Protein AF-0000000084822083 (afdb_homodimer)

Secondary structure (DSSP, 8-state):
--GGGGGSTT--------------EEEEEEEESGGGEE-SSTT--S-TT--GGG-EE--HHHHHHHHTGGGT-EEEEEEEEEE-GGG--HHHHHHHHHHHHHHHT-TTEEEEEEE--STTHHHHHHHHHHH---SSEEEEE--SS-TTSTT-SHHHHHHHHHHHHHSPPPTTS---EEEEETTEEE-TTT-EE--SS-TT-EE-TTT--SEEEETTEEEE-S----TTTT-S-GGGGTT----EEEEE--TT--SHHHHHHHHTT-SEEEEEE-TTS---HHHHHHHHHHHHTT-EEEEEETTSSSPPP--HHHHHHTEEE-TT--HHHHHHHHHHHHHTT--HHHHHHHHHH-/--GGGGGSTT--------------EEEEEEEESGGGEE-SSTT--S-TT-SGGG-EE--HHHHHHHHTGGGT-EEEEEEEEEE-GGG--HHHHHHHHHHHHHHHT-TTEEEEEEE--TTSHHHHHHHHHHH---SSEEEEE--SS-TTSTT-SHHHHHHHHHHHHHSPPPTTS---EEEEETTEEE-TTT-EE--SS-TT-EE-TTT--SEEEETTEEEE-S----TTTT-S-GGGGTT----EEEEE--TT--SHHHHHHHHTT-SEEEEEE-TTS---HHHHHHHHHHHHTT-EEEEEETTSSSPPP--HHHHHHTEEE-TT--HHHHHHHHHHHHHHT--HHHHHHHHHH-

InterPro domains:
  IPR004550 L-asparaginase, type II [cd08964] (25-348)
  IPR006034 Asparaginase/glutaminase-like [PIRSF001220] (23-351)
  IPR006034 Asparaginase/glutaminase-like [PR00139] (26-37)
  IPR006034 Asparaginase/glutaminase-like [PR00139] (110-128)
  IPR006034 Asparaginase/glutaminase-like [PR00139] (290-308)
  IPR006034 Asparaginase/glutaminase-like [PS51732] (24-350)
  IPR006034 Asparaginase/glutaminase-like [PTHR11707] (18-351)
  IPR006034 Asparaginase/glutaminase-like [SM00870] (25-348)
  IPR027473 L-asparaginase, C-terminal [G3DSA:3.40.50.40] (243-352)
  IPR027474 L-asparaginase, N-terminal [PF00710] (25-223)
  IPR036152 Asparaginase/glutaminase-like superfamily [SSF53774] (20-352)
  IPR037152 L-asparaginase, N-terminal domain superfamily [G3DSA:3.40.50.1170] (24-237)
  IPR040919 Asparaginase/glutaminase, C-terminal [PF17763] (243-351)

Structure (mmCIF, N/CA/C/O backbone):
data_AF-0000000084822083-model_v1
#
loop_
_entity.id
_entity.type
_entity.pdbx_description
1 polymer asparaginase
#
loop_
_atom_site.group_PDB
_atom_site.id
_atom_site.type_symbol
_atom_site.label_atom_id
_atom_site.label_alt_id
_atom_site.label_comp_id
_atom_site.label_asym_id
_atom_site.label_entity_id
_atom_site.label_seq_id
_atom_site.pdbx_PDB_ins_code
_atom_site.Cartn_x
_atom_site.Cartn_y
_atom_site.Cartn_z
_atom_site.occupancy
_atom_site.B_iso_or_equiv
_atom_site.auth_seq_id
_atom_site.auth_comp_id
_atom_site.auth_asym_id
_atom_site.auth_atom_id
_atom_site.pdbx_PDB_model_num
ATOM 1 N N . MET A 1 1 ? -29.172 -13.625 60.375 1 32.62 1 MET A N 1
ATOM 2 C CA . MET A 1 1 ? -28.141 -12.617 60.188 1 32.62 1 MET A CA 1
ATOM 3 C C . MET A 1 1 ? -28.094 -12.117 58.75 1 32.62 1 MET A C 1
ATOM 5 O O . MET A 1 1 ? -28.062 -12.914 57.812 1 32.62 1 MET A O 1
ATOM 9 N N . ASP A 1 2 ? -28.609 -10.844 58.531 1 34.62 2 ASP A N 1
ATOM 10 C CA . ASP A 1 2 ? -29.062 -10.109 57.344 1 34.62 2 ASP A CA 1
ATOM 11 C C . ASP A 1 2 ? -27.906 -9.789 56.406 1 34.62 2 ASP A C 1
ATOM 13 O O . ASP A 1 2 ? -26.891 -9.227 56.812 1 34.62 2 ASP A O 1
ATOM 17 N N . SER A 1 3 ? -27.688 -10.578 55.344 1 45.56 3 SER A N 1
ATOM 18 C CA . SER A 1 3 ? -26.688 -10.594 54.281 1 45.56 3 SER A CA 1
ATOM 19 C C . SER A 1 3 ? -26.594 -9.242 53.562 1 45.56 3 SER A C 1
ATOM 21 O O . SER A 1 3 ? -25.844 -9.078 52.625 1 45.56 3 SER A O 1
ATOM 23 N N . THR A 1 4 ? -27.453 -8.242 54 1 41.84 4 THR A N 1
ATOM 24 C CA . THR A 1 4 ? -27.547 -6.961 53.312 1 41.84 4 THR A CA 1
ATOM 25 C C . THR A 1 4 ? -26.344 -6.078 53.625 1 41.84 4 THR A C 1
ATOM 27 O O . THR A 1 4 ? -26.109 -5.074 52.938 1 41.84 4 THR A O 1
ATOM 30 N N . GLN A 1 5 ? -25.562 -6.359 54.688 1 36.25 5 GLN A N 1
ATOM 31 C CA . GLN A 1 5 ? -24.609 -5.363 55.188 1 36.25 5 GLN A CA 1
ATOM 32 C C . GLN A 1 5 ? -23.359 -5.32 54.344 1 36.25 5 GLN A C 1
ATOM 34 O O . GLN A 1 5 ? -22.5 -4.453 54.531 1 36.25 5 GLN A O 1
ATOM 39 N N . TYR A 1 6 ? -23.016 -6.406 53.562 1 42.28 6 TYR A N 1
ATOM 40 C CA . TYR A 1 6 ? -21.672 -6.457 53.031 1 42.28 6 TYR A CA 1
ATOM 41 C C . TYR A 1 6 ? -21.516 -5.512 51.844 1 42.28 6 TYR A C 1
ATOM 43 O O . TYR A 1 6 ? -20.406 -5.309 51.344 1 42.28 6 TYR A O 1
ATOM 51 N N . MET A 1 7 ? -22.641 -4.992 51.25 1 31.84 7 MET A N 1
ATOM 52 C CA . MET A 1 7 ? -22.406 -4.352 49.938 1 31.84 7 MET A CA 1
ATOM 53 C C . MET A 1 7 ? -21.938 -2.91 50.125 1 31.84 7 MET A C 1
ATOM 55 O O . MET A 1 7 ? -21.625 -2.223 49.156 1 31.84 7 MET A O 1
ATOM 59 N N . ALA A 1 8 ? -22.094 -2.248 51.344 1 39.81 8 ALA A N 1
ATOM 60 C CA . ALA A 1 8 ? -21.938 -0.799 51.438 1 39.81 8 ALA A CA 1
ATOM 61 C C . ALA A 1 8 ? -20.469 -0.399 51.438 1 39.81 8 ALA A C 1
ATOM 63 O O . ALA A 1 8 ? -20.125 0.748 51.156 1 39.81 8 ALA A O 1
ATOM 64 N N . ALA A 1 9 ? -19.641 -1.215 51.938 1 40.31 9 ALA A N 1
ATOM 65 C CA . ALA A 1 9 ? -18.391 -0.663 52.406 1 40.31 9 ALA A CA 1
ATOM 66 C C . ALA A 1 9 ? -17.438 -0.345 51.281 1 40.31 9 ALA A C 1
ATOM 68 O O . ALA A 1 9 ? -16.375 0.23 51.469 1 40.31 9 ALA A O 1
ATOM 69 N N . PHE A 1 10 ? -17.594 -1.032 50.219 1 39.16 10 PHE A N 1
ATOM 70 C CA . PHE A 1 10 ? -16.438 -0.939 49.312 1 39.16 10 PHE A CA 1
ATOM 71 C C . PHE A 1 10 ? -16.469 0.37 48.531 1 39.16 10 PHE A C 1
ATOM 73 O O . PHE A 1 10 ? -15.695 0.549 47.594 1 39.16 10 PHE A O 1
ATOM 80 N N . TYR A 1 11 ? -17.625 1.08 48.625 1 36.62 11 TYR A N 1
ATOM 81 C CA . TYR A 1 11 ? -17.547 2.273 47.781 1 36.62 11 TYR A CA 1
ATOM 82 C C . TYR A 1 11 ? -16.781 3.387 48.469 1 36.62 11 TYR A C 1
ATOM 84 O O . TYR A 1 11 ? -17.344 4.102 49.312 1 36.62 11 TYR A O 1
ATOM 92 N N . ALA A 1 12 ? -15.523 3.16 48.906 1 42.22 12 ALA A N 1
ATOM 93 C CA . ALA A 1 12 ? -14.82 4.363 49.344 1 42.22 12 ALA A CA 1
ATOM 94 C C . ALA A 1 12 ? -15.062 5.52 48.375 1 42.22 12 ALA A C 1
ATOM 96 O O . ALA A 1 12 ? -15.219 5.305 47.156 1 42.22 12 ALA A O 1
ATOM 97 N N . PRO A 1 13 ? -15.352 6.609 48.875 1 40.06 13 PRO A N 1
ATOM 98 C CA . PRO A 1 13 ? -15.469 7.746 47.969 1 40.06 13 PRO A CA 1
ATOM 99 C C . PRO A 1 13 ? -14.289 7.844 47 1 40.06 13 PRO A C 1
ATOM 101 O O . PRO A 1 13 ? -13.18 7.398 47.312 1 40.06 13 PRO A O 1
ATOM 104 N N . SER A 1 14 ? -14.547 7.871 45.688 1 42.81 14 SER A N 1
ATOM 105 C CA . SER A 1 14 ? -13.508 8.094 44.688 1 42.81 14 SER A CA 1
ATOM 106 C C . SER A 1 14 ? -12.516 9.148 45.125 1 42.81 14 SER A C 1
ATOM 108 O O . SER A 1 14 ? -12.898 10.156 45.75 1 42.81 14 SER A O 1
ATOM 110 N N . PRO A 1 15 ? -11.273 8.805 45.562 1 47.19 15 PRO A N 1
ATOM 111 C CA . PRO A 1 15 ? -10.352 9.883 45.938 1 47.19 15 PRO A CA 1
ATOM 112 C C . PRO A 1 15 ? -10.625 11.18 45.188 1 47.19 15 PRO A C 1
ATOM 114 O O . PRO A 1 15 ? -11.203 11.164 44.094 1 47.19 15 PRO A O 1
ATOM 117 N N . PRO A 1 16 ? -10.562 12.312 45.906 1 41.66 16 PRO A N 1
ATOM 118 C CA . PRO A 1 16 ? -10.797 13.57 45.188 1 41.66 16 PRO A CA 1
ATOM 119 C C . PRO A 1 16 ? -10.086 13.625 43.844 1 41.66 16 PRO A C 1
ATOM 121 O O . PRO A 1 16 ? -9.016 13.031 43.656 1 41.66 16 PRO A O 1
ATOM 124 N N . GLN A 1 17 ? -10.805 13.789 42.781 1 42.72 17 GLN A N 1
ATOM 125 C CA . GLN A 1 17 ? -10.258 13.945 41.438 1 42.72 17 GLN A CA 1
ATOM 126 C C . GLN A 1 17 ? -9.062 14.898 41.438 1 42.72 17 GLN A C 1
ATOM 128 O O . GLN A 1 17 ? -9.172 16.031 41.906 1 42.72 17 GLN A O 1
ATOM 133 N N . ARG A 1 18 ? -7.957 14.508 41.656 1 50.44 18 ARG A N 1
ATOM 134 C CA . ARG A 1 18 ? -6.809 15.391 41.469 1 50.44 18 ARG A CA 1
ATOM 135 C C . ARG A 1 18 ? -7.086 16.422 40.375 1 50.44 18 ARG A C 1
ATOM 137 O O . ARG A 1 18 ? -7.508 16.062 39.25 1 50.44 18 ARG A O 1
ATOM 144 N N . PRO A 1 19 ? -7.16 17.734 40.75 1 46 19 PRO A N 1
ATOM 145 C CA . PRO A 1 19 ? -7.41 18.734 39.719 1 46 19 PRO A CA 1
ATOM 146 C C . PRO A 1 19 ? -6.457 18.594 38.531 1 46 19 PRO A C 1
ATOM 148 O O . PRO A 1 19 ? -5.254 18.406 38.719 1 46 19 PRO A O 1
ATOM 151 N N . HIS A 1 20 ? -6.914 18.266 37.312 1 58.38 20 HIS A N 1
ATOM 152 C CA . HIS A 1 20 ? -6.129 18.203 36.062 1 58.38 20 HIS A CA 1
ATOM 153 C C . HIS A 1 20 ? -5.445 19.531 35.781 1 58.38 20 HIS A C 1
ATOM 155 O O . HIS A 1 20 ? -6.078 20.578 35.844 1 58.38 20 HIS A O 1
ATOM 161 N N . LYS A 1 21 ? -4.094 19.641 36.094 1 63.81 21 LYS A N 1
ATOM 162 C CA . LYS A 1 21 ? -3.348 20.844 35.75 1 63.81 21 LYS A CA 1
ATOM 163 C C . LYS A 1 21 ? -3.596 21.25 34.312 1 63.81 21 LYS A C 1
ATOM 165 O O . LYS A 1 21 ? -3.418 20.438 33.406 1 63.81 21 LYS A O 1
ATOM 170 N N . PRO A 1 22 ? -4.086 22.484 34.094 1 85.25 22 PRO A N 1
ATOM 171 C CA . PRO A 1 22 ? -4.324 22.969 32.719 1 85.25 22 PRO A CA 1
ATOM 172 C C . PRO A 1 22 ? -3.072 22.922 31.859 1 85.25 22 PRO A C 1
ATOM 174 O O . PRO A 1 22 ? -1.962 23.125 32.344 1 85.25 22 PRO A O 1
ATOM 177 N N . LEU A 1 23 ? -3.18 22.516 30.609 1 92.44 23 LEU A N 1
ATOM 178 C CA . LEU A 1 23 ? -2.096 22.344 29.656 1 92.44 23 LEU A CA 1
ATOM 179 C C . LEU A 1 23 ? -1.521 23.703 29.25 1 92.44 23 LEU A C 1
ATOM 181 O O . LEU A 1 23 ? -0.44 23.766 28.656 1 92.44 23 LEU A O 1
ATOM 185 N N . GLY A 1 24 ? -2.148 24.844 29.688 1 95.25 24 GLY A N 1
ATOM 186 C CA . GLY A 1 24 ? -1.775 26.156 29.172 1 95.25 24 GLY A CA 1
ATOM 187 C C . GLY A 1 24 ? -2.434 26.469 27.828 1 95.25 24 GLY A C 1
ATOM 188 O O . GLY A 1 24 ? -3.467 25.891 27.5 1 95.25 24 GLY A O 1
ATOM 189 N N . LYS A 1 25 ? -1.867 27.422 27.094 1 97.62 25 LYS A N 1
ATOM 190 C CA . LYS A 1 25 ? -2.453 27.844 25.828 1 97.62 25 LYS A CA 1
ATOM 191 C C . LYS A 1 25 ? -1.956 26.984 24.672 1 97.62 25 LYS A C 1
ATOM 193 O O . LYS A 1 25 ? -0.749 26.828 24.469 1 97.62 25 LYS A O 1
ATOM 198 N N . VAL A 1 26 ? -2.805 26.406 23.938 1 98.12 26 VAL A N 1
ATOM 199 C CA . VAL A 1 26 ? -2.531 25.594 22.766 1 98.12 26 VAL A CA 1
ATOM 200 C C . VAL A 1 26 ? -3.422 26.031 21.609 1 98.12 26 VAL A C 1
ATOM 202 O O . VAL A 1 26 ? -4.605 26.328 21.797 1 98.12 26 VAL A O 1
ATOM 205 N N . ALA A 1 27 ? -2.889 26.156 20.422 1 98.62 27 ALA A N 1
ATOM 206 C CA . ALA A 1 27 ? -3.678 26.531 19.25 1 98.62 27 ALA A CA 1
ATOM 207 C C . ALA A 1 27 ? -4.281 25.312 18.578 1 98.62 27 ALA A C 1
ATOM 209 O O . ALA A 1 27 ? -3.689 24.219 18.594 1 98.62 27 ALA A O 1
ATOM 210 N N . PHE A 1 28 ? -5.461 25.5 18.016 1 98.62 28 PHE A N 1
ATOM 211 C CA . PHE A 1 28 ? -6.125 24.469 17.219 1 98.62 28 PHE A CA 1
ATOM 212 C C . PHE A 1 28 ? -6.473 25.016 15.836 1 98.62 28 PHE A C 1
ATOM 214 O O . PHE A 1 28 ? -7.137 26.047 15.719 1 98.62 28 PHE A O 1
ATOM 221 N N . ILE A 1 29 ? -5.98 24.359 14.797 1 98.56 29 ILE A N 1
ATOM 222 C CA . ILE A 1 29 ? -6.332 24.672 13.414 1 98.56 29 ILE A CA 1
ATOM 223 C C . ILE A 1 29 ? -7.266 23.594 12.867 1 98.56 29 ILE A C 1
ATOM 225 O O . ILE A 1 29 ? -6.879 22.438 12.75 1 98.56 29 ILE A O 1
ATOM 229 N N . GLY A 1 30 ? -8.477 23.953 12.516 1 97.88 30 GLY A N 1
ATOM 230 C CA . GLY A 1 30 ? -9.414 23.047 11.875 1 97.88 30 GLY A CA 1
ATOM 231 C C . GLY A 1 30 ? -9.383 23.125 10.367 1 97.88 30 GLY A C 1
ATOM 232 O O . GLY A 1 30 ? -9.555 24.203 9.789 1 97.88 30 GLY A O 1
ATOM 233 N N . THR A 1 31 ? -9.172 21.953 9.719 1 96.56 31 THR A N 1
ATOM 234 C CA . THR A 1 31 ? -9.156 21.938 8.258 1 96.56 31 THR A CA 1
ATOM 235 C C . THR A 1 31 ? -10.391 21.234 7.711 1 96.56 31 THR A C 1
ATOM 237 O O . THR A 1 31 ? -10.703 21.328 6.523 1 96.56 31 THR A O 1
ATOM 240 N N . GLY A 1 32 ? -11.117 20.578 8.516 1 94.06 32 GLY A N 1
ATOM 241 C CA . GLY A 1 32 ? -12.25 19.766 8.102 1 94.06 32 GLY A CA 1
ATOM 242 C C . GLY A 1 32 ? -12.055 18.281 8.375 1 94.06 32 GLY A C 1
ATOM 243 O O . GLY A 1 32 ? -11.531 17.906 9.422 1 94.06 32 GLY A O 1
ATOM 244 N N . GLY A 1 33 ? -12.633 17.516 7.414 1 91.31 33 GLY A N 1
ATOM 245 C CA . GLY A 1 33 ? -12.477 16.078 7.555 1 91.31 33 GLY A CA 1
ATOM 246 C C . GLY A 1 33 ? -13.539 15.445 8.43 1 91.31 33 GLY A C 1
ATOM 247 O O . GLY A 1 33 ? -14.438 16.125 8.914 1 91.31 33 GLY A O 1
ATOM 248 N N . THR A 1 34 ? -13.328 14.18 8.672 1 89.25 34 THR A N 1
ATOM 249 C CA . THR A 1 34 ? -14.281 13.383 9.438 1 89.25 34 THR A CA 1
ATOM 250 C C . THR A 1 34 ? -14.438 13.945 10.852 1 89.25 34 THR A C 1
ATOM 252 O O . THR A 1 34 ? -15.547 13.961 11.398 1 89.25 34 THR A O 1
ATOM 255 N N . ILE A 1 35 ? -13.43 14.445 11.406 1 93.38 35 ILE A N 1
ATOM 256 C CA . ILE A 1 35 ? -13.414 14.953 12.773 1 93.38 35 ILE A CA 1
ATOM 257 C C . ILE A 1 35 ? -14.328 16.172 12.883 1 93.38 35 ILE A C 1
ATOM 259 O O . ILE A 1 35 ? -14.711 16.578 13.984 1 93.38 35 ILE A O 1
ATOM 263 N N . SER A 1 36 ? -14.68 16.766 11.734 1 93.44 36 SER A N 1
ATOM 264 C CA . SER A 1 36 ? -15.578 17.922 11.688 1 93.44 36 SER A CA 1
ATOM 265 C C . SER A 1 36 ? -16.953 17.516 11.164 1 93.44 36 SER A C 1
ATOM 267 O O . SER A 1 36 ? -17.844 18.359 11.047 1 93.44 36 SER A O 1
ATOM 269 N N . SER A 1 37 ? -17.141 16.281 10.836 1 90.38 37 SER A N 1
ATOM 270 C CA . SER A 1 37 ? -18.344 15.852 10.102 1 90.38 37 SER A CA 1
ATOM 271 C C . SER A 1 37 ? -19.438 15.398 11.062 1 90.38 37 SER A C 1
ATOM 273 O O . SER A 1 37 ? -19.156 14.891 12.148 1 90.38 37 SER A O 1
ATOM 275 N N . GLU A 1 38 ? -20.609 15.625 10.633 1 88.88 38 GLU A N 1
ATOM 276 C CA . GLU A 1 38 ? -21.812 15.18 11.336 1 88.88 38 GLU A CA 1
ATOM 277 C C . GLU A 1 38 ? -22.562 14.117 10.531 1 88.88 38 GLU A C 1
ATOM 279 O O . GLU A 1 38 ? -22.812 14.297 9.336 1 88.88 38 GLU A O 1
ATOM 284 N N . GLY A 1 39 ? -22.859 13.023 11.18 1 82.62 39 GLY A N 1
ATOM 285 C CA . GLY A 1 39 ? -23.672 12 10.547 1 82.62 39 GLY A CA 1
ATOM 286 C C . GLY A 1 39 ? -25.156 12.289 10.625 1 82.62 39 GLY A C 1
ATOM 287 O O . GLY A 1 39 ? -25.578 13.195 11.352 1 82.62 39 GLY A O 1
ATOM 288 N N . HIS A 1 40 ? -25.969 11.477 9.859 1 81.81 40 HIS A N 1
ATOM 289 C CA . HIS A 1 40 ? -27.422 11.578 9.93 1 81.81 40 HIS A CA 1
ATOM 290 C C . HIS A 1 40 ? -27.922 11.266 11.336 1 81.81 40 HIS A C 1
ATOM 292 O O . HIS A 1 40 ? -28.875 11.883 11.805 1 81.81 40 HIS A O 1
ATOM 298 N N . ASP A 1 41 ? -27.391 10.305 11.875 1 83.12 41 ASP A N 1
ATOM 299 C CA . ASP A 1 41 ? -27.594 9.945 13.273 1 83.12 41 ASP A CA 1
ATOM 300 C C . ASP A 1 41 ? -26.328 9.344 13.875 1 83.12 41 ASP A C 1
ATOM 302 O O . ASP A 1 41 ? -25.297 9.258 13.211 1 83.12 41 ASP A O 1
ATOM 306 N N . LYS A 1 42 ? -26.422 9.055 15.172 1 84.19 42 LYS A N 1
ATOM 307 C CA . LYS A 1 42 ? -25.219 8.633 15.898 1 84.19 42 LYS A CA 1
ATOM 308 C C . LYS A 1 42 ? -24.688 7.312 15.344 1 84.19 42 LYS A C 1
ATOM 310 O O . LYS A 1 42 ? -23.562 6.922 15.648 1 84.19 42 LYS A O 1
ATOM 315 N N . TYR A 1 43 ? -25.438 6.625 14.453 1 80.94 43 TYR A N 1
ATOM 316 C CA . TYR A 1 43 ? -25.031 5.324 13.938 1 80.94 43 TYR A CA 1
ATOM 317 C C . TYR A 1 43 ? -24.578 5.426 12.484 1 80.94 43 TYR A C 1
ATOM 319 O O . TYR A 1 43 ? -24.125 4.441 11.898 1 80.94 43 TYR A O 1
ATOM 327 N N . ASP A 1 44 ? -24.609 6.598 11.922 1 81.94 44 ASP A N 1
ATOM 328 C CA . ASP A 1 44 ? -24.078 6.852 10.586 1 81.94 44 ASP A CA 1
ATOM 329 C C . ASP A 1 44 ? -22.562 7.035 10.633 1 81.94 44 ASP A C 1
ATOM 331 O O . ASP A 1 44 ? -22.062 8.156 10.781 1 81.94 44 ASP A O 1
ATOM 335 N N . LEU A 1 45 ? -21.844 5.941 10.391 1 79.88 45 LEU A N 1
ATOM 336 C CA . LEU A 1 45 ? -20.406 5.953 10.586 1 79.88 45 LEU A CA 1
ATOM 337 C C . LEU A 1 45 ? -19.672 5.863 9.25 1 79.88 45 LEU A C 1
ATOM 339 O O . LEU A 1 45 ? -18.469 6.098 9.18 1 79.88 45 LEU A O 1
ATOM 343 N N . LEU A 1 46 ? -20.359 5.508 8.141 1 75.94 46 LEU A N 1
ATOM 344 C CA . LEU A 1 46 ? -19.672 5.176 6.895 1 75.94 46 LEU A CA 1
ATOM 345 C C . LEU A 1 46 ? -20.062 6.156 5.793 1 75.94 46 LEU A C 1
ATOM 347 O O . LEU A 1 46 ? -19.25 6.477 4.926 1 75.94 46 LEU A O 1
ATOM 351 N N . ASP A 1 47 ? -21.172 6.629 5.781 1 75.94 47 ASP A N 1
ATOM 352 C CA . ASP A 1 47 ? -21.656 7.387 4.629 1 75.94 47 ASP A CA 1
ATOM 353 C C . ASP A 1 47 ? -22.109 8.789 5.039 1 75.94 47 ASP A C 1
ATOM 355 O O . ASP A 1 47 ? -22.984 9.375 4.406 1 75.94 47 ASP A O 1
ATOM 359 N N . TYR A 1 48 ? -21.578 9.281 6.008 1 74.5 48 TYR A N 1
ATOM 360 C CA . TYR A 1 48 ? -21.922 10.586 6.562 1 74.5 48 TYR A CA 1
ATOM 361 C C . TYR A 1 48 ? -21.656 11.695 5.559 1 74.5 48 TYR A C 1
ATOM 363 O O . TYR A 1 48 ? -22.172 12.805 5.695 1 74.5 48 TYR A O 1
ATOM 371 N N . ASN A 1 49 ? -20.844 11.375 4.516 1 63.16 49 ASN A N 1
ATOM 372 C CA . ASN A 1 49 ? -20.5 12.398 3.535 1 63.16 49 ASN A CA 1
ATOM 373 C C . ASN A 1 49 ? -21.297 12.242 2.248 1 63.16 49 ASN A C 1
ATOM 375 O O . ASN A 1 49 ? -21.016 12.891 1.242 1 63.16 49 ASN A O 1
ATOM 379 N N . ALA A 1 50 ? -22.188 11.32 2.166 1 58.53 50 ALA A N 1
ATOM 380 C CA . ALA A 1 50 ? -22.844 10.898 0.933 1 58.53 50 ALA A CA 1
ATOM 381 C C . ALA A 1 50 ? -23.672 12.039 0.339 1 58.53 50 ALA A C 1
ATOM 383 O O . ALA A 1 50 ? -23.75 12.18 -0.883 1 58.53 50 ALA A O 1
ATOM 384 N N . ASP A 1 51 ? -24.469 12.672 1.077 1 54.12 51 ASP A N 1
ATOM 385 C CA . ASP A 1 51 ? -25.375 13.602 0.419 1 54.12 51 ASP A CA 1
ATOM 386 C C . ASP A 1 51 ? -24.766 15 0.322 1 54.12 51 ASP A C 1
ATOM 388 O O . ASP A 1 51 ? -24.406 15.602 1.338 1 54.12 51 ASP A O 1
ATOM 392 N N . GLY A 1 52 ? -23.938 15.195 -0.706 1 51.91 52 GLY A N 1
ATOM 393 C CA . GLY A 1 52 ? -23.375 16.5 -1.024 1 51.91 52 GLY A CA 1
ATOM 394 C C . GLY A 1 52 ? -24.047 17.641 -0.253 1 51.91 52 GLY A C 1
ATOM 395 O O . GLY A 1 52 ? -23.359 18.453 0.361 1 51.91 52 GLY A O 1
ATOM 396 N N . GLY A 1 53 ? -25.328 17.734 -0.522 1 49.84 53 GLY A N 1
ATOM 397 C CA . GLY A 1 53 ? -26.047 18.875 -0.002 1 49.84 53 GLY A CA 1
ATOM 398 C C . GLY A 1 53 ? -26.203 18.859 1.508 1 49.84 53 GLY A C 1
ATOM 399 O O . GLY A 1 53 ? -26.516 19.875 2.119 1 49.84 53 GLY A O 1
ATOM 400 N N . ARG A 1 54 ? -26.234 17.688 1.969 1 51.66 54 ARG A N 1
ATOM 401 C CA . ARG A 1 54 ? -26.5 17.609 3.4 1 51.66 54 ARG A CA 1
ATOM 402 C C . ARG A 1 54 ? -25.219 17.375 4.188 1 51.66 54 ARG A C 1
ATOM 404 O O . ARG A 1 54 ? -25.266 16.984 5.355 1 51.66 54 ARG A O 1
ATOM 411 N N . ARG A 1 55 ? -24.078 17.5 3.588 1 63.44 55 ARG A N 1
ATOM 412 C CA . ARG A 1 55 ? -22.781 17.422 4.266 1 63.44 55 ARG A CA 1
ATOM 413 C C . ARG A 1 55 ? -22.656 18.484 5.336 1 63.44 55 ARG A C 1
ATOM 415 O O . ARG A 1 55 ? -22.594 19.688 5.023 1 63.44 55 ARG A O 1
ATOM 422 N N . LYS A 1 56 ? -23.094 18.141 6.566 1 78.69 56 LYS A N 1
ATOM 423 C CA . LYS A 1 56 ? -22.844 19.141 7.602 1 78.69 56 LYS A CA 1
ATOM 424 C C . LYS A 1 56 ? -21.453 18.969 8.219 1 78.69 56 LYS A C 1
ATOM 426 O O . LYS A 1 56 ? -21.125 17.875 8.688 1 78.69 56 LYS A O 1
ATOM 431 N N . ARG A 1 57 ? -20.609 19.906 7.906 1 87.44 57 ARG A N 1
ATOM 432 C CA . ARG A 1 57 ? -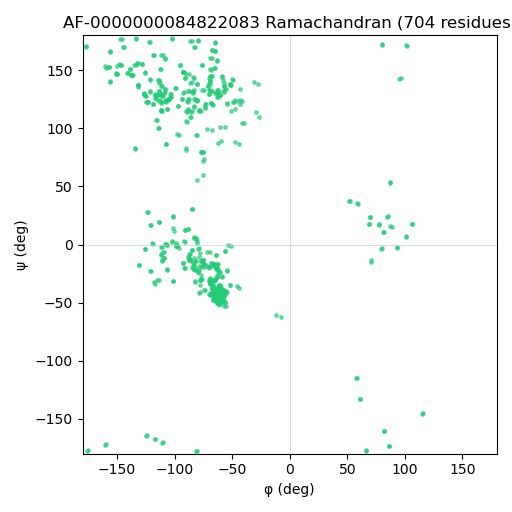19.312 20 8.555 1 87.44 57 ARG A CA 1
ATOM 433 C C . ARG A 1 57 ? -19.234 21.234 9.453 1 87.44 57 ARG A C 1
ATOM 435 O O . ARG A 1 57 ? -19.734 22.312 9.086 1 87.44 57 ARG A O 1
ATOM 442 N N . HIS A 1 58 ? -18.688 20.969 10.578 1 90.19 58 HIS A N 1
ATOM 443 C CA . HIS A 1 58 ? -18.609 22.031 11.586 1 90.19 58 HIS A CA 1
ATOM 444 C C . HIS A 1 58 ? -17.266 22.75 11.539 1 90.19 58 HIS A C 1
ATOM 446 O O . HIS A 1 58 ? -16.297 22.203 11.031 1 90.19 58 HIS A O 1
ATOM 452 N N . ASP A 1 59 ? -17.328 23.938 11.984 1 93.19 59 ASP A N 1
ATOM 453 C CA . ASP A 1 59 ? -16.078 24.703 12.023 1 93.19 59 ASP A CA 1
ATOM 454 C C . ASP A 1 59 ? -15.234 24.328 13.234 1 93.19 59 ASP A C 1
ATOM 456 O O . ASP A 1 59 ? -15.664 23.516 14.062 1 93.19 59 ASP A O 1
ATOM 460 N N . ALA A 1 60 ? -14.07 24.906 13.305 1 96.44 60 ALA A N 1
ATOM 461 C CA . ALA A 1 60 ? -13.07 24.562 14.32 1 96.44 60 ALA A CA 1
ATOM 462 C C . ALA A 1 60 ? -13.594 24.859 15.719 1 96.44 60 ALA A C 1
ATOM 464 O O . ALA A 1 60 ? -13.367 24.078 16.656 1 96.44 60 ALA A O 1
ATOM 465 N N . GLN A 1 61 ? -14.258 25.984 15.922 1 96.06 61 GLN A N 1
ATOM 466 C CA . GLN A 1 61 ? -14.758 26.344 17.25 1 96.06 61 GLN A CA 1
ATOM 467 C C . GLN A 1 61 ? -15.773 25.312 17.75 1 96.06 61 GLN A C 1
ATOM 469 O O . GLN A 1 61 ? -15.734 24.906 18.906 1 96.06 61 GLN A O 1
ATOM 474 N N . TYR A 1 62 ? -16.625 24.922 16.844 1 95.38 62 TYR A N 1
ATOM 475 C CA . TYR A 1 62 ? -17.625 23.922 17.203 1 95.38 62 TYR A CA 1
ATOM 476 C C . TYR A 1 62 ? -16.969 22.625 17.656 1 95.38 62 TYR A C 1
ATOM 478 O O . TYR A 1 62 ? -17.375 22.031 18.656 1 95.38 62 TYR A O 1
ATOM 486 N N . ILE A 1 63 ? -15.977 22.172 16.922 1 95.88 63 ILE A N 1
ATOM 487 C CA . ILE A 1 63 ? -15.25 20.938 17.266 1 95.88 63 ILE A CA 1
ATOM 488 C C . ILE A 1 63 ? -14.688 21.047 18.672 1 95.88 63 ILE A C 1
ATOM 490 O O . ILE A 1 63 ? -14.867 20.125 19.484 1 95.88 63 ILE A O 1
ATOM 494 N N . ILE A 1 64 ? -14.008 22.125 18.984 1 96.5 64 ILE A N 1
ATOM 495 C CA . ILE A 1 64 ? -13.359 22.344 20.281 1 96.5 64 ILE A CA 1
ATOM 496 C C . ILE A 1 64 ? -14.414 22.344 21.375 1 96.5 64 ILE A C 1
ATOM 498 O O . ILE A 1 64 ? -14.25 21.688 22.406 1 96.5 64 ILE A O 1
ATOM 502 N N . ASP A 1 65 ? -15.531 23.031 21.172 1 95.81 65 ASP A N 1
ATOM 503 C CA . ASP A 1 65 ? -16.594 23.109 22.172 1 95.81 65 ASP A CA 1
ATOM 504 C C . ASP A 1 65 ? -17.234 21.75 22.406 1 95.81 65 ASP A C 1
ATOM 506 O O . ASP A 1 65 ? -17.422 21.344 23.562 1 95.81 65 ASP A O 1
ATOM 510 N N . LYS A 1 66 ? -17.469 21.078 21.312 1 94.12 66 LYS A N 1
ATOM 511 C CA . LYS A 1 66 ? -18.188 19.797 21.375 1 94.12 66 LYS A CA 1
ATOM 512 C C . LYS A 1 66 ? -17.328 18.734 22.078 1 94.12 66 LYS A C 1
ATOM 514 O O . LYS A 1 66 ? -17.859 17.859 22.734 1 94.12 66 LYS A O 1
ATOM 519 N N . THR A 1 67 ? -16.047 18.766 21.922 1 94.69 67 THR A N 1
ATOM 520 C CA . THR A 1 67 ? -15.164 17.719 22.438 1 94.69 67 THR A CA 1
ATOM 521 C C . THR A 1 67 ? -14.758 18.031 23.875 1 94.69 67 THR A C 1
ATOM 523 O O . THR A 1 67 ? -14.133 17.203 24.531 1 94.69 67 THR A O 1
ATOM 526 N N . GLY A 1 68 ? -15.047 19.188 24.438 1 92.31 68 GLY A N 1
ATOM 527 C CA . GLY A 1 68 ? -14.766 19.531 25.812 1 92.31 68 GLY A CA 1
ATOM 528 C C . GLY A 1 68 ? -13.312 19.891 26.062 1 92.31 68 GLY A C 1
ATOM 529 O O . GLY A 1 68 ? -12.867 19.953 27.203 1 92.31 68 GLY A O 1
ATOM 530 N N . ILE A 1 69 ? -12.562 20.203 24.969 1 94.56 69 ILE A N 1
ATOM 531 C CA . ILE A 1 69 ? -11.133 20.484 25.047 1 94.56 69 ILE A CA 1
ATOM 532 C C . ILE A 1 69 ? -10.898 21.719 25.906 1 94.56 69 ILE A C 1
ATOM 534 O O . ILE A 1 69 ? -9.875 21.844 26.578 1 94.56 69 ILE A O 1
ATOM 538 N N . PRO A 1 70 ? -11.82 22.672 26.031 1 93.56 70 PRO A N 1
ATOM 539 C CA . PRO A 1 70 ? -11.594 23.875 26.828 1 93.56 70 PRO A CA 1
ATOM 540 C C . PRO A 1 70 ? -11.398 23.578 28.312 1 93.56 70 PRO A C 1
ATOM 542 O O . PRO A 1 70 ? -10.812 24.391 29.031 1 93.56 70 PRO A O 1
ATOM 545 N N . ALA A 1 71 ? -11.852 22.422 28.734 1 91.81 71 ALA A N 1
ATOM 546 C CA . ALA A 1 71 ? -11.602 22.016 30.109 1 91.81 71 ALA A CA 1
ATOM 547 C C . ALA A 1 71 ? -10.156 21.594 30.297 1 91.81 71 ALA A C 1
ATOM 549 O O . ALA A 1 71 ? -9.656 21.547 31.438 1 91.81 71 ALA A O 1
ATOM 550 N N . LEU A 1 72 ? -9.516 21.344 29.234 1 92.62 72 LEU A N 1
ATOM 551 C CA . LEU A 1 72 ? -8.164 20.781 29.266 1 92.62 72 LEU A CA 1
ATOM 552 C C . LEU A 1 72 ? -7.129 21.875 29.016 1 92.62 72 LEU A C 1
ATOM 554 O O . LEU A 1 72 ? -6.016 21.797 29.547 1 92.62 72 LEU A O 1
ATOM 558 N N . ALA A 1 73 ? -7.48 22.875 28.234 1 95.44 73 ALA A N 1
ATOM 559 C CA . ALA A 1 73 ? -6.512 23.875 27.766 1 95.44 73 ALA A CA 1
ATOM 560 C C . ALA A 1 73 ? -7.199 25.172 27.391 1 95.44 73 ALA A C 1
ATOM 562 O O . ALA A 1 73 ? -8.398 25.188 27.109 1 95.44 73 ALA A O 1
ATOM 563 N N . ASP A 1 74 ? -6.43 26.328 27.5 1 96.56 74 ASP A N 1
ATOM 564 C CA . ASP A 1 74 ? -6.805 27.547 26.812 1 96.56 74 ASP A CA 1
ATOM 565 C C . ASP A 1 74 ? -6.539 27.438 25.312 1 96.56 74 ASP A C 1
ATOM 567 O O . ASP A 1 74 ? -5.395 27.234 24.891 1 96.56 74 ASP A O 1
ATOM 571 N N . VAL A 1 75 ? -7.598 27.531 24.469 1 98 75 VAL A N 1
ATOM 572 C CA . VAL A 1 75 ? -7.445 27.156 23.078 1 98 75 VAL A CA 1
ATOM 573 C C . VAL A 1 75 ? -7.551 28.391 22.188 1 98 75 VAL A C 1
ATOM 575 O O . VAL A 1 75 ? -8.531 29.141 22.266 1 98 75 VAL A O 1
ATOM 578 N N . GLU A 1 76 ? -6.551 28.672 21.406 1 98 76 GLU A N 1
ATOM 579 C CA . GLU A 1 76 ? -6.637 29.594 20.266 1 98 76 GLU A CA 1
ATOM 580 C C . GLU A 1 76 ? -7.137 28.875 19.016 1 98 76 GLU A C 1
ATOM 582 O O . GLU A 1 76 ? -6.445 28.016 18.469 1 98 76 GLU A O 1
ATOM 587 N N . VAL A 1 77 ? -8.297 29.219 18.531 1 98.19 77 VAL A N 1
ATOM 588 C CA . VAL A 1 77 ? -8.945 28.453 17.469 1 98.19 77 VAL A CA 1
ATOM 589 C C . VAL A 1 77 ? -8.805 29.172 16.141 1 98.19 77 VAL A C 1
ATOM 591 O O . VAL A 1 77 ? -9.117 30.359 16.031 1 98.19 77 VAL A O 1
ATOM 594 N N . ILE A 1 78 ? -8.305 28.516 15.125 1 98.06 78 ILE A N 1
ATOM 595 C CA . ILE A 1 78 ? -8.211 28.984 13.742 1 98.06 78 ILE A CA 1
ATOM 596 C C . ILE A 1 78 ? -8.969 28.031 12.82 1 98.06 78 ILE A C 1
ATOM 598 O O . ILE A 1 78 ? -8.836 26.812 12.938 1 98.06 78 ILE A O 1
ATOM 602 N N . ASN A 1 79 ? -9.797 28.531 11.969 1 96.62 79 ASN A N 1
ATOM 603 C CA . ASN A 1 79 ? -10.539 27.719 11.008 1 96.62 79 ASN A CA 1
ATOM 604 C C . ASN A 1 79 ? -10.078 28 9.57 1 96.62 79 ASN A C 1
ATOM 606 O O . ASN A 1 79 ? -10.141 29.125 9.102 1 96.62 79 ASN A O 1
ATOM 610 N N . ILE A 1 80 ? -9.688 26.984 8.883 1 93.62 80 ILE A N 1
ATOM 611 C CA . ILE A 1 80 ? -9.344 27.172 7.48 1 93.62 80 ILE A CA 1
ATOM 612 C C . ILE A 1 80 ? -10.25 26.312 6.609 1 93.62 80 ILE A C 1
ATOM 614 O O . ILE A 1 80 ? -10.102 26.281 5.383 1 93.62 80 ILE A O 1
ATOM 618 N N . GLY A 1 81 ? -11.141 25.609 7.223 1 85 81 GLY A N 1
ATOM 619 C CA . GLY A 1 81 ? -12.031 24.703 6.508 1 85 81 GLY A CA 1
ATOM 620 C C . GLY A 1 81 ? -13.492 25.094 6.621 1 85 81 GLY A C 1
ATOM 621 O O . GLY A 1 81 ? -13.812 26.25 6.914 1 85 81 GLY A O 1
ATOM 622 N N . PRO A 1 82 ? -14.219 24.219 6.242 1 90.56 82 PRO A N 1
ATOM 623 C CA . PRO A 1 82 ? -13.977 22.781 6.098 1 90.56 82 PRO A CA 1
ATOM 624 C C . PRO A 1 82 ? -13.5 22.406 4.699 1 90.56 82 PRO A C 1
ATOM 626 O O . PRO A 1 82 ? -14.078 22.844 3.703 1 90.56 82 PRO A O 1
ATOM 629 N N . ILE A 1 83 ? -12.469 21.672 4.648 1 90.69 83 ILE A N 1
ATOM 630 C CA . ILE A 1 83 ? -11.898 21.141 3.416 1 90.69 83 ILE A CA 1
ATOM 631 C C . ILE A 1 83 ? -11.977 19.609 3.432 1 90.69 83 ILE A C 1
ATOM 633 O O . ILE A 1 83 ? -11.594 18.969 4.418 1 90.69 83 ILE A O 1
ATOM 637 N N . ASP A 1 84 ? -12.516 19.016 2.361 1 90.25 84 ASP A N 1
ATOM 638 C CA . ASP A 1 84 ? -12.375 17.562 2.221 1 90.25 84 ASP A CA 1
ATOM 639 C C . ASP A 1 84 ? -10.906 17.172 2.105 1 90.25 84 ASP A C 1
ATOM 641 O O . ASP A 1 84 ? -10.141 17.797 1.371 1 90.25 84 ASP A O 1
ATOM 645 N N . SER A 1 85 ? -10.602 16.188 2.879 1 93.12 85 SER A N 1
ATOM 646 C CA . SER A 1 85 ? -9.195 15.812 2.91 1 93.12 85 SER A CA 1
ATOM 647 C C . SER A 1 85 ? -8.719 15.344 1.539 1 93.12 85 SER A C 1
ATOM 649 O O . SER A 1 85 ? -7.516 15.336 1.263 1 93.12 85 SER A O 1
ATOM 651 N N . THR A 1 86 ? -9.594 14.883 0.624 1 93.06 86 THR A N 1
ATOM 652 C CA . THR A 1 86 ? -9.219 14.492 -0.731 1 93.06 86 THR A CA 1
ATOM 653 C C . THR A 1 86 ? -9.055 15.719 -1.623 1 93.06 86 THR A C 1
ATOM 655 O O . THR A 1 86 ? -8.594 15.609 -2.762 1 93.06 86 THR A O 1
ATOM 658 N N . GLU A 1 87 ? -9.336 16.906 -1.057 1 93.25 87 GLU A N 1
ATOM 659 C CA . GLU A 1 87 ? -9.242 18.141 -1.821 1 93.25 87 GLU A CA 1
ATOM 660 C C . GLU A 1 87 ? -8.086 19.016 -1.327 1 93.25 87 GLU A C 1
ATOM 662 O O . GLU A 1 87 ? -7.902 20.141 -1.797 1 93.25 87 GLU A O 1
ATOM 667 N N . ILE A 1 88 ? -7.414 18.578 -0.333 1 95.5 88 ILE A N 1
ATOM 668 C CA . ILE A 1 88 ? -6.203 19.266 0.12 1 95.5 88 ILE A CA 1
ATOM 669 C C . ILE A 1 88 ? -5.258 19.469 -1.06 1 95.5 88 ILE A C 1
ATOM 671 O O . ILE A 1 88 ? -5.09 18.578 -1.893 1 95.5 88 ILE A O 1
ATOM 675 N N . SER A 1 89 ? -4.648 20.625 -1.15 1 96.19 89 SER A N 1
ATOM 676 C CA . SER A 1 89 ? -3.713 20.984 -2.209 1 96.19 89 SER A CA 1
ATOM 677 C C . SER A 1 89 ? -2.461 21.641 -1.638 1 96.19 89 SER A C 1
ATOM 679 O O . SER A 1 89 ? -2.377 21.891 -0.433 1 96.19 89 SER A O 1
ATOM 681 N N . THR A 1 90 ? -1.534 21.953 -2.557 1 96.81 90 THR A N 1
ATOM 682 C CA . THR A 1 90 ? -0.312 22.641 -2.164 1 96.81 90 THR A CA 1
ATOM 683 C C . THR A 1 90 ? -0.634 24 -1.562 1 96.81 90 THR A C 1
ATOM 685 O O . THR A 1 90 ? 0.039 24.453 -0.631 1 96.81 90 THR A O 1
ATOM 688 N N . ASN A 1 91 ? -1.632 24.641 -2.098 1 96.12 91 ASN A N 1
ATOM 689 C CA . ASN A 1 91 ? -2.045 25.922 -1.537 1 96.12 91 ASN A CA 1
ATOM 690 C C . ASN A 1 91 ? -2.496 25.781 -0.086 1 96.12 91 ASN A C 1
ATOM 692 O O . ASN A 1 91 ? -2.154 26.609 0.758 1 96.12 91 ASN A O 1
ATOM 696 N N . HIS A 1 92 ? -3.248 24.766 0.202 1 97.06 92 HIS A N 1
ATOM 697 C CA . HIS A 1 92 ? -3.664 24.531 1.579 1 97.06 92 HIS A CA 1
ATOM 698 C C . HIS A 1 92 ? -2.463 24.25 2.479 1 97.06 92 HIS A C 1
ATOM 700 O O . HIS A 1 92 ? -2.422 24.719 3.621 1 97.06 92 HIS A O 1
ATOM 706 N N . TRP A 1 93 ? -1.473 23.469 1.952 1 98.12 93 TRP A N 1
ATOM 707 C CA . TRP A 1 93 ? -0.246 23.203 2.695 1 98.12 93 TRP A CA 1
ATOM 708 C C . TRP A 1 93 ? 0.486 24.5 3.023 1 98.12 93 TRP A C 1
ATOM 710 O O . TRP A 1 93 ? 0.981 24.672 4.137 1 98.12 93 TRP A O 1
ATOM 720 N N . HIS A 1 94 ? 0.51 25.422 2.07 1 97.31 94 HIS A N 1
ATOM 721 C CA . HIS A 1 94 ? 1.152 26.719 2.275 1 97.31 94 HIS A CA 1
ATOM 722 C C . HIS A 1 94 ? 0.459 27.5 3.379 1 97.31 94 HIS A C 1
ATOM 724 O O . HIS A 1 94 ? 1.117 28.016 4.289 1 97.31 94 HIS A O 1
ATOM 730 N N . ILE A 1 95 ? -0.829 27.562 3.275 1 97.44 95 ILE A N 1
ATOM 731 C CA . ILE A 1 95 ? -1.621 28.312 4.254 1 97.44 95 ILE A CA 1
ATOM 732 C C . ILE A 1 95 ? -1.398 27.719 5.645 1 97.44 95 ILE A C 1
ATOM 734 O O . ILE A 1 95 ? -1.152 28.453 6.605 1 97.44 95 ILE A O 1
ATOM 738 N N . LEU A 1 96 ? -1.454 26.422 5.754 1 97.88 96 LEU A N 1
ATOM 739 C CA . LEU A 1 96 ? -1.255 25.734 7.023 1 97.88 96 LEU A CA 1
ATOM 740 C C . LEU A 1 96 ? 0.125 26.047 7.598 1 97.88 96 LEU A C 1
ATOM 742 O O . LEU A 1 96 ? 0.253 26.375 8.781 1 97.88 96 LEU A O 1
ATOM 746 N N . ALA A 1 97 ? 1.158 25.922 6.762 1 97.81 97 ALA A N 1
ATOM 747 C CA . ALA A 1 97 ? 2.529 26.188 7.195 1 97.81 97 ALA A CA 1
ATOM 748 C C . ALA A 1 97 ? 2.689 27.625 7.684 1 97.81 97 ALA A C 1
ATOM 750 O O . ALA A 1 97 ? 3.322 27.859 8.711 1 97.81 97 ALA A O 1
ATOM 751 N N . ASP A 1 98 ? 2.082 28.547 6.945 1 97.5 98 ASP A N 1
ATOM 752 C CA . ASP A 1 98 ? 2.168 29.953 7.297 1 97.5 98 ASP A CA 1
ATOM 753 C C . ASP A 1 98 ? 1.495 30.234 8.641 1 97.5 98 ASP A C 1
ATOM 755 O O . ASP A 1 98 ? 2.049 30.938 9.484 1 97.5 98 ASP A O 1
ATOM 759 N N . ILE A 1 99 ? 0.328 29.703 8.828 1 98.19 99 ILE A N 1
ATOM 760 C CA . ILE A 1 99 ? -0.412 29.891 10.07 1 98.19 99 ILE A CA 1
ATOM 761 C C . ILE A 1 99 ? 0.389 29.312 11.242 1 98.19 99 ILE A C 1
ATOM 763 O O . ILE A 1 99 ? 0.478 29.938 12.305 1 98.19 99 ILE A O 1
ATOM 767 N N . CYS A 1 100 ? 0.953 28.125 11.07 1 98 100 CYS A N 1
ATOM 768 C CA . CYS A 1 100 ? 1.768 27.516 12.117 1 98 100 CYS A CA 1
ATOM 769 C C . CYS A 1 100 ? 2.914 28.438 12.516 1 98 100 CYS A C 1
ATOM 771 O O . CYS A 1 100 ? 3.207 28.594 13.703 1 98 100 CYS A O 1
ATOM 773 N N . CYS A 1 101 ? 3.578 29.078 11.562 1 97.06 101 CYS A N 1
ATOM 774 C CA . CYS A 1 101 ? 4.691 29.969 11.836 1 97.06 101 CYS A CA 1
ATOM 775 C C . CYS A 1 101 ? 4.223 31.188 12.633 1 97.06 101 CYS A C 1
ATOM 777 O O . CYS A 1 101 ? 4.875 31.578 13.602 1 97.06 101 CYS A O 1
ATOM 779 N N . VAL A 1 102 ? 3.092 31.75 12.242 1 97.56 102 VAL A N 1
ATOM 780 C CA . VAL A 1 102 ? 2.535 32.906 12.922 1 97.56 102 VAL A CA 1
ATOM 781 C C . VAL A 1 102 ? 2.201 32.562 14.367 1 97.56 102 VAL A C 1
ATOM 783 O O . VAL A 1 102 ? 2.551 33.281 15.289 1 97.56 102 VAL A O 1
ATOM 786 N N . LEU A 1 103 ? 1.564 31.422 14.555 1 97.62 103 LEU A N 1
ATOM 787 C CA . LEU A 1 103 ? 1.171 30.984 15.891 1 97.62 103 LEU A CA 1
ATOM 788 C C . LEU A 1 103 ? 2.395 30.688 16.75 1 97.62 103 LEU A C 1
ATOM 790 O O . LEU A 1 103 ? 2.398 30.984 17.953 1 97.62 103 LEU A O 1
ATOM 794 N N . ALA A 1 104 ? 3.398 30.141 16.188 1 96 104 ALA A N 1
ATOM 795 C CA . ALA A 1 104 ? 4.605 29.75 16.922 1 96 104 ALA A CA 1
ATOM 796 C C . ALA A 1 104 ? 5.34 30.984 17.453 1 96 104 ALA A C 1
ATOM 798 O O . ALA A 1 104 ? 6.18 30.875 18.344 1 96 104 ALA A O 1
ATOM 799 N N . ASP A 1 105 ? 5.066 32.188 16.922 1 95.88 105 ASP A N 1
ATOM 800 C CA . ASP A 1 105 ? 5.699 33.438 17.344 1 95.88 105 ASP A CA 1
ATOM 801 C C . ASP A 1 105 ? 5.102 33.938 18.656 1 95.88 105 ASP A C 1
ATOM 803 O O . ASP A 1 105 ? 5.676 34.812 19.312 1 95.88 105 ASP A O 1
ATOM 807 N N . ASP A 1 106 ? 3.916 33.469 19 1 96.44 106 ASP A N 1
ATOM 808 C CA . ASP A 1 106 ? 3.318 33.781 20.281 1 96.44 106 ASP A CA 1
ATOM 809 C C . ASP A 1 106 ? 3.947 32.969 21.406 1 96.44 106 ASP A C 1
ATOM 811 O O . ASP A 1 106 ? 3.762 31.75 21.484 1 96.44 106 ASP A O 1
ATOM 815 N N . PRO A 1 107 ? 4.621 33.625 22.344 1 95 107 PRO A N 1
ATOM 816 C CA . PRO A 1 107 ? 5.336 32.906 23.375 1 95 107 PRO A CA 1
ATOM 817 C C . PRO A 1 107 ? 4.395 32.188 24.344 1 95 107 PRO A C 1
ATOM 819 O O . PRO A 1 107 ? 4.832 31.312 25.125 1 95 107 PRO A O 1
ATOM 822 N N . GLU A 1 108 ? 3.152 32.562 24.328 1 96.44 108 GLU A N 1
ATOM 823 C CA . GLU A 1 108 ? 2.201 31.922 25.234 1 96.44 108 GLU A CA 1
ATOM 824 C C . GLU A 1 108 ? 1.711 30.578 24.688 1 96.44 108 GLU A C 1
ATOM 826 O O . GLU A 1 108 ? 1.161 29.766 25.422 1 96.44 108 GLU A O 1
ATOM 831 N N . ILE A 1 109 ? 1.836 30.406 23.406 1 97.44 109 ILE A N 1
ATOM 832 C CA . ILE A 1 109 ? 1.357 29.172 22.781 1 97.44 109 ILE A CA 1
ATOM 833 C C . ILE A 1 109 ? 2.391 28.062 22.984 1 97.44 109 ILE A C 1
ATOM 835 O O . ILE A 1 109 ? 3.531 28.188 22.531 1 97.44 109 ILE A O 1
ATOM 839 N N . ARG A 1 110 ? 1.987 26.953 23.562 1 96.25 110 ARG A N 1
ATOM 840 C CA . ARG A 1 110 ? 2.881 25.859 23.922 1 96.25 110 ARG A CA 1
ATOM 841 C C . ARG A 1 110 ? 2.973 24.828 22.797 1 96.25 110 ARG A C 1
ATOM 843 O O . ARG A 1 110 ? 3.893 24 22.781 1 96.25 110 ARG A O 1
ATOM 850 N N . GLY A 1 111 ? 2.031 24.828 21.938 1 97.69 111 GLY A N 1
ATOM 851 C CA . GLY A 1 111 ? 1.965 23.891 20.828 1 97.69 111 GLY A CA 1
ATOM 852 C C . GLY A 1 111 ? 0.78 24.141 19.906 1 97.69 111 GLY A C 1
ATOM 853 O O . GLY A 1 111 ? -0.073 24.984 20.203 1 97.69 111 GLY A O 1
ATOM 854 N N . ILE A 1 112 ? 0.75 23.469 18.781 1 98.56 112 ILE A N 1
ATOM 855 C CA . ILE A 1 112 ? -0.306 23.609 17.781 1 98.56 112 ILE A CA 1
ATOM 856 C C . ILE A 1 112 ? -0.891 22.234 17.453 1 98.56 112 ILE A C 1
ATOM 858 O O . ILE A 1 112 ? -0.151 21.281 17.219 1 98.56 112 ILE A O 1
ATOM 862 N N . VAL A 1 113 ? -2.17 22.094 17.5 1 98.75 113 VAL A N 1
ATOM 863 C CA . VAL A 1 113 ? -2.887 20.906 17.062 1 98.75 113 VAL A CA 1
ATOM 864 C C . VAL A 1 113 ? -3.646 21.203 15.766 1 98.75 113 VAL A C 1
ATOM 866 O O . VAL A 1 113 ? -4.305 22.234 15.656 1 98.75 113 VAL A O 1
ATOM 869 N N . ILE A 1 114 ? -3.516 20.375 14.789 1 98.75 114 ILE A N 1
ATOM 870 C CA . ILE A 1 114 ? -4.234 20.484 13.523 1 98.75 114 ILE A CA 1
ATOM 871 C C . ILE A 1 114 ? -5.23 19.328 13.398 1 98.75 114 ILE A C 1
ATOM 873 O O . ILE A 1 114 ? -4.844 18.156 13.414 1 98.75 114 ILE A O 1
ATOM 877 N N . GLY A 1 115 ? -6.523 19.656 13.375 1 98.31 115 GLY A N 1
ATOM 878 C CA . GLY A 1 115 ? -7.547 18.688 13.008 1 98.31 115 GLY A CA 1
ATOM 879 C C . GLY A 1 115 ? -7.684 18.5 11.508 1 98.31 115 GLY A C 1
ATOM 880 O O . GLY A 1 115 ? -7.945 19.469 10.781 1 98.31 115 GLY A O 1
ATOM 881 N N . HIS A 1 116 ? -7.562 17.344 10.992 1 97.69 116 HIS A N 1
ATOM 882 C CA . HIS A 1 116 ? -7.441 17.062 9.57 1 97.69 116 HIS A CA 1
ATOM 883 C C . HIS A 1 116 ? -8.273 15.844 9.18 1 97.69 116 HIS A C 1
ATOM 885 O O . HIS A 1 116 ? -8.57 14.992 10.023 1 97.69 116 HIS A O 1
ATOM 891 N N . GLY A 1 117 ? -8.75 15.789 7.961 1 95.88 117 GLY A N 1
ATOM 892 C CA . GLY A 1 117 ? -9.289 14.539 7.453 1 95.88 117 GLY A CA 1
ATOM 893 C C . GLY A 1 117 ? -8.242 13.445 7.324 1 95.88 117 GLY A C 1
ATOM 894 O O . GLY A 1 117 ? -7.09 13.719 7.004 1 95.88 117 GLY A O 1
ATOM 895 N N . THR A 1 118 ? -8.719 12.203 7.441 1 95.56 118 THR A N 1
ATOM 896 C CA . THR A 1 118 ? -7.758 11.109 7.594 1 95.56 118 THR A CA 1
ATOM 897 C C . THR A 1 118 ? -7.227 10.664 6.234 1 95.56 118 THR A C 1
ATOM 899 O O . THR A 1 118 ? -6.164 10.047 6.152 1 95.56 118 THR A O 1
ATOM 902 N N . ALA A 1 119 ? -7.855 10.969 5.129 1 94.81 119 ALA A N 1
ATOM 903 C CA . ALA A 1 119 ? -7.508 10.445 3.811 1 94.81 119 ALA A CA 1
ATOM 904 C C . ALA A 1 119 ? -6.121 10.914 3.385 1 94.81 119 ALA A C 1
ATOM 906 O O . ALA A 1 119 ? -5.359 10.148 2.781 1 94.81 119 ALA A O 1
ATOM 907 N N . SER A 1 120 ? -5.797 12.203 3.621 1 97.25 120 SER A N 1
ATOM 908 C CA . SER A 1 120 ? -4.523 12.758 3.174 1 97.25 120 SER A CA 1
ATOM 909 C C . SER A 1 120 ? -3.705 13.281 4.352 1 97.25 120 SER A C 1
ATOM 911 O O . SER A 1 120 ? -2.789 14.086 4.168 1 97.25 120 SER A O 1
ATOM 913 N N . LEU A 1 121 ? -4.066 12.867 5.555 1 98.19 121 LEU A N 1
ATOM 914 C CA . LEU A 1 121 ? -3.436 13.336 6.785 1 98.19 121 LEU A CA 1
ATOM 915 C C . LEU A 1 121 ? -1.934 13.07 6.762 1 98.19 121 LEU A C 1
ATOM 917 O O . LEU A 1 121 ? -1.14 13.945 7.113 1 98.19 121 LEU A O 1
ATOM 921 N N . GLU A 1 122 ? -1.524 11.898 6.305 1 97.62 122 GLU A N 1
ATOM 922 C CA . GLU A 1 122 ? -0.109 11.539 6.332 1 97.62 122 GLU A CA 1
ATOM 923 C C . GLU A 1 122 ? 0.7 12.414 5.379 1 97.62 122 GLU A C 1
ATOM 925 O O . GLU A 1 122 ? 1.854 12.742 5.66 1 97.62 122 GLU A O 1
ATOM 930 N N . GLU A 1 123 ? 0.137 12.789 4.246 1 98.44 123 GLU A N 1
ATOM 931 C CA . GLU A 1 123 ? 0.82 13.656 3.293 1 98.44 123 GLU A CA 1
ATOM 932 C C . GLU A 1 123 ? 0.992 15.07 3.854 1 98.44 123 GLU A C 1
ATOM 934 O O . GLU A 1 123 ? 2.053 15.68 3.701 1 98.44 123 GLU A O 1
ATOM 939 N N . THR A 1 124 ? -0.073 15.555 4.508 1 98.56 124 THR A N 1
ATOM 940 C CA . THR A 1 124 ? 0.002 16.875 5.129 1 98.56 124 THR A CA 1
ATOM 941 C C . THR A 1 124 ? 1.046 16.891 6.242 1 98.56 124 THR A C 1
ATOM 943 O O . THR A 1 124 ? 1.85 17.812 6.332 1 98.56 124 THR A O 1
ATOM 946 N N . ALA A 1 125 ? 1.047 15.852 7.066 1 97.94 125 ALA A N 1
ATOM 947 C CA . ALA A 1 125 ? 2.031 15.758 8.141 1 97.94 125 ALA A CA 1
ATOM 948 C C . ALA A 1 125 ? 3.451 15.742 7.586 1 97.94 125 ALA A C 1
ATOM 950 O O . ALA A 1 125 ? 4.344 16.406 8.125 1 97.94 125 ALA A O 1
ATOM 951 N N . TRP A 1 126 ? 3.646 15.055 6.527 1 97.19 126 TRP A N 1
ATOM 952 C CA . TRP A 1 126 ? 4.957 14.883 5.906 1 97.19 126 TRP A CA 1
ATOM 953 C C . TRP A 1 126 ? 5.469 16.203 5.34 1 97.19 126 TRP A C 1
ATOM 955 O O . TRP A 1 126 ? 6.609 16.594 5.602 1 97.19 126 TRP A O 1
ATOM 965 N N . ILE A 1 127 ? 4.629 16.922 4.602 1 97.81 127 ILE A N 1
ATOM 966 C CA . ILE A 1 127 ? 5.086 18.156 3.979 1 97.81 127 ILE A CA 1
ATOM 967 C C . ILE A 1 127 ? 5.379 19.203 5.055 1 97.81 127 ILE A C 1
ATOM 969 O O . ILE A 1 127 ? 6.359 19.953 4.957 1 97.81 127 ILE A O 1
ATOM 973 N N . LEU A 1 128 ? 4.594 19.281 6.125 1 97.5 128 LEU A N 1
ATOM 974 C CA . LEU A 1 128 ? 4.859 20.219 7.207 1 97.5 128 LEU A CA 1
ATOM 975 C C . LEU A 1 128 ? 6.152 19.875 7.93 1 97.5 128 LEU A C 1
ATOM 977 O O . LEU A 1 128 ? 6.922 20.75 8.305 1 97.5 128 LEU A O 1
ATOM 981 N N . PHE A 1 129 ? 6.375 18.594 8.125 1 96.12 129 PHE A N 1
ATOM 982 C CA . PHE A 1 129 ? 7.605 18.094 8.727 1 96.12 129 PHE A CA 1
ATOM 983 C C . PHE A 1 129 ? 8.82 18.547 7.934 1 96.12 129 PHE A C 1
ATOM 985 O O . PHE A 1 129 ? 9.852 18.906 8.508 1 96.12 129 PHE A O 1
ATOM 992 N N . LEU A 1 130 ? 8.672 18.547 6.609 1 96 130 LEU A N 1
ATOM 993 C CA . LEU A 1 130 ? 9.781 18.859 5.711 1 96 130 LEU A CA 1
ATOM 994 C C . LEU A 1 130 ? 10.039 20.359 5.668 1 96 130 LEU A C 1
ATOM 996 O O . LEU A 1 130 ? 11.188 20.781 5.543 1 96 130 LEU A O 1
ATOM 1000 N N . VAL A 1 131 ? 9.008 21.188 5.867 1 96.19 131 VAL A N 1
ATOM 1001 C CA . VAL A 1 131 ? 9.18 22.578 5.508 1 96.19 131 VAL A CA 1
ATOM 1002 C C . VAL A 1 131 ? 9.195 23.438 6.77 1 96.19 131 VAL A C 1
ATOM 1004 O O . VAL A 1 131 ? 9.484 24.641 6.707 1 96.19 131 VAL A O 1
ATOM 1007 N N . LEU A 1 132 ? 8.883 22.844 7.957 1 94.62 132 LEU A N 1
ATOM 1008 C CA . LEU A 1 132 ? 8.812 23.641 9.18 1 94.62 132 LEU A CA 1
ATOM 1009 C C . LEU A 1 132 ? 9.922 23.234 10.148 1 94.62 132 LEU A C 1
ATOM 1011 O O . LEU A 1 132 ? 10.258 22.062 10.273 1 94.62 132 LEU A O 1
ATOM 1015 N N . ASN A 1 133 ? 10.484 24.141 10.75 1 90 133 ASN A N 1
ATOM 1016 C CA . ASN A 1 133 ? 11.43 24.031 11.852 1 90 133 ASN A CA 1
ATOM 1017 C C . ASN A 1 133 ? 11.102 25.016 12.977 1 90 133 ASN A C 1
ATOM 1019 O O . ASN A 1 133 ? 11.719 26.078 13.07 1 90 133 ASN A O 1
ATOM 1023 N N . LEU A 1 134 ? 10.188 24.609 13.812 1 90.81 134 LEU A N 1
ATOM 1024 C CA . LEU A 1 134 ? 9.672 25.484 14.852 1 90.81 134 LEU A CA 1
ATOM 1025 C C . LEU A 1 134 ? 10.102 25.016 16.234 1 90.81 134 LEU A C 1
ATOM 1027 O O . LEU A 1 134 ? 10.5 23.859 16.391 1 90.81 134 LEU A O 1
ATOM 1031 N N . LYS A 1 135 ? 10 25.875 17.188 1 89.06 135 LYS A N 1
ATOM 1032 C CA . LYS A 1 135 ? 10.422 25.562 18.547 1 89.06 135 LYS A CA 1
ATOM 1033 C C . LYS A 1 135 ? 9.32 24.844 19.312 1 89.06 135 LYS A C 1
ATOM 1035 O O . LYS A 1 135 ? 9.57 24.25 20.359 1 89.06 135 LYS A O 1
ATOM 1040 N N . ILE A 1 136 ? 8.141 24.984 18.828 1 93.19 136 ILE A N 1
ATOM 1041 C CA . ILE A 1 136 ? 7.023 24.312 19.484 1 93.19 136 ILE A CA 1
ATOM 1042 C C . ILE A 1 136 ? 6.527 23.156 18.625 1 93.19 136 ILE A C 1
ATOM 1044 O O . ILE A 1 136 ? 6.734 23.156 17.406 1 93.19 136 ILE A O 1
ATOM 1048 N N . ARG A 1 137 ? 5.832 22.234 19.234 1 94.81 137 ARG A N 1
ATOM 1049 C CA . ARG A 1 137 ? 5.375 21.031 18.562 1 94.81 137 ARG A CA 1
ATOM 1050 C C . ARG A 1 137 ? 4.109 21.297 17.75 1 94.81 137 ARG A C 1
ATOM 1052 O O . ARG A 1 137 ? 3.223 22.031 18.203 1 94.81 137 ARG A O 1
ATOM 1059 N N . ILE A 1 138 ? 4.086 20.75 16.625 1 97.31 138 ILE A N 1
ATOM 1060 C CA . ILE A 1 138 ? 2.877 20.656 15.82 1 97.31 138 ILE A CA 1
ATOM 1061 C C . ILE A 1 138 ? 2.359 19.234 15.812 1 97.31 138 ILE A C 1
ATOM 1063 O O . ILE A 1 138 ? 3.098 18.297 15.492 1 97.31 138 ILE A O 1
ATOM 1067 N N . VAL A 1 139 ? 1.135 19.016 16.188 1 98.44 139 VAL A N 1
ATOM 1068 C CA . VAL A 1 139 ? 0.532 17.688 16.234 1 98.44 139 VAL A CA 1
ATOM 1069 C C . VAL A 1 139 ? -0.666 17.625 15.281 1 98.44 139 VAL A C 1
ATOM 1071 O O . VAL A 1 139 ? -1.591 18.438 15.398 1 98.44 139 VAL A O 1
ATOM 1074 N N . ILE A 1 140 ? -0.653 16.766 14.344 1 98.75 140 ILE A N 1
ATOM 1075 C CA . ILE A 1 140 ? -1.786 16.547 13.453 1 98.75 140 ILE A CA 1
ATOM 1076 C C . ILE A 1 140 ? -2.586 15.328 13.914 1 98.75 140 ILE A C 1
ATOM 1078 O O . ILE A 1 140 ? -2.01 14.312 14.305 1 98.75 140 ILE A O 1
ATOM 1082 N N . THR A 1 141 ? -3.877 15.453 13.945 1 98.5 141 THR A N 1
ATOM 1083 C CA . THR A 1 141 ? -4.766 14.359 14.32 1 98.5 141 THR A CA 1
ATOM 1084 C C . THR A 1 141 ? -6.051 14.398 13.5 1 98.5 141 THR A C 1
ATOM 1086 O O . THR A 1 141 ? -6.23 15.289 12.664 1 98.5 141 THR A O 1
ATOM 1089 N N . GLY A 1 142 ? -6.859 13.477 13.523 1 97.31 142 GLY A N 1
ATOM 1090 C CA . GLY A 1 142 ? -8.164 13.289 12.914 1 97.31 142 GLY A CA 1
ATOM 1091 C C . GLY A 1 142 ? -8.984 12.211 13.594 1 97.31 142 GLY A C 1
ATOM 1092 O O . GLY A 1 142 ? -8.688 11.812 14.719 1 97.31 142 GLY A O 1
ATOM 1093 N N . SER A 1 143 ? -10.055 11.922 13.008 1 95.19 143 SER A N 1
ATOM 1094 C CA . SER A 1 143 ? -10.875 10.836 13.523 1 95.19 143 SER A CA 1
ATOM 1095 C C . SER A 1 143 ? -11.383 9.953 12.391 1 95.19 143 SER A C 1
ATOM 1097 O O . SER A 1 143 ? -11.539 10.414 11.258 1 95.19 143 SER A O 1
ATOM 1099 N N . VAL A 1 144 ? -11.492 8.68 12.688 1 92.06 144 VAL A N 1
ATOM 1100 C CA . VAL A 1 144 ? -12.055 7.73 11.734 1 92.06 144 VAL A CA 1
ATOM 1101 C C . VAL A 1 144 ? -13.578 7.844 11.734 1 92.06 144 VAL A C 1
ATOM 1103 O O . VAL A 1 144 ? -14.211 7.859 10.672 1 92.06 144 VAL A O 1
ATOM 1106 N N . ARG A 1 145 ? -14.188 7.996 12.859 1 91.25 145 ARG A N 1
ATOM 1107 C CA . ARG A 1 145 ? -15.625 8.195 12.984 1 91.25 145 ARG A CA 1
ATOM 1108 C C . ARG A 1 145 ? -15.977 9.68 13.008 1 91.25 145 ARG A C 1
ATOM 1110 O O . ARG A 1 145 ? -15.195 10.492 13.508 1 91.25 145 ARG A O 1
ATOM 1117 N N . PRO A 1 146 ? -17.172 9.977 12.477 1 91.62 146 PRO A N 1
ATOM 1118 C CA . PRO A 1 146 ? -17.578 11.383 12.508 1 91.62 146 PRO A CA 1
ATOM 1119 C C . PRO A 1 146 ? -17.734 11.922 13.93 1 91.62 146 PRO A C 1
ATOM 1121 O O . PRO A 1 146 ? -17.906 11.141 14.867 1 91.62 146 PRO A O 1
ATOM 1124 N N . LEU A 1 147 ? -17.641 13.242 14.039 1 92.06 147 LEU A N 1
ATOM 1125 C CA . LEU A 1 147 ? -17.688 13.938 15.32 1 92.06 147 LEU A CA 1
ATOM 1126 C C . LEU A 1 147 ? -18.906 13.516 16.125 1 92.06 147 LEU A C 1
ATOM 1128 O O . LEU A 1 147 ? -18.812 13.359 17.359 1 92.06 147 LEU A O 1
ATOM 1132 N N . THR A 1 148 ? -20.016 13.25 15.453 1 88.19 148 THR A N 1
ATOM 1133 C CA . THR A 1 148 ? -21.281 12.961 16.125 1 88.19 148 THR A CA 1
ATOM 1134 C C . THR A 1 148 ? -21.531 11.461 16.203 1 88.19 148 THR A C 1
ATOM 1136 O O . THR A 1 148 ? -22.578 11.023 16.672 1 88.19 148 THR A O 1
ATOM 1139 N N . GLY A 1 149 ? -20.656 10.727 15.672 1 87.62 149 GLY A N 1
ATOM 1140 C CA . GLY A 1 149 ? -20.828 9.281 15.68 1 87.62 149 GLY A CA 1
ATOM 1141 C C . GLY A 1 149 ? -20.703 8.672 17.062 1 87.62 149 GLY A C 1
ATOM 1142 O O . GLY A 1 149 ? -20 9.211 17.922 1 87.62 149 GLY A O 1
ATOM 1143 N N . ILE A 1 150 ? -21.406 7.574 17.219 1 80.5 150 ILE A N 1
ATOM 1144 C CA . ILE A 1 150 ? -21.312 6.844 18.484 1 80.5 150 ILE A CA 1
ATOM 1145 C C . ILE A 1 150 ? -19.859 6.461 18.734 1 80.5 150 ILE A C 1
ATOM 1147 O O . ILE A 1 150 ? -19.172 5.941 17.844 1 80.5 150 ILE A O 1
ATOM 1151 N N . SER A 1 151 ? -19.391 6.746 19.984 1 86.56 151 SER A N 1
ATOM 1152 C CA . SER A 1 151 ? -18.031 6.438 20.391 1 86.56 151 SER A CA 1
ATOM 1153 C C . SER A 1 151 ? -17.016 6.977 19.406 1 86.56 151 SER A C 1
ATOM 1155 O O . SER A 1 151 ? -16.062 6.277 19.031 1 86.56 151 SER A O 1
ATOM 1157 N N . SER A 1 152 ? -17.266 8.086 18.891 1 92.44 152 SER A N 1
ATOM 1158 C CA . SER A 1 152 ? -16.312 8.75 18.016 1 92.44 152 SER A CA 1
ATOM 1159 C C . SER A 1 152 ? -14.938 8.844 18.672 1 92.44 152 SER A C 1
ATOM 1161 O O . SER A 1 152 ? -14.836 9.125 19.875 1 92.44 152 SER A O 1
ATOM 1163 N N . ASP A 1 153 ? -13.922 8.57 17.859 1 94.5 153 ASP A N 1
ATOM 1164 C CA . ASP A 1 153 ? -12.555 8.711 18.359 1 94.5 153 ASP A CA 1
ATOM 1165 C C . ASP A 1 153 ? -12.094 10.164 18.297 1 94.5 153 ASP A C 1
ATOM 1167 O O . ASP A 1 153 ? -10.938 10.461 18.609 1 94.5 153 ASP A O 1
ATOM 1171 N N . ALA A 1 154 ? -12.922 11.109 17.938 1 95.75 154 ALA A N 1
ATOM 1172 C CA . ALA A 1 154 ? -12.555 12.523 17.781 1 95.75 154 ALA A CA 1
ATOM 1173 C C . ALA A 1 154 ? -12.078 13.109 19.109 1 95.75 154 ALA A C 1
ATOM 1175 O O . ALA A 1 154 ? -10.992 13.695 19.172 1 95.75 154 ALA A O 1
ATOM 1176 N N . THR A 1 155 ? -12.883 12.922 20.156 1 94.25 155 THR A N 1
ATOM 1177 C CA . THR A 1 155 ? -12.562 13.508 21.453 1 94.25 155 THR A CA 1
ATOM 1178 C C . THR A 1 155 ? -11.281 12.906 22.016 1 94.25 155 THR A C 1
ATOM 1180 O O . THR A 1 155 ? -10.398 13.641 22.469 1 94.25 155 THR A O 1
ATOM 1183 N N . ALA A 1 156 ? -11.18 11.609 21.953 1 93.81 156 ALA A N 1
ATOM 1184 C CA . ALA A 1 156 ? -9.992 10.938 22.469 1 93.81 156 ALA A CA 1
ATOM 1185 C C . ALA A 1 156 ? -8.742 11.375 21.703 1 93.81 156 ALA A C 1
ATOM 1187 O O . ALA A 1 156 ? -7.707 11.648 22.312 1 93.81 156 ALA A O 1
ATOM 1188 N N . ASN A 1 157 ? -8.836 11.398 20.391 1 97.5 157 ASN A N 1
ATOM 1189 C CA . ASN A 1 157 ? -7.688 11.781 19.578 1 97.5 157 ASN A CA 1
ATOM 1190 C C . ASN A 1 157 ? -7.281 13.227 19.844 1 97.5 157 ASN A C 1
ATOM 1192 O O . ASN A 1 157 ? -6.09 13.531 19.953 1 97.5 157 ASN A O 1
ATOM 1196 N N . LEU A 1 158 ? -8.258 14.102 19.969 1 97.62 158 LEU A N 1
ATOM 1197 C CA . LEU A 1 158 ? -7.949 15.5 20.25 1 97.62 158 LEU A CA 1
ATOM 1198 C C . LEU A 1 158 ? -7.328 15.648 21.641 1 97.62 158 LEU A C 1
ATOM 1200 O O . LEU A 1 158 ? -6.355 16.391 21.812 1 97.62 158 LEU A O 1
ATOM 1204 N N . THR A 1 159 ? -7.879 14.969 22.594 1 95.62 159 THR A N 1
ATOM 1205 C CA . THR A 1 159 ? -7.34 15.031 23.953 1 95.62 159 THR A CA 1
ATOM 1206 C C . THR A 1 159 ? -5.875 14.602 23.969 1 95.62 159 THR A C 1
ATOM 1208 O O . THR A 1 159 ? -5.023 15.305 24.516 1 95.62 159 THR A O 1
ATOM 1211 N N . ALA A 1 160 ? -5.609 13.531 23.328 1 96.56 160 ALA A N 1
ATOM 1212 C CA . ALA A 1 160 ? -4.238 13.039 23.25 1 96.56 160 ALA A CA 1
ATOM 1213 C C . ALA A 1 160 ? -3.34 14.016 22.5 1 96.56 160 ALA A C 1
ATOM 1215 O O . ALA A 1 160 ? -2.215 14.289 22.922 1 96.56 160 ALA A O 1
ATOM 1216 N N . ALA A 1 161 ? -3.842 14.523 21.406 1 98.25 161 ALA A N 1
ATOM 1217 C CA . ALA A 1 161 ? -3.072 15.461 20.594 1 98.25 161 ALA A CA 1
ATOM 1218 C C . ALA A 1 161 ? -2.727 16.719 21.375 1 98.25 161 ALA A C 1
ATOM 1220 O O . ALA A 1 161 ? -1.601 17.219 21.312 1 98.25 161 ALA A O 1
ATOM 1221 N N . PHE A 1 162 ? -3.662 17.25 22.156 1 97.81 162 PHE A N 1
ATOM 1222 C CA . PHE A 1 162 ? -3.424 18.438 22.953 1 97.81 162 PHE A CA 1
ATOM 1223 C C . PHE A 1 162 ? -2.383 18.156 24.031 1 97.81 162 PHE A C 1
ATOM 1225 O O . PHE A 1 162 ? -1.511 19 24.297 1 97.81 162 PHE A O 1
ATOM 1232 N N . ARG A 1 163 ? -2.453 17.031 24.656 1 95.25 163 ARG A N 1
ATOM 1233 C CA . ARG A 1 163 ? -1.475 16.672 25.672 1 95.25 163 ARG A CA 1
ATOM 1234 C C . ARG A 1 163 ? -0.072 16.594 25.078 1 95.25 163 ARG A C 1
ATOM 1236 O O . ARG A 1 163 ? 0.889 17.078 25.672 1 95.25 163 ARG A O 1
ATOM 1243 N N . VAL A 1 164 ? 0.021 16.031 23.891 1 96.44 164 VAL A N 1
ATOM 1244 C CA . VAL A 1 164 ? 1.319 15.891 23.234 1 96.44 164 VAL A CA 1
ATOM 1245 C C . VAL A 1 164 ? 1.831 17.266 22.812 1 96.44 164 VAL A C 1
ATOM 1247 O O . VAL A 1 164 ? 3.014 17.578 22.984 1 96.44 164 VAL A O 1
ATOM 1250 N N . ALA A 1 165 ? 0.954 18.062 22.266 1 97.31 165 ALA A N 1
ATOM 1251 C CA . ALA A 1 165 ? 1.338 19.391 21.797 1 97.31 165 ALA A CA 1
ATOM 1252 C C . ALA A 1 165 ? 1.871 20.234 22.953 1 97.31 165 ALA A C 1
ATOM 1254 O O . ALA A 1 165 ? 2.818 21.016 22.781 1 97.31 165 ALA A O 1
ATOM 1255 N N . ALA A 1 166 ? 1.301 20.078 24.125 1 95.69 166 ALA A N 1
ATOM 1256 C CA . ALA A 1 166 ? 1.651 20.906 25.281 1 95.69 166 ALA A CA 1
ATOM 1257 C C . ALA A 1 166 ? 2.832 20.312 26.031 1 95.69 166 ALA A C 1
ATOM 1259 O O . ALA A 1 166 ? 3.379 20.953 26.938 1 95.69 166 ALA A O 1
ATOM 1260 N N . HIS A 1 167 ? 3.141 19.109 25.719 1 92.06 167 HIS A N 1
ATOM 1261 C CA . HIS A 1 167 ? 4.227 18.422 26.422 1 92.06 167 HIS A CA 1
ATOM 1262 C C . HIS A 1 167 ? 5.555 19.141 26.203 1 92.06 167 HIS A C 1
ATOM 1264 O O . HIS A 1 167 ? 5.887 19.516 25.078 1 92.06 167 HIS A O 1
ATOM 1270 N N . PRO A 1 168 ? 6.289 19.406 27.281 1 87.75 168 PRO A N 1
ATOM 1271 C CA . PRO A 1 168 ? 7.543 20.141 27.156 1 87.75 168 PRO A CA 1
ATOM 1272 C C . PRO A 1 168 ? 8.523 19.5 26.172 1 87.75 168 PRO A C 1
ATOM 1274 O O . PRO A 1 168 ? 8.625 18.266 26.125 1 87.75 168 PRO A O 1
ATOM 1277 N N . VAL A 1 169 ? 9.062 20.344 25.344 1 83.75 169 VAL A N 1
ATOM 1278 C CA . VAL A 1 169 ? 10.117 19.922 24.422 1 83.75 169 VAL A CA 1
ATOM 1279 C C . VAL A 1 169 ? 11.484 20.094 25.094 1 83.75 169 VAL A C 1
ATOM 1281 O O . VAL A 1 169 ? 11.797 21.156 25.609 1 83.75 169 VAL A O 1
ATOM 1284 N N . LEU A 1 170 ? 12.188 19 25.141 1 74.31 170 LEU A N 1
ATOM 1285 C CA . LEU A 1 170 ? 13.516 19.078 25.734 1 74.31 170 LEU A CA 1
ATOM 1286 C C . LEU A 1 170 ? 14.469 19.859 24.844 1 74.31 170 LEU A C 1
ATOM 1288 O O . LEU A 1 170 ? 14.344 19.828 23.609 1 74.31 170 LEU A O 1
ATOM 1292 N N . PRO A 1 171 ? 15.336 20.719 25.438 1 72.75 171 PRO A N 1
ATOM 1293 C CA . PRO A 1 171 ? 16.234 21.594 24.672 1 72.75 171 PRO A CA 1
ATOM 1294 C C . PRO A 1 171 ? 16.938 20.875 23.531 1 72.75 171 PRO A C 1
ATOM 1296 O O . PRO A 1 171 ? 17.125 21.453 22.453 1 72.75 171 PRO A O 1
ATOM 1299 N N . ASN A 1 172 ? 17.328 19.672 23.594 1 68.88 172 ASN A N 1
ATOM 1300 C CA . ASN A 1 172 ? 18.094 19.016 22.531 1 68.88 172 ASN A CA 1
ATOM 1301 C C . ASN A 1 172 ? 17.203 18.109 21.688 1 68.88 172 ASN A C 1
ATOM 1303 O O . ASN A 1 172 ? 17.703 17.219 20.984 1 68.88 172 ASN A O 1
ATOM 1307 N N . GLU A 1 173 ? 15.906 18.516 21.766 1 70.62 173 GLU A N 1
ATOM 1308 C CA . GLU A 1 173 ? 14.992 17.703 20.969 1 70.62 173 GLU A CA 1
ATOM 1309 C C . GLU A 1 173 ? 14.195 18.578 20 1 70.62 173 GLU A C 1
ATOM 1311 O O . GLU A 1 173 ? 13.75 19.672 20.344 1 70.62 173 GLU A O 1
ATOM 1316 N N . PRO A 1 174 ? 14.258 18.156 18.812 1 74.94 174 PRO A N 1
ATOM 1317 C CA . PRO A 1 174 ? 13.375 18.906 17.906 1 74.94 174 PRO A CA 1
ATOM 1318 C C . PRO A 1 174 ? 11.898 18.766 18.266 1 74.94 174 PRO A C 1
ATOM 1320 O O . PRO A 1 174 ? 11.445 17.672 18.625 1 74.94 174 PRO A O 1
ATOM 1323 N N . ALA A 1 175 ? 11.219 19.953 18.422 1 77.5 175 ALA A N 1
ATOM 1324 C CA . ALA A 1 175 ? 9.773 19.891 18.672 1 77.5 175 ALA A CA 1
ATOM 1325 C C . ALA A 1 175 ? 9.07 19.125 17.562 1 77.5 175 ALA A C 1
ATOM 1327 O O . ALA A 1 175 ? 8.406 18.109 17.828 1 77.5 175 ALA A O 1
ATOM 1328 N N . GLY A 1 176 ? 9.32 19.547 16.359 1 87.81 176 GLY A N 1
ATOM 1329 C CA . GLY A 1 176 ? 8.984 18.812 15.156 1 87.81 176 GLY A CA 1
ATOM 1330 C C . GLY A 1 176 ? 7.488 18.672 14.938 1 87.81 176 GLY A C 1
ATOM 1331 O O . GLY A 1 176 ? 6.695 19.312 15.625 1 87.81 176 GLY A O 1
ATOM 1332 N N . VAL A 1 177 ? 7.039 18 13.953 1 95.56 177 VAL A N 1
ATOM 1333 C CA . VAL A 1 177 ? 5.68 17.641 13.562 1 95.56 177 VAL A CA 1
ATOM 1334 C C . VAL A 1 177 ? 5.406 16.188 13.906 1 95.56 177 VAL A C 1
ATOM 1336 O O . VAL A 1 177 ? 6.246 15.312 13.656 1 95.56 177 VAL A O 1
ATOM 1339 N N . LEU A 1 178 ? 4.301 15.953 14.578 1 96 178 LEU A N 1
ATOM 1340 C CA . LEU A 1 178 ? 3.932 14.602 14.977 1 96 178 LEU A CA 1
ATOM 1341 C C . LEU A 1 178 ? 2.506 14.281 14.547 1 96 178 LEU A C 1
ATOM 1343 O O . LEU A 1 178 ? 1.706 15.188 14.305 1 96 178 LEU A O 1
ATOM 1347 N N . VAL A 1 179 ? 2.211 13.016 14.383 1 98 179 VAL A N 1
ATOM 1348 C CA . VAL A 1 179 ? 0.85 12.523 14.195 1 98 179 VAL A CA 1
ATOM 1349 C C . VAL A 1 179 ? 0.408 11.742 15.43 1 98 179 VAL A C 1
ATOM 1351 O O . VAL A 1 179 ? 1.128 10.852 15.906 1 98 179 VAL A O 1
ATOM 1354 N N . VAL A 1 180 ? -0.752 12.102 15.969 1 98.12 180 VAL A N 1
ATOM 1355 C CA . VAL A 1 180 ? -1.276 11.422 17.156 1 98.12 180 VAL A CA 1
ATOM 1356 C C . VAL A 1 180 ? -2.666 10.859 16.859 1 98.12 180 VAL A C 1
ATOM 1358 O O . VAL A 1 180 ? -3.564 11.602 16.438 1 98.12 180 VAL A O 1
ATOM 1361 N N . ALA A 1 181 ? -2.863 9.633 17 1 97.31 181 ALA A N 1
ATOM 1362 C CA . ALA A 1 181 ? -4.137 8.93 16.844 1 97.31 181 ALA A CA 1
ATOM 1363 C C . ALA A 1 181 ? -4.145 7.621 17.625 1 97.31 181 ALA A C 1
ATOM 1365 O O . ALA A 1 181 ? -3.127 6.922 17.688 1 97.31 181 ALA A O 1
ATOM 1366 N N . ASN A 1 182 ? -5.25 7.32 18.25 1 96.31 182 ASN A N 1
ATOM 1367 C CA . ASN A 1 182 ? -5.422 6.066 18.969 1 96.31 182 ASN A CA 1
ATOM 1368 C C . ASN A 1 182 ? -4.383 5.914 20.078 1 96.31 182 ASN A C 1
ATOM 1370 O O . ASN A 1 182 ? -3.797 4.844 20.25 1 96.31 182 ASN A O 1
ATOM 1374 N N . ASP A 1 183 ? -4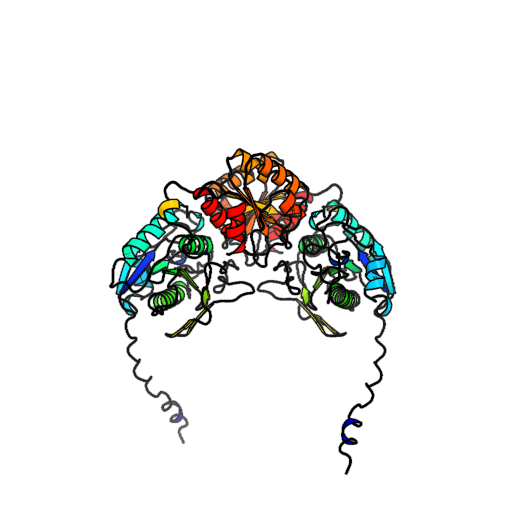.047 6.973 20.672 1 94.25 183 ASP A N 1
ATOM 1375 C CA . ASP A 1 183 ? -3.158 7.074 21.828 1 94.25 183 ASP A CA 1
ATOM 1376 C C . ASP A 1 183 ? -1.721 6.734 21.438 1 94.25 183 ASP A C 1
ATOM 1378 O O . ASP A 1 183 ? -0.914 6.367 22.297 1 94.25 183 ASP A O 1
ATOM 1382 N N . GLU A 1 184 ? -1.457 6.766 20.188 1 96.56 184 GLU A N 1
ATOM 1383 C CA . GLU A 1 184 ? -0.103 6.535 19.688 1 96.56 184 GLU A CA 1
ATOM 1384 C C . GLU A 1 184 ? 0.475 7.793 19.047 1 96.56 184 GLU A C 1
ATOM 1386 O O . GLU A 1 184 ? -0.252 8.57 18.422 1 96.56 184 GLU A O 1
ATOM 1391 N N . ILE A 1 185 ? 1.771 8.039 19.25 1 95.19 185 ILE A N 1
ATOM 1392 C CA . ILE A 1 185 ? 2.508 9.148 18.672 1 95.19 185 ILE A CA 1
ATOM 1393 C C . ILE A 1 185 ? 3.41 8.633 17.547 1 95.19 185 ILE A C 1
ATOM 1395 O O . ILE A 1 185 ? 4.227 7.738 17.766 1 95.19 185 ILE A O 1
ATOM 1399 N N . HIS A 1 186 ? 3.244 9.227 16.375 1 95.75 186 HIS A N 1
ATOM 1400 C CA . HIS A 1 186 ? 3.98 8.734 15.211 1 95.75 186 HIS A CA 1
ATOM 1401 C C . HIS A 1 186 ? 4.777 9.852 14.547 1 95.75 186 HIS A C 1
ATOM 1403 O O . HIS A 1 186 ? 4.348 11.008 14.547 1 95.75 186 HIS A O 1
ATOM 1409 N N . SER A 1 187 ? 5.945 9.438 13.984 1 93.69 187 SER A N 1
ATOM 1410 C CA . SER A 1 187 ? 6.691 10.32 13.086 1 93.69 187 SER A CA 1
ATOM 1411 C C . SER A 1 187 ? 6.02 10.422 11.727 1 93.69 187 SER A C 1
ATOM 1413 O O . SER A 1 187 ? 5.621 9.406 11.148 1 93.69 187 SER A O 1
ATOM 1415 N N . PRO A 1 188 ? 5.863 11.711 11.195 1 95.19 188 PRO A N 1
ATOM 1416 C CA . PRO A 1 188 ? 5.344 11.852 9.828 1 95.19 188 PRO A CA 1
ATOM 1417 C C . PRO A 1 188 ? 6.152 11.055 8.812 1 95.19 188 PRO A C 1
ATOM 1419 O O . PRO A 1 188 ? 5.629 10.672 7.762 1 95.19 188 PRO A O 1
ATOM 1422 N N . ARG A 1 189 ? 7.391 10.75 9.133 1 93.31 189 ARG A N 1
ATOM 1423 C CA . ARG A 1 189 ? 8.281 10.031 8.227 1 93.31 189 ARG A CA 1
ATOM 1424 C C . ARG A 1 189 ? 7.781 8.609 7.984 1 93.31 189 ARG A C 1
ATOM 1426 O O . ARG A 1 189 ? 7.926 8.078 6.879 1 93.31 189 ARG A O 1
ATOM 1433 N N . TYR A 1 190 ? 7.125 8.078 8.984 1 92.5 190 TYR A N 1
ATOM 1434 C CA . TYR A 1 190 ? 6.867 6.648 8.883 1 92.5 190 TYR A CA 1
ATOM 1435 C C . TYR A 1 190 ? 5.371 6.355 8.922 1 92.5 190 TYR A C 1
ATOM 1437 O O . TYR A 1 190 ? 4.93 5.293 8.477 1 92.5 190 TYR A O 1
ATOM 1445 N N . VAL A 1 191 ? 4.594 7.227 9.461 1 95.62 191 VAL A N 1
ATOM 1446 C CA . VAL A 1 191 ? 3.186 6.957 9.734 1 95.62 191 VAL A CA 1
ATOM 1447 C C . VAL A 1 191 ? 2.412 6.863 8.422 1 95.62 191 VAL A C 1
ATOM 1449 O O . VAL A 1 191 ? 2.691 7.605 7.477 1 95.62 191 VAL A O 1
ATOM 1452 N N . THR A 1 192 ? 1.503 5.973 8.336 1 96.06 192 THR A N 1
ATOM 1453 C CA . THR A 1 192 ? 0.587 5.859 7.207 1 96.06 192 THR A CA 1
ATOM 1454 C C . THR A 1 192 ? -0.756 5.289 7.652 1 96.06 192 THR A C 1
ATOM 1456 O O . THR A 1 192 ? -0.831 4.578 8.656 1 96.06 192 THR A O 1
ATOM 1459 N N . LYS A 1 193 ? -1.836 5.754 6.984 1 94.94 193 LYS A N 1
ATOM 1460 C CA . LYS A 1 193 ? -3.139 5.121 7.172 1 94.94 193 LYS A CA 1
ATOM 1461 C C . LYS A 1 193 ? -3.154 3.707 6.598 1 94.94 193 LYS A C 1
ATOM 1463 O O . LYS A 1 193 ? -2.707 3.486 5.469 1 94.94 193 LYS A O 1
ATOM 1468 N N . THR A 1 194 ? -3.676 2.682 7.391 1 93.81 194 THR A N 1
ATOM 1469 C CA . THR A 1 194 ? -3.479 1.303 6.957 1 93.81 194 THR A CA 1
ATOM 1470 C C . THR A 1 194 ? -4.812 0.565 6.871 1 93.81 194 THR A C 1
ATOM 1472 O O . THR A 1 194 ? -4.855 -0.612 6.508 1 93.81 194 THR A O 1
ATOM 1475 N N . HIS A 1 195 ? -5.871 1.183 7.246 1 93.31 195 HIS A N 1
ATOM 1476 C CA . HIS A 1 195 ? -7.188 0.555 7.219 1 93.31 195 HIS A CA 1
ATOM 1477 C C . HIS A 1 195 ? -8.289 1.591 7.008 1 93.31 195 HIS A C 1
ATOM 1479 O O . HIS A 1 195 ? -8.219 2.693 7.559 1 93.31 195 HIS A O 1
ATOM 1485 N N . THR A 1 196 ? -9.344 1.215 6.336 1 90.5 196 THR A N 1
ATOM 1486 C CA . THR A 1 196 ? -10.383 2.178 5.988 1 90.5 196 THR A CA 1
ATOM 1487 C C . THR A 1 196 ? -11.305 2.434 7.176 1 90.5 196 THR A C 1
ATOM 1489 O O . THR A 1 196 ? -11.93 3.494 7.27 1 90.5 196 THR A O 1
ATOM 1492 N N . LEU A 1 197 ? -11.375 1.445 8.125 1 88.44 197 LEU A N 1
ATOM 1493 C CA . LEU A 1 197 ? -12.492 1.548 9.055 1 88.44 197 LEU A CA 1
ATOM 1494 C C . LEU A 1 197 ? -12.016 1.413 10.492 1 88.44 197 LEU A C 1
ATOM 1496 O O . LEU A 1 197 ? -12.75 1.734 11.43 1 88.44 197 LEU A O 1
ATOM 1500 N N . ARG A 1 198 ? -10.812 0.885 10.734 1 88.5 198 ARG A N 1
ATOM 1501 C CA . ARG A 1 198 ? -10.375 0.62 12.102 1 88.5 198 ARG A CA 1
ATOM 1502 C C . ARG A 1 198 ? -9.789 1.874 12.742 1 88.5 198 ARG A C 1
ATOM 1504 O O . ARG A 1 198 ? -9.07 2.633 12.086 1 88.5 198 ARG A O 1
ATOM 1511 N N . LEU A 1 199 ? -10.031 2.037 14.008 1 90.38 199 LEU A N 1
ATOM 1512 C CA . LEU A 1 199 ? -9.617 3.248 14.711 1 90.38 199 LEU A CA 1
ATOM 1513 C C . LEU A 1 199 ? -8.102 3.318 14.836 1 90.38 199 LEU A C 1
ATOM 1515 O O . LEU A 1 199 ? -7.527 4.41 14.875 1 90.38 199 LEU A O 1
ATOM 1519 N N . GLY A 1 200 ? -7.488 2.176 14.938 1 91.56 200 GLY A N 1
ATOM 1520 C CA . GLY A 1 200 ? -6.035 2.133 15.023 1 91.56 200 GLY A CA 1
ATOM 1521 C C . GLY A 1 200 ? -5.363 2.156 13.664 1 91.56 200 GLY A C 1
ATOM 1522 O O . GLY A 1 200 ? -4.273 1.602 13.492 1 91.56 200 GLY A O 1
ATOM 1523 N N . THR A 1 201 ? -5.945 2.785 12.695 1 93.88 201 THR A N 1
ATOM 1524 C CA . THR A 1 201 ? -5.547 2.693 11.297 1 93.88 201 THR A CA 1
ATOM 1525 C C . THR A 1 201 ? -4.211 3.395 11.062 1 93.88 201 THR A C 1
ATOM 1527 O O . THR A 1 201 ? -3.455 3.021 10.164 1 93.88 201 THR A O 1
ATOM 1530 N N . PHE A 1 202 ? -3.885 4.422 11.781 1 95.88 202 PHE A N 1
ATOM 1531 C CA . PHE A 1 202 ? -2.588 5.062 11.602 1 95.88 202 PHE A CA 1
ATOM 1532 C C . PHE A 1 202 ? -1.49 4.266 12.297 1 95.88 202 PHE A C 1
ATOM 1534 O O . PHE A 1 202 ? -1.507 4.109 13.523 1 95.88 202 PHE A O 1
ATOM 1541 N N . ASN A 1 203 ? -0.561 3.734 11.469 1 93.56 203 ASN A N 1
ATOM 1542 C CA . ASN A 1 203 ? 0.557 2.91 11.914 1 93.56 203 ASN A CA 1
ATOM 1543 C C . ASN A 1 203 ? 1.873 3.363 11.289 1 93.56 203 ASN A C 1
ATOM 1545 O O . ASN A 1 203 ? 1.876 4.141 10.336 1 93.56 203 ASN A O 1
ATOM 1549 N N . SER A 1 204 ? 2.934 3.039 11.969 1 93.06 204 SER A N 1
ATOM 1550 C CA . SER A 1 204 ? 4.281 3.076 11.414 1 93.06 204 SER A CA 1
ATOM 1551 C C . SER A 1 204 ? 4.816 1.671 11.164 1 93.06 204 SER A C 1
ATOM 1553 O O . SER A 1 204 ? 5.574 1.136 11.969 1 93.06 204 SER A O 1
ATOM 1555 N N . PRO A 1 205 ? 4.465 1.156 9.961 1 89.19 205 PRO A N 1
ATOM 1556 C CA . PRO A 1 205 ? 4.738 -0.263 9.727 1 89.19 205 PRO A CA 1
ATOM 1557 C C . PRO A 1 205 ? 6.215 -0.616 9.898 1 89.19 205 PRO A C 1
ATOM 1559 O O . PRO A 1 205 ? 7.086 0.107 9.406 1 89.19 205 PRO A O 1
ATOM 1562 N N . TRP A 1 206 ? 6.539 -1.798 10.609 1 84.81 206 TRP A N 1
ATOM 1563 C CA . TRP A 1 206 ? 7.84 -2.42 10.836 1 84.81 206 TRP A CA 1
ATOM 1564 C C . TRP A 1 206 ? 8.68 -1.598 11.805 1 84.81 206 TRP A C 1
ATOM 1566 O O . TRP A 1 206 ? 9.68 -2.086 12.344 1 84.81 206 TRP A O 1
ATOM 1576 N N . LEU A 1 207 ? 8.328 -0.271 12.117 1 84.5 207 LEU A N 1
ATOM 1577 C CA . LEU A 1 207 ? 9.117 0.559 13.016 1 84.5 207 LEU A CA 1
ATOM 1578 C C . LEU A 1 207 ? 8.336 0.868 14.289 1 84.5 207 LEU A C 1
ATOM 1580 O O . LEU A 1 207 ? 8.93 1.039 15.359 1 84.5 207 LEU A O 1
ATOM 1584 N N . GLY A 1 208 ? 6.965 0.931 14.133 1 88.25 208 GLY A N 1
ATOM 1585 C CA . GLY A 1 208 ? 6.133 1.207 15.289 1 88.25 208 GLY A CA 1
ATOM 1586 C C . GLY A 1 208 ? 6.078 2.68 15.648 1 88.25 208 GLY A C 1
ATOM 1587 O O . GLY A 1 208 ? 6.75 3.502 15.016 1 88.25 208 GLY A O 1
ATOM 1588 N N . PRO A 1 209 ? 5.191 3.062 16.609 1 93 209 PRO A N 1
ATOM 1589 C CA . PRO A 1 209 ? 5.09 4.449 17.078 1 93 209 PRO A CA 1
ATOM 1590 C C . PRO A 1 209 ? 6.324 4.91 17.844 1 93 209 PRO A C 1
ATOM 1592 O O . PRO A 1 209 ? 7.141 4.082 18.25 1 93 209 PRO A O 1
ATOM 1595 N N . ILE A 1 210 ? 6.488 6.188 17.938 1 91.75 210 ILE A N 1
ATOM 1596 C CA . ILE A 1 210 ? 7.633 6.715 18.688 1 91.75 210 ILE A CA 1
ATOM 1597 C C . ILE A 1 210 ? 7.211 7.07 20.109 1 91.75 210 ILE A C 1
ATOM 1599 O O . ILE A 1 210 ? 8.031 7.52 20.906 1 91.75 210 ILE A O 1
ATOM 1603 N N . GLY A 1 211 ? 5.941 6.93 20.453 1 92.12 211 GLY A N 1
ATOM 1604 C CA . GLY A 1 211 ? 5.438 7.18 21.797 1 92.12 211 GLY A CA 1
ATOM 1605 C C . GLY A 1 211 ? 3.967 6.836 21.953 1 92.12 211 GLY A C 1
ATOM 1606 O O . GLY A 1 211 ? 3.338 6.336 21.016 1 92.12 211 GLY A O 1
ATOM 1607 N N . TYR A 1 212 ? 3.469 7.133 23.188 1 92.62 212 TYR A N 1
ATOM 1608 C CA . TYR A 1 212 ? 2.088 6.828 23.547 1 92.62 212 TYR A CA 1
ATOM 1609 C C . TYR A 1 212 ? 1.553 7.832 24.562 1 92.62 212 TYR A C 1
ATOM 1611 O O . TYR A 1 212 ? 2.326 8.508 25.234 1 92.62 212 TYR A O 1
ATOM 1619 N N . VAL A 1 213 ? 0.266 7.934 24.484 1 93.12 213 VAL A N 1
ATOM 1620 C CA . VAL A 1 213 ? -0.433 8.703 25.516 1 93.12 213 VAL A CA 1
ATOM 1621 C C . VAL A 1 213 ? -1.268 7.762 26.391 1 93.12 213 VAL A C 1
ATOM 1623 O O . VAL A 1 213 ? -2.193 7.113 25.891 1 93.12 213 VAL A O 1
ATOM 1626 N N . ASP A 1 214 ? -0.94 7.637 27.672 1 86.62 214 ASP A N 1
ATOM 1627 C CA . ASP A 1 214 ? -1.672 6.82 28.641 1 86.62 214 ASP A CA 1
ATOM 1628 C C . ASP A 1 214 ? -2.289 7.688 29.734 1 86.62 214 ASP A C 1
ATOM 1630 O O . ASP A 1 214 ? -1.604 8.086 30.672 1 86.62 214 ASP A O 1
ATOM 1634 N N . GLY A 1 215 ? -3.631 7.848 29.672 1 83.62 215 GLY A N 1
ATOM 1635 C CA . GLY A 1 215 ? -4.246 8.828 30.547 1 83.62 215 GLY A CA 1
ATOM 1636 C C . GLY A 1 215 ? -3.697 10.227 30.344 1 83.62 215 GLY A C 1
ATOM 1637 O O . GLY A 1 215 ? -3.779 10.789 29.25 1 83.62 215 GLY A O 1
ATOM 1638 N N . GLU A 1 216 ? -3.074 10.711 31.328 1 87.38 216 GLU A N 1
ATOM 1639 C CA . GLU A 1 216 ? -2.529 12.062 31.25 1 87.38 216 GLU A CA 1
ATOM 1640 C C . GLU A 1 216 ? -1.045 12.039 30.891 1 87.38 216 GLU A C 1
ATOM 1642 O O . GLU A 1 216 ? -0.438 13.086 30.672 1 87.38 216 GLU A O 1
ATOM 1647 N N . ASP A 1 217 ? -0.493 10.867 30.719 1 87.44 217 ASP A N 1
ATOM 1648 C CA . ASP A 1 217 ? 0.952 10.734 30.562 1 87.44 217 ASP A CA 1
ATOM 1649 C C . ASP A 1 217 ? 1.332 10.656 29.078 1 87.44 217 ASP A C 1
ATOM 1651 O O . ASP A 1 217 ? 0.835 9.789 28.359 1 87.44 217 ASP A O 1
ATOM 1655 N N . VAL A 1 218 ? 2.1 11.594 28.672 1 92.62 218 VAL A N 1
ATOM 1656 C CA . VAL A 1 218 ? 2.738 11.531 27.359 1 92.62 218 VAL A CA 1
ATOM 1657 C C . VAL A 1 218 ? 4.078 10.805 27.469 1 92.62 218 VAL A C 1
ATOM 1659 O O . VAL A 1 218 ? 4.988 11.273 28.156 1 92.62 218 VAL A O 1
ATOM 1662 N N . ASN A 1 219 ? 4.27 9.695 26.859 1 90.38 219 ASN A N 1
ATOM 1663 C CA . ASN A 1 219 ? 5.469 8.859 26.922 1 90.38 219 ASN A CA 1
ATOM 1664 C C . ASN A 1 219 ? 6.172 8.812 25.562 1 90.38 219 ASN A C 1
ATOM 1666 O O . ASN A 1 219 ? 5.75 8.086 24.656 1 90.38 219 ASN A O 1
ATOM 1670 N N . MET A 1 220 ? 7.184 9.562 25.406 1 88.06 220 MET A N 1
ATOM 1671 C CA . MET A 1 220 ? 8.016 9.492 24.203 1 88.06 220 MET A CA 1
ATOM 1672 C C . MET A 1 220 ? 9.047 8.375 24.328 1 88.06 220 MET A C 1
ATOM 1674 O O . MET A 1 220 ? 9.836 8.344 25.281 1 88.06 220 MET A O 1
ATOM 1678 N N . VAL A 1 221 ? 9.031 7.414 23.5 1 82.31 221 VAL A N 1
ATOM 1679 C CA . VAL A 1 221 ? 9.883 6.234 23.656 1 82.31 221 VAL A CA 1
ATOM 1680 C C . VAL A 1 221 ? 11.008 6.27 22.625 1 82.31 221 VAL A C 1
ATOM 1682 O O . VAL A 1 221 ? 11.984 5.527 22.75 1 82.31 221 VAL A O 1
ATOM 1685 N N . SER A 1 222 ? 10.875 6.957 21.594 1 78.44 222 SER A N 1
ATOM 1686 C CA . SER A 1 222 ? 11.906 7.141 20.578 1 78.44 222 SER A CA 1
ATOM 1687 C C . SER A 1 222 ? 11.914 8.578 20.062 1 78.44 222 SER A C 1
ATOM 1689 O O . SER A 1 222 ? 10.945 9.312 20.234 1 78.44 222 SER A O 1
ATOM 1691 N N . ARG A 1 223 ? 13.164 9 19.719 1 68.19 223 ARG A N 1
ATOM 1692 C CA . ARG A 1 223 ? 13.273 10.336 19.141 1 68.19 223 ARG A CA 1
ATOM 1693 C C . ARG A 1 223 ? 13.023 10.297 17.625 1 68.19 223 ARG A C 1
ATOM 1695 O O . ARG A 1 223 ? 13.352 9.32 16.953 1 68.19 223 ARG A O 1
ATOM 1702 N N . GLN A 1 224 ? 12.281 11.367 17.281 1 62.47 224 GLN A N 1
ATOM 1703 C CA . GLN A 1 224 ? 12.031 11.531 15.852 1 62.47 224 GLN A CA 1
ATOM 1704 C C . GLN A 1 224 ? 13.273 12.047 15.133 1 62.47 224 GLN A C 1
ATOM 1706 O O . GLN A 1 224 ? 13.641 13.211 15.273 1 62.47 224 GLN A O 1
ATOM 1711 N N . ALA A 1 225 ? 14.305 11.25 14.961 1 62.53 225 ALA A N 1
ATOM 1712 C CA . ALA A 1 225 ? 15.438 11.883 14.297 1 62.53 225 ALA A CA 1
ATOM 1713 C C . ALA A 1 225 ? 15.422 11.602 12.797 1 62.53 225 ALA A C 1
ATOM 1715 O O . ALA A 1 225 ? 15.328 10.445 12.383 1 62.53 225 ALA A O 1
ATOM 1716 N N . SER A 1 226 ? 14.789 12.625 12.039 1 66 226 SER A N 1
ATOM 1717 C CA . SER A 1 226 ? 15.008 12.523 10.602 1 66 226 SER A CA 1
ATOM 1718 C C . SER A 1 226 ? 15.781 13.719 10.07 1 66 226 SER A C 1
ATOM 1720 O O . SER A 1 226 ? 15.43 14.867 10.352 1 66 226 SER A O 1
ATOM 1722 N N . PRO A 1 227 ? 16.891 13.383 9.391 1 66.31 227 PRO A N 1
ATOM 1723 C CA . PRO A 1 227 ? 17.625 14.484 8.758 1 66.31 227 PRO A CA 1
ATOM 1724 C C . PRO A 1 227 ? 16.766 15.305 7.805 1 66.31 227 PRO A C 1
ATOM 1726 O O . PRO A 1 227 ? 17.156 16.406 7.398 1 66.31 227 PRO A O 1
ATOM 1729 N N . ALA A 1 228 ? 15.594 14.828 7.633 1 70.88 228 ALA A N 1
ATOM 1730 C CA . ALA A 1 228 ? 14.742 15.484 6.641 1 70.88 228 ALA A CA 1
ATOM 1731 C C . ALA A 1 228 ? 13.953 16.625 7.27 1 70.88 228 ALA A C 1
ATOM 1733 O O . ALA A 1 228 ? 13.422 17.484 6.559 1 70.88 228 ALA A O 1
ATOM 1734 N N . SER A 1 229 ? 13.977 16.688 8.5 1 75.06 229 SER A N 1
ATOM 1735 C CA . SER A 1 229 ? 13.141 17.688 9.172 1 75.06 229 SER A CA 1
ATOM 1736 C C . SER A 1 229 ? 13.648 19.109 8.898 1 75.06 229 SER A C 1
ATOM 1738 O O . SER A 1 229 ? 14.828 19.391 9.086 1 75.06 229 SER A O 1
ATOM 1740 N N . GLY A 1 230 ? 12.766 19.859 8.344 1 83.12 230 GLY A N 1
ATOM 1741 C CA . GLY A 1 230 ? 13.078 21.266 8.133 1 83.12 230 GLY A CA 1
ATOM 1742 C C . GLY A 1 230 ? 14.133 21.484 7.07 1 83.12 230 GLY A C 1
ATOM 1743 O O . GLY A 1 230 ? 14.812 22.516 7.074 1 83.12 230 GLY A O 1
ATOM 1744 N N . GLN A 1 231 ? 14.25 20.5 6.18 1 87.31 231 GLN A N 1
ATOM 1745 C CA . GLN A 1 231 ? 15.25 20.594 5.125 1 87.31 231 GLN A CA 1
ATOM 1746 C C . GLN A 1 231 ? 14.82 21.594 4.047 1 87.31 231 GLN A C 1
ATOM 1748 O O . GLN A 1 231 ? 15.656 22.078 3.279 1 87.31 231 GLN A O 1
ATOM 1753 N N . PHE A 1 232 ? 13.562 21.875 4.008 1 94.44 232 PHE A N 1
ATOM 1754 C CA . PHE A 1 232 ? 12.977 22.781 3.025 1 94.44 232 PHE A CA 1
ATOM 1755 C C . PHE A 1 232 ? 12.281 23.953 3.713 1 94.44 232 PHE A C 1
ATOM 1757 O O . PHE A 1 232 ? 12.312 24.062 4.941 1 94.44 232 PHE A O 1
ATOM 1764 N N . HIS A 1 233 ? 11.828 24.891 2.879 1 95 233 HIS A N 1
ATOM 1765 C CA . HIS A 1 233 ? 11.211 26.094 3.426 1 95 233 HIS A CA 1
ATOM 1766 C C . HIS A 1 233 ? 9.781 26.266 2.918 1 95 233 HIS A C 1
ATOM 1768 O O . HIS A 1 233 ? 9.5 26.016 1.743 1 95 233 HIS A O 1
ATOM 1774 N N . ARG A 1 234 ? 8.93 26.719 3.768 1 93.56 234 ARG A N 1
ATOM 1775 C CA . ARG A 1 234 ? 7.508 26.844 3.457 1 93.56 234 ARG A CA 1
ATOM 1776 C C . ARG A 1 234 ? 7.285 27.75 2.248 1 93.56 234 ARG A C 1
ATOM 1778 O O . ARG A 1 234 ? 6.285 27.609 1.539 1 93.56 234 ARG A O 1
ATOM 1785 N N . ARG A 1 235 ? 8.164 28.672 1.982 1 94.81 235 ARG A N 1
ATOM 1786 C CA . ARG A 1 235 ? 8.008 29.594 0.867 1 94.81 235 ARG A CA 1
ATOM 1787 C C . ARG A 1 235 ? 8.031 28.859 -0.467 1 94.81 235 ARG A C 1
ATOM 1789 O O . ARG A 1 235 ? 7.562 29.375 -1.48 1 94.81 235 ARG A O 1
ATOM 1796 N N . MET A 1 236 ? 8.57 27.672 -0.446 1 95.31 236 MET A N 1
ATOM 1797 C CA . MET A 1 236 ? 8.641 26.875 -1.661 1 95.31 236 MET A CA 1
ATOM 1798 C C . MET A 1 236 ? 7.246 26.422 -2.094 1 95.31 236 MET A C 1
ATOM 1800 O O . MET A 1 236 ? 7.059 25.984 -3.229 1 95.31 236 MET A O 1
ATOM 1804 N N . LEU A 1 237 ? 6.297 26.469 -1.197 1 96.25 237 LEU A N 1
ATOM 1805 C CA . LEU A 1 237 ? 4.941 26.016 -1.482 1 96.25 237 LEU A CA 1
ATOM 1806 C C . LEU A 1 237 ? 4.148 27.094 -2.213 1 96.25 237 LEU A C 1
ATOM 1808 O O . LEU A 1 237 ? 3.072 26.828 -2.75 1 96.25 237 LEU A O 1
ATOM 1812 N N . ILE A 1 238 ? 4.707 28.344 -2.199 1 95 238 ILE A N 1
ATOM 1813 C CA . ILE A 1 238 ? 4.027 29.453 -2.857 1 95 238 ILE A CA 1
ATOM 1814 C C . ILE A 1 238 ? 3.959 29.203 -4.363 1 95 238 ILE A C 1
ATOM 1816 O O . ILE A 1 238 ? 4.973 28.891 -4.992 1 95 238 ILE A O 1
ATOM 1820 N N . GLY A 1 239 ? 2.795 29.344 -4.918 1 92.69 239 GLY A N 1
ATOM 1821 C CA . GLY A 1 239 ? 2.639 29.203 -6.355 1 92.69 239 GLY A CA 1
ATOM 1822 C C . GLY A 1 239 ? 2.582 27.75 -6.801 1 92.69 239 GLY A C 1
ATOM 1823 O O . GLY A 1 239 ? 2.424 27.469 -7.992 1 92.69 239 GLY A O 1
ATOM 1824 N N . GLY A 1 240 ? 2.732 26.828 -5.91 1 94.81 240 GLY A N 1
ATOM 1825 C CA . GLY A 1 240 ? 2.633 25.422 -6.246 1 94.81 240 GLY A CA 1
ATOM 1826 C C . GLY A 1 240 ? 3.982 24.75 -6.387 1 94.81 240 GLY A C 1
ATOM 1827 O O . GLY A 1 240 ? 5.023 25.406 -6.316 1 94.81 240 GLY A O 1
ATOM 1828 N N . LEU A 1 241 ? 3.994 23.438 -6.531 1 97.44 241 LEU A N 1
ATOM 1829 C CA . LEU A 1 241 ? 5.195 22.625 -6.699 1 97.44 241 LEU A CA 1
ATOM 1830 C C . LEU A 1 241 ? 5.25 22.016 -8.094 1 97.44 241 LEU A C 1
ATOM 1832 O O . LEU A 1 241 ? 4.215 21.844 -8.742 1 97.44 241 LEU A O 1
ATOM 1836 N N . PRO A 1 242 ? 6.488 21.766 -8.609 1 98.12 242 PRO A N 1
ATOM 1837 C CA . PRO A 1 242 ? 6.586 21.031 -9.875 1 98.12 242 PRO A CA 1
ATOM 1838 C C . PRO A 1 242 ? 5.758 19.75 -9.891 1 98.12 242 PRO A C 1
ATOM 1840 O O . PRO A 1 242 ? 5.684 19.047 -8.875 1 98.12 242 PRO A O 1
ATOM 1843 N N . ARG A 1 243 ? 5.176 19.5 -11.016 1 98.44 243 ARG A N 1
ATOM 1844 C CA . ARG A 1 243 ? 4.309 18.344 -11.164 1 98.44 243 ARG A CA 1
ATOM 1845 C C . ARG A 1 243 ? 5.113 17.047 -11.062 1 98.44 243 ARG A C 1
ATOM 1847 O O . ARG A 1 243 ? 6.086 16.844 -11.789 1 98.44 243 ARG A O 1
ATOM 1854 N N . VAL A 1 244 ? 4.797 16.234 -10.141 1 98.81 244 VAL A N 1
ATOM 1855 C CA . VAL A 1 244 ? 5.301 14.867 -9.984 1 98.81 244 VAL A CA 1
ATOM 1856 C C . VAL A 1 244 ? 4.133 13.898 -9.875 1 98.81 244 VAL A C 1
ATOM 1858 O O . VAL A 1 244 ? 3.207 14.117 -9.086 1 98.81 244 VAL A O 1
ATOM 1861 N N . ASP A 1 245 ? 4.148 12.82 -10.664 1 98.81 245 ASP A N 1
ATOM 1862 C CA . ASP A 1 245 ? 3.057 11.844 -10.664 1 98.81 245 ASP A CA 1
ATOM 1863 C C . ASP A 1 245 ? 3.555 10.461 -10.242 1 98.81 245 ASP A C 1
ATOM 1865 O O . ASP A 1 245 ? 4.762 10.227 -10.18 1 98.81 245 ASP A O 1
ATOM 1869 N N . ILE A 1 246 ? 2.611 9.625 -9.875 1 98.69 246 ILE A N 1
ATOM 1870 C CA . ILE A 1 246 ? 2.924 8.281 -9.398 1 98.69 246 ILE A CA 1
ATOM 1871 C C . ILE A 1 246 ? 2.404 7.246 -10.398 1 98.69 246 ILE A C 1
ATOM 1873 O O . ILE A 1 246 ? 1.263 7.336 -10.859 1 98.69 246 ILE A O 1
ATOM 1877 N N . VAL A 1 247 ? 3.227 6.316 -10.75 1 98.12 247 VAL A N 1
ATOM 1878 C CA . VAL A 1 247 ? 2.85 5.18 -11.578 1 98.12 247 VAL A CA 1
ATOM 1879 C C . VAL A 1 247 ? 2.809 3.91 -10.727 1 98.12 247 VAL A C 1
ATOM 1881 O O . VAL A 1 247 ? 3.732 3.643 -9.961 1 98.12 247 VAL A O 1
ATOM 1884 N N . TYR A 1 248 ? 1.775 3.129 -10.859 1 97.75 248 TYR A N 1
ATOM 1885 C CA . TYR A 1 248 ? 1.53 1.931 -10.062 1 97.75 248 TYR A CA 1
ATOM 1886 C C . TYR A 1 248 ? 1.813 0.67 -10.875 1 97.75 248 TYR A C 1
ATOM 1888 O O . TYR A 1 248 ? 1.219 0.458 -11.93 1 97.75 248 TYR A O 1
ATOM 1896 N N . SER A 1 249 ? 2.695 -0.221 -10.359 1 97.62 249 SER A N 1
ATOM 1897 C CA . SER A 1 249 ? 3.072 -1.428 -11.094 1 97.62 249 SER A CA 1
ATOM 1898 C C . SER A 1 249 ? 2.158 -2.596 -10.734 1 97.62 249 SER A C 1
ATOM 1900 O O . SER A 1 249 ? 1.75 -2.744 -9.578 1 97.62 249 SER A O 1
ATOM 1902 N N . TYR A 1 250 ? 1.852 -3.408 -11.664 1 97.88 250 TYR A N 1
ATOM 1903 C CA . TYR A 1 250 ? 1.112 -4.664 -11.586 1 97.88 250 TYR A CA 1
ATOM 1904 C C . TYR A 1 250 ? 1.455 -5.574 -12.758 1 97.88 250 TYR A C 1
ATOM 1906 O O . TYR A 1 250 ? 2.119 -5.152 -13.711 1 97.88 250 TYR A O 1
ATOM 1914 N N . VAL A 1 251 ? 1.098 -6.789 -12.672 1 97.12 251 VAL A N 1
ATOM 1915 C CA . VAL A 1 251 ? 1.382 -7.734 -13.742 1 97.12 251 VAL A CA 1
ATOM 1916 C C . VAL A 1 251 ? 0.837 -7.195 -15.062 1 97.12 251 VAL A C 1
ATOM 1918 O O . VAL A 1 251 ? -0.337 -6.836 -15.156 1 97.12 251 VAL A O 1
ATOM 1921 N N . SER A 1 252 ? 1.68 -7.02 -16.047 1 94.69 252 SER A N 1
ATOM 1922 C CA . SER A 1 252 ? 1.393 -6.641 -17.438 1 94.69 252 SER A CA 1
ATOM 1923 C C . SER A 1 252 ? 1.183 -5.137 -17.562 1 94.69 252 SER A C 1
ATOM 1925 O O . SER A 1 252 ? 0.714 -4.656 -18.594 1 94.69 252 SER A O 1
ATOM 1927 N N . ALA A 1 253 ? 1.502 -4.332 -16.484 1 96.94 253 ALA A N 1
ATOM 1928 C CA . ALA A 1 253 ? 1.466 -2.877 -16.609 1 96.94 253 ALA A CA 1
ATOM 1929 C C . ALA A 1 253 ? 2.41 -2.391 -17.703 1 96.94 253 ALA A C 1
ATOM 1931 O O . ALA A 1 253 ? 3.477 -2.973 -17.906 1 96.94 253 ALA A O 1
ATOM 1932 N N . ASP A 1 254 ? 1.998 -1.321 -18.406 1 97.56 254 ASP A N 1
ATOM 1933 C CA . ASP A 1 254 ? 2.828 -0.792 -19.484 1 97.56 254 ASP A CA 1
ATOM 1934 C C . ASP A 1 254 ? 3.121 0.691 -19.281 1 97.56 254 ASP A C 1
ATOM 1936 O O . ASP A 1 254 ? 2.986 1.204 -18.172 1 97.56 254 ASP A O 1
ATOM 1940 N N . GLY A 1 255 ? 3.584 1.349 -20.328 1 98.31 255 GLY A N 1
ATOM 1941 C CA . GLY A 1 255 ? 4.07 2.711 -20.188 1 98.31 255 GLY A CA 1
ATOM 1942 C C . GLY A 1 255 ? 2.994 3.756 -20.422 1 98.31 255 GLY A C 1
ATOM 1943 O O . GLY A 1 255 ? 3.285 4.953 -20.469 1 98.31 255 GLY A O 1
ATOM 1944 N N . THR A 1 256 ? 1.711 3.371 -20.469 1 98.56 256 THR A N 1
ATOM 1945 C CA . THR A 1 256 ? 0.622 4.25 -20.875 1 98.56 256 THR A CA 1
ATOM 1946 C C . THR A 1 256 ? 0.521 5.457 -19.953 1 98.56 256 THR A C 1
ATOM 1948 O O . THR A 1 256 ? 0.532 6.602 -20.422 1 98.56 256 THR A O 1
ATOM 1951 N N . ALA A 1 257 ? 0.473 5.254 -18.672 1 98.38 257 ALA A N 1
ATOM 1952 C CA . ALA A 1 257 ? 0.351 6.359 -17.734 1 98.38 257 ALA A CA 1
ATOM 1953 C C . ALA A 1 257 ? 1.61 7.219 -17.719 1 98.38 257 ALA A C 1
ATOM 1955 O O . ALA A 1 257 ? 1.531 8.445 -17.609 1 98.38 257 ALA A O 1
ATOM 1956 N N . ILE A 1 258 ? 2.787 6.551 -17.844 1 98.75 258 ILE A N 1
ATOM 1957 C CA . ILE A 1 258 ? 4.07 7.25 -17.828 1 98.75 258 ILE A CA 1
ATOM 1958 C C . ILE A 1 258 ? 4.113 8.266 -18.969 1 98.75 258 ILE A C 1
ATOM 1960 O O . ILE A 1 258 ? 4.379 9.453 -18.734 1 98.75 258 ILE A O 1
ATOM 1964 N N . LYS A 1 259 ? 3.779 7.812 -20.109 1 98.75 259 LYS A N 1
ATOM 1965 C CA . LYS A 1 259 ? 3.805 8.688 -21.281 1 98.75 259 LYS A CA 1
ATOM 1966 C C . LYS A 1 259 ? 2.801 9.828 -21.141 1 98.75 259 LYS A C 1
ATOM 1968 O O . LYS A 1 259 ? 3.088 10.961 -21.516 1 98.75 259 LYS A O 1
ATOM 1973 N N . ALA A 1 260 ? 1.658 9.539 -20.609 1 98.81 260 ALA A N 1
ATOM 1974 C CA . ALA A 1 260 ? 0.617 10.547 -20.438 1 98.81 260 ALA A CA 1
ATOM 1975 C C . ALA A 1 260 ? 1.056 11.617 -19.438 1 98.81 260 ALA A C 1
ATOM 1977 O O . ALA A 1 260 ? 0.795 12.812 -19.641 1 98.81 260 ALA A O 1
ATOM 1978 N N . PHE A 1 261 ? 1.694 11.219 -18.344 1 98.75 261 PHE A N 1
ATOM 1979 C CA . PHE A 1 261 ? 2.158 12.164 -17.344 1 98.75 261 PHE A CA 1
ATOM 1980 C C . PHE A 1 261 ? 3.242 13.07 -17.906 1 98.75 261 PHE A C 1
ATOM 1982 O O . PHE A 1 261 ? 3.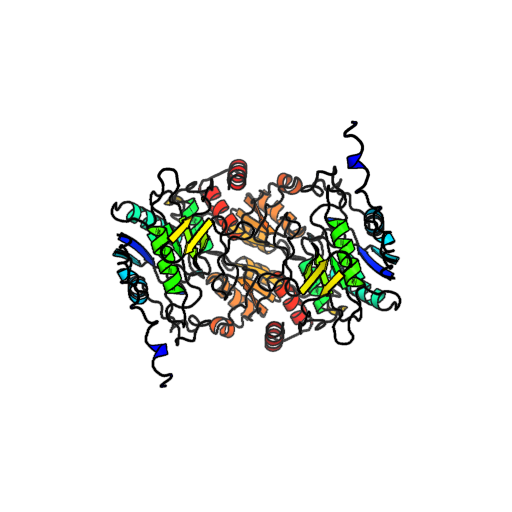25 14.273 -17.656 1 98.75 261 PHE A O 1
ATOM 1989 N N . VAL A 1 262 ? 4.137 12.461 -18.656 1 98.75 262 VAL A N 1
ATOM 1990 C CA . VAL A 1 262 ? 5.188 13.242 -19.281 1 98.75 262 VAL A CA 1
ATOM 1991 C C . VAL A 1 262 ? 4.57 14.281 -20.234 1 98.75 262 VAL A C 1
ATOM 1993 O O . VAL A 1 262 ? 4.934 15.453 -20.188 1 98.75 262 VAL A O 1
ATOM 1996 N N . ALA A 1 263 ? 3.604 13.852 -21 1 98.5 263 ALA A N 1
ATOM 1997 C CA . ALA A 1 263 ? 2.922 14.742 -21.938 1 98.5 263 ALA A CA 1
ATOM 1998 C C . ALA A 1 263 ? 2.18 15.852 -21.203 1 98.5 263 ALA A C 1
ATOM 2000 O O . ALA A 1 263 ? 2.051 16.969 -21.703 1 98.5 263 ALA A O 1
ATOM 2001 N N . ALA A 1 264 ? 1.776 15.57 -20.031 1 98.44 264 ALA A N 1
ATOM 2002 C CA . ALA A 1 264 ? 1.013 16.531 -19.234 1 98.44 264 ALA A CA 1
ATOM 2003 C C . ALA A 1 264 ? 1.94 17.484 -18.5 1 98.44 264 ALA A C 1
ATOM 2005 O O . ALA A 1 264 ? 1.478 18.391 -17.781 1 98.44 264 ALA A O 1
ATOM 2006 N N . GLY A 1 265 ? 3.279 17.266 -18.594 1 98.44 265 GLY A N 1
ATOM 2007 C CA . GLY A 1 265 ? 4.223 18.234 -18.047 1 98.44 265 GLY A CA 1
ATOM 2008 C C . GLY A 1 265 ? 4.887 17.781 -16.766 1 98.44 265 GLY A C 1
ATOM 2009 O O . GLY A 1 265 ? 5.434 18.594 -16.016 1 98.44 265 GLY A O 1
ATOM 2010 N N . ALA A 1 266 ? 4.84 16.484 -16.469 1 98.62 266 ALA A N 1
ATOM 2011 C CA . ALA A 1 266 ? 5.504 15.984 -15.273 1 98.62 266 ALA A CA 1
ATOM 2012 C C . ALA A 1 266 ? 7.008 16.25 -15.328 1 98.62 266 ALA A C 1
ATOM 2014 O O . ALA A 1 266 ? 7.66 15.977 -16.328 1 98.62 266 ALA A O 1
ATOM 2015 N N . LYS A 1 267 ? 7.504 16.859 -14.227 1 98.75 267 LYS A N 1
ATOM 2016 C CA . LYS A 1 267 ? 8.945 17.062 -14.086 1 98.75 267 LYS A CA 1
ATOM 2017 C C . LYS A 1 267 ? 9.594 15.906 -13.336 1 98.75 267 LYS A C 1
ATOM 2019 O O . LYS A 1 267 ? 10.812 15.742 -13.367 1 98.75 267 LYS A O 1
ATOM 2024 N N . GLY A 1 268 ? 8.852 15.117 -12.672 1 98.81 268 GLY A N 1
ATOM 2025 C CA . GLY A 1 268 ? 9.273 13.93 -11.953 1 98.81 268 GLY A CA 1
ATOM 2026 C C . GLY A 1 268 ? 8.234 12.82 -11.961 1 98.81 268 GLY A C 1
ATOM 2027 O O . GLY A 1 268 ? 7.043 13.086 -12.117 1 98.81 268 GLY A O 1
ATOM 2028 N N . LEU A 1 269 ? 8.648 11.625 -11.828 1 98.88 269 LEU A N 1
ATOM 2029 C CA . LEU A 1 269 ? 7.801 10.445 -11.68 1 98.88 269 LEU A CA 1
ATOM 2030 C C . LEU A 1 269 ? 8.273 9.578 -10.516 1 98.88 269 LEU A C 1
ATOM 2032 O O . LEU A 1 269 ? 9.477 9.414 -10.312 1 98.88 269 LEU A O 1
ATOM 2036 N N . VAL A 1 270 ? 7.328 9.102 -9.742 1 98.75 270 VAL A N 1
ATOM 2037 C CA . VAL A 1 270 ? 7.59 8.078 -8.742 1 98.75 270 VAL A CA 1
ATOM 2038 C C . VAL A 1 270 ? 6.988 6.75 -9.195 1 98.75 270 VAL A C 1
ATOM 2040 O O . VAL A 1 270 ? 5.797 6.672 -9.5 1 98.75 270 VAL A O 1
ATOM 2043 N N . SER A 1 271 ? 7.828 5.758 -9.273 1 98.06 271 SER A N 1
ATOM 2044 C CA . SER A 1 271 ? 7.371 4.414 -9.602 1 98.06 271 SER A CA 1
ATOM 2045 C C . SER A 1 271 ? 7.004 3.631 -8.344 1 98.06 271 SER A C 1
ATOM 2047 O O . SER A 1 271 ? 7.879 3.287 -7.547 1 98.06 271 SER A O 1
ATOM 2049 N N . ALA A 1 272 ? 5.695 3.477 -8.156 1 98.06 272 ALA A N 1
ATOM 2050 C CA . ALA A 1 272 ? 5.246 2.525 -7.141 1 98.06 272 ALA A CA 1
ATOM 2051 C C . ALA A 1 272 ? 5.398 1.089 -7.633 1 98.06 272 ALA A C 1
ATOM 2053 O O . ALA A 1 272 ? 4.41 0.441 -7.988 1 98.06 272 ALA A O 1
ATOM 2054 N N . GLY A 1 273 ? 6.605 0.588 -7.555 1 96.44 273 GLY A N 1
ATOM 2055 C CA . GLY A 1 273 ? 6.973 -0.683 -8.156 1 96.44 273 GLY A CA 1
ATOM 2056 C C . GLY A 1 273 ? 6.574 -1.881 -7.316 1 96.44 273 GLY A C 1
ATOM 2057 O O . GLY A 1 273 ? 5.945 -1.729 -6.266 1 96.44 273 GLY A O 1
ATOM 2058 N N . PHE A 1 274 ? 6.945 -3.008 -7.82 1 94.5 274 PHE A N 1
ATOM 2059 C CA . PHE A 1 274 ? 6.84 -4.242 -7.055 1 94.5 274 PHE A CA 1
ATOM 2060 C C . PHE A 1 274 ? 7.762 -4.211 -5.84 1 94.5 274 PHE A C 1
ATOM 2062 O O . PHE A 1 274 ? 8.516 -3.25 -5.652 1 94.5 274 PHE A O 1
ATOM 2069 N N . GLY A 1 275 ? 7.734 -5.148 -4.977 1 85.06 275 GLY A N 1
ATOM 2070 C CA . GLY A 1 275 ? 8.367 -5.223 -3.668 1 85.06 275 GLY A CA 1
ATOM 2071 C C . GLY A 1 275 ? 9.859 -4.98 -3.711 1 85.06 275 GLY A C 1
ATOM 2072 O O . GLY A 1 275 ? 10.414 -4.297 -2.846 1 85.06 275 GLY A O 1
ATOM 2073 N N . PRO A 1 276 ? 10.688 -5.473 -4.664 1 83.75 276 PRO A N 1
ATOM 2074 C CA . PRO A 1 276 ? 12.086 -5.062 -4.535 1 83.75 276 PRO A CA 1
ATOM 2075 C C . PRO A 1 276 ? 12.344 -3.66 -5.082 1 83.75 276 PRO A C 1
ATOM 2077 O O . PRO A 1 276 ? 13.461 -3.148 -4.977 1 83.75 276 PRO A O 1
ATOM 2080 N N . GLY A 1 277 ? 11.258 -3.064 -5.539 1 88.25 277 GLY A N 1
ATOM 2081 C CA . GLY A 1 277 ? 11.445 -1.775 -6.184 1 88.25 277 GLY A CA 1
ATOM 2082 C C . GLY A 1 277 ? 11.758 -1.889 -7.664 1 88.25 277 GLY A C 1
ATOM 2083 O O . GLY A 1 277 ? 12.727 -1.304 -8.148 1 88.25 277 GLY A O 1
ATOM 2084 N N . LEU A 1 278 ? 10.938 -2.582 -8.344 1 90.12 278 LEU A N 1
ATOM 2085 C CA . LEU A 1 278 ? 11.07 -2.795 -9.781 1 90.12 278 LEU A CA 1
ATOM 2086 C C . LEU A 1 278 ? 9.719 -2.668 -10.477 1 90.12 278 LEU A C 1
ATOM 2088 O O . LEU A 1 278 ? 8.688 -3.01 -9.898 1 90.12 278 LEU A O 1
ATOM 2092 N N . GLY A 1 279 ? 9.797 -2.15 -11.688 1 93.38 279 GLY A N 1
ATOM 2093 C CA . GLY A 1 279 ? 8.633 -2.178 -12.547 1 93.38 279 GLY A CA 1
ATOM 2094 C C . GLY A 1 279 ? 8.695 -3.268 -13.602 1 93.38 279 GLY A C 1
ATOM 2095 O O . GLY A 1 279 ? 9.641 -4.059 -13.633 1 93.38 279 GLY A O 1
ATOM 2096 N N . THR A 1 280 ? 7.656 -3.383 -14.383 1 95.44 280 THR A N 1
ATOM 2097 C CA . THR A 1 280 ? 7.691 -4.277 -15.539 1 95.44 280 THR A CA 1
ATOM 2098 C C . THR A 1 280 ? 8.711 -3.797 -16.562 1 95.44 280 THR A C 1
ATOM 2100 O O . THR A 1 280 ? 9.203 -2.668 -16.484 1 95.44 280 THR A O 1
ATOM 2103 N N . ARG A 1 281 ? 9.016 -4.656 -17.484 1 93.69 281 ARG A N 1
ATOM 2104 C CA . ARG A 1 281 ? 9.922 -4.273 -18.562 1 93.69 281 ARG A CA 1
ATOM 2105 C C . ARG A 1 281 ? 9.367 -3.084 -19.344 1 93.69 281 ARG A C 1
ATOM 2107 O O . ARG A 1 281 ? 10.102 -2.146 -19.656 1 93.69 281 ARG A O 1
ATOM 2114 N N . GLN A 1 282 ? 8.07 -3.104 -19.672 1 96.25 282 GLN A N 1
ATOM 2115 C CA . GLN A 1 282 ? 7.441 -2.031 -20.438 1 96.25 282 GLN A CA 1
ATOM 2116 C C . GLN A 1 282 ? 7.441 -0.723 -19.641 1 96.25 282 GLN A C 1
ATOM 2118 O O . GLN A 1 282 ? 7.613 0.353 -20.219 1 96.25 282 GLN A O 1
ATOM 2123 N N . GLU A 1 283 ? 7.227 -0.828 -18.375 1 97 283 GLU A N 1
ATOM 2124 C CA . GLU A 1 283 ? 7.316 0.363 -17.531 1 97 283 GLU A CA 1
ATOM 2125 C C . GLU A 1 283 ? 8.734 0.928 -17.531 1 97 283 GLU A C 1
ATOM 2127 O O . GLU A 1 283 ? 8.922 2.141 -17.656 1 97 283 GLU A O 1
ATOM 2132 N N . THR A 1 284 ? 9.688 0.042 -17.422 1 96 284 THR A N 1
ATOM 2133 C CA . THR A 1 284 ? 11.086 0.461 -17.344 1 96 284 THR A CA 1
ATOM 2134 C C . THR A 1 284 ? 11.508 1.167 -18.625 1 96 284 THR A C 1
ATOM 2136 O O . THR A 1 284 ? 12.188 2.193 -18.594 1 96 284 THR A O 1
ATOM 2139 N N . LEU A 1 285 ? 11.078 0.632 -19.734 1 96.88 285 LEU A N 1
ATOM 2140 C CA . LEU A 1 285 ? 11.383 1.252 -21.016 1 96.88 285 LEU A CA 1
ATOM 2141 C C . LEU A 1 285 ? 10.766 2.646 -21.109 1 96.88 285 LEU A C 1
ATOM 2143 O O . LEU A 1 285 ? 11.414 3.584 -21.594 1 96.88 285 LEU A O 1
ATOM 2147 N N . ALA A 1 286 ? 9.562 2.793 -20.688 1 98.44 286 ALA A N 1
ATOM 2148 C CA . ALA A 1 286 ? 8.883 4.086 -20.703 1 98.44 286 ALA A CA 1
ATOM 2149 C C . ALA A 1 286 ? 9.555 5.074 -19.75 1 98.44 286 ALA A C 1
ATOM 2151 O O . ALA A 1 286 ? 9.648 6.27 -20.062 1 98.44 286 ALA A O 1
ATOM 2152 N N . LEU A 1 287 ? 9.992 4.594 -18.594 1 98.31 287 LEU A N 1
ATOM 2153 C CA . LEU A 1 287 ? 10.703 5.449 -17.656 1 98.31 287 LEU A CA 1
ATOM 2154 C C . LEU A 1 287 ? 12.023 5.922 -18.234 1 98.31 287 LEU A C 1
ATOM 2156 O O . LEU A 1 287 ? 12.414 7.078 -18.047 1 98.31 287 LEU A O 1
ATOM 2160 N N . GLU A 1 288 ? 12.695 4.988 -18.891 1 97.81 288 GLU A N 1
ATOM 2161 C CA . GLU A 1 288 ? 13.938 5.355 -19.562 1 97.81 288 GLU A CA 1
ATOM 2162 C C . GLU A 1 288 ? 13.711 6.477 -20.578 1 97.81 288 GLU A C 1
ATOM 2164 O O . GLU A 1 288 ? 14.492 7.426 -20.641 1 97.81 288 GLU A O 1
ATOM 2169 N N . GLU A 1 289 ? 12.672 6.375 -21.328 1 98.38 289 GLU A N 1
ATOM 2170 C CA . GLU A 1 289 ? 12.32 7.414 -22.281 1 98.38 289 GLU A CA 1
ATOM 2171 C C . GLU A 1 289 ? 12.008 8.734 -21.578 1 98.38 289 GLU A C 1
ATOM 2173 O O . GLU A 1 289 ? 12.438 9.797 -22.031 1 98.38 289 GLU A O 1
ATOM 2178 N N . ALA A 1 290 ? 11.258 8.656 -20.516 1 98.62 290 ALA A N 1
ATOM 2179 C CA . ALA A 1 290 ? 10.93 9.852 -19.734 1 98.62 290 ALA A CA 1
ATOM 2180 C C . ALA A 1 290 ? 12.195 10.547 -19.25 1 98.62 290 ALA A C 1
ATOM 2182 O O . ALA A 1 290 ? 12.305 11.773 -19.328 1 98.62 290 ALA A O 1
ATOM 2183 N N . ILE A 1 291 ? 13.148 9.773 -18.812 1 98.31 291 ILE A N 1
ATOM 2184 C CA . ILE A 1 291 ? 14.414 10.305 -18.297 1 98.31 291 ILE A CA 1
ATOM 2185 C C . ILE A 1 291 ? 15.164 11.016 -19.422 1 98.31 291 ILE A C 1
ATOM 2187 O O . ILE A 1 291 ? 15.727 12.094 -19.219 1 98.31 291 ILE A O 1
ATOM 2191 N N . SER A 1 292 ? 15.164 10.43 -20.562 1 97.81 292 SER A N 1
ATOM 2192 C CA . SER A 1 292 ? 15.828 11.039 -21.703 1 97.81 292 SER A CA 1
ATOM 2193 C C . SER A 1 292 ? 15.203 12.383 -22.062 1 97.81 292 SER A C 1
ATOM 2195 O O . SER A 1 292 ? 15.859 13.234 -22.672 1 97.81 292 SER A O 1
ATOM 2197 N N . GLU A 1 293 ? 13.953 12.57 -21.672 1 97.75 293 GLU A N 1
ATOM 2198 C CA . GLU A 1 293 ? 13.242 13.812 -21.938 1 97.75 293 GLU A CA 1
ATOM 2199 C C . GLU A 1 293 ? 13.406 14.805 -20.781 1 97.75 293 GLU A C 1
ATOM 2201 O O . GLU A 1 293 ? 12.773 15.867 -20.781 1 97.75 293 GLU A O 1
ATOM 2206 N N . GLY A 1 294 ? 14.156 14.469 -19.797 1 97.5 294 GLY A N 1
ATOM 2207 C CA . GLY A 1 294 ? 14.5 15.398 -18.734 1 97.5 294 GLY A CA 1
ATOM 2208 C C . GLY A 1 294 ? 13.688 15.188 -17.469 1 97.5 294 GLY A C 1
ATOM 2209 O O . GLY A 1 294 ? 13.766 15.984 -16.531 1 97.5 294 GLY A O 1
ATOM 2210 N N . VAL A 1 295 ? 12.883 14.125 -17.406 1 98.62 295 VAL A N 1
ATOM 2211 C CA . VAL A 1 295 ? 12.062 13.828 -16.234 1 98.62 295 VAL A CA 1
ATOM 2212 C C . VAL A 1 295 ? 12.883 13.062 -15.203 1 98.62 295 VAL A C 1
ATOM 2214 O O . VAL A 1 295 ? 13.625 12.141 -15.547 1 98.62 295 VAL A O 1
ATOM 2217 N N . VAL A 1 296 ? 12.844 13.469 -13.93 1 98.81 296 VAL A N 1
ATOM 2218 C CA . VAL A 1 296 ? 13.516 12.75 -12.852 1 98.81 296 VAL A CA 1
ATOM 2219 C C . VAL A 1 296 ? 12.633 11.609 -12.352 1 98.81 296 VAL A C 1
ATOM 2221 O O . VAL A 1 296 ? 11.438 11.805 -12.117 1 98.81 296 VAL A O 1
ATOM 2224 N N . VAL A 1 297 ? 13.211 10.406 -12.25 1 98.75 297 VAL A N 1
ATOM 2225 C CA . VAL A 1 297 ? 12.438 9.234 -11.836 1 98.75 297 VAL A CA 1
ATOM 2226 C C . VAL A 1 297 ? 12.969 8.703 -10.508 1 98.75 297 VAL A C 1
ATOM 2228 O O . VAL A 1 297 ? 14.172 8.484 -10.359 1 98.75 297 VAL A O 1
ATOM 2231 N N . VAL A 1 298 ? 12.086 8.523 -9.523 1 98.56 298 VAL A N 1
ATOM 2232 C CA . VAL A 1 298 ? 12.391 7.883 -8.25 1 98.56 298 VAL A CA 1
ATOM 2233 C C . VAL A 1 298 ? 11.656 6.547 -8.148 1 98.56 298 VAL A C 1
ATOM 2235 O O . VAL A 1 298 ? 10.461 6.469 -8.414 1 98.56 298 VAL A O 1
ATOM 2238 N N . GLN A 1 299 ? 12.398 5.512 -7.809 1 97.62 299 GLN A N 1
ATOM 2239 C CA . GLN A 1 299 ? 11.805 4.195 -7.602 1 97.62 299 GLN A CA 1
ATOM 2240 C C . GLN A 1 299 ? 11.375 4.008 -6.148 1 97.62 299 GLN A C 1
ATOM 2242 O O . GLN A 1 299 ? 12.195 4.082 -5.234 1 97.62 299 GLN A O 1
ATOM 2247 N N . SER A 1 300 ? 10.141 3.885 -5.961 1 97.12 300 SER A N 1
ATOM 2248 C CA . SER A 1 300 ? 9.539 3.416 -4.715 1 97.12 300 SER A CA 1
ATOM 2249 C C . SER A 1 300 ? 8.914 2.037 -4.887 1 97.12 300 SER A C 1
ATOM 2251 O O . SER A 1 300 ? 9.281 1.294 -5.801 1 97.12 300 SER A O 1
ATOM 2253 N N . SER A 1 301 ? 8.156 1.58 -3.863 1 95.19 301 SER A N 1
ATOM 2254 C CA . SER A 1 301 ? 7.445 0.306 -3.953 1 95.19 301 SER A CA 1
ATOM 2255 C C . SER A 1 301 ? 6.008 0.437 -3.467 1 95.19 301 SER A C 1
ATOM 2257 O O . SER A 1 301 ? 5.695 1.318 -2.666 1 95.19 301 SER A O 1
ATOM 2259 N N . ARG A 1 302 ? 5.168 -0.403 -3.939 1 94.19 302 ARG A N 1
ATOM 2260 C CA . ARG A 1 302 ? 3.766 -0.364 -3.541 1 94.19 302 ARG A CA 1
ATOM 2261 C C . ARG A 1 302 ? 3.549 -1.101 -2.225 1 94.19 302 ARG A C 1
ATOM 2263 O O . ARG A 1 302 ? 2.412 -1.262 -1.776 1 94.19 302 ARG A O 1
ATOM 2270 N N . LEU A 1 303 ? 4.637 -1.568 -1.544 1 90 303 LEU A N 1
ATOM 2271 C CA . LEU A 1 303 ? 4.543 -2.389 -0.341 1 90 303 LEU A CA 1
ATOM 2272 C C . LEU A 1 303 ? 4.312 -1.521 0.892 1 90 303 LEU A C 1
ATOM 2274 O O . LEU A 1 303 ? 3.703 -1.969 1.866 1 90 303 LEU A O 1
ATOM 2278 N N . GLY A 1 304 ? 4.836 -0.329 0.898 1 78.56 304 GLY A N 1
ATOM 2279 C CA . GLY A 1 304 ? 4.672 0.578 2.021 1 78.56 304 GLY A CA 1
ATOM 2280 C C . GLY A 1 304 ? 5.797 0.49 3.033 1 78.56 304 GLY A C 1
ATOM 2281 O O . GLY A 1 304 ? 5.809 1.221 4.027 1 78.56 304 GLY A O 1
ATOM 2282 N N . ALA A 1 305 ? 6.809 -0.474 2.779 1 88.38 305 ALA A N 1
ATOM 2283 C CA . ALA A 1 305 ? 7.914 -0.537 3.734 1 88.38 305 ALA A CA 1
ATOM 2284 C C . ALA A 1 305 ? 9.133 -1.207 3.113 1 88.38 305 ALA A C 1
ATOM 2286 O O . ALA A 1 305 ? 9.008 -1.99 2.17 1 88.38 305 ALA A O 1
ATOM 2287 N N . GLY A 1 306 ? 10.328 -0.785 3.643 1 91.62 306 GLY A N 1
ATOM 2288 C CA . GLY A 1 306 ? 11.594 -1.372 3.217 1 91.62 306 GLY A CA 1
ATOM 2289 C C . GLY A 1 306 ? 12.289 -0.562 2.143 1 91.62 306 GLY A C 1
ATOM 2290 O O . GLY A 1 306 ? 11.648 -0.049 1.225 1 91.62 306 GLY A O 1
ATOM 2291 N N . LYS A 1 307 ? 13.578 -0.531 2.227 1 91.31 307 LYS A N 1
ATOM 2292 C CA . LYS A 1 307 ? 14.359 0.223 1.253 1 91.31 307 LYS A CA 1
ATOM 2293 C C . LYS A 1 307 ? 14.32 -0.445 -0.119 1 91.31 307 LYS A C 1
ATOM 2295 O O . LYS A 1 307 ? 14.422 -1.669 -0.222 1 91.31 307 LYS A O 1
ATOM 2300 N N . VAL A 1 308 ? 14.086 0.354 -1.086 1 91.56 308 VAL A N 1
ATOM 2301 C CA . VAL A 1 308 ? 14.203 -0.147 -2.451 1 91.56 308 VAL A CA 1
ATOM 2302 C C . VAL A 1 308 ? 15.672 -0.412 -2.779 1 91.56 308 VAL A C 1
ATOM 2304 O O . VAL A 1 308 ? 16.547 0.33 -2.344 1 91.56 308 VAL A O 1
ATOM 2307 N N . VAL A 1 309 ? 15.883 -1.438 -3.525 1 84.31 309 VAL A N 1
ATOM 2308 C CA . VAL A 1 309 ? 17.25 -1.799 -3.912 1 84.31 309 VAL A CA 1
ATOM 2309 C C . VAL A 1 309 ? 17.766 -0.802 -4.941 1 84.31 309 VAL A C 1
ATOM 2311 O O . VAL A 1 309 ? 17.125 -0.554 -5.961 1 84.31 309 VAL A O 1
ATOM 2314 N N . ASP A 1 310 ? 18.859 -0.149 -4.578 1 87.62 310 ASP A N 1
ATOM 2315 C CA . ASP A 1 310 ? 19.547 0.701 -5.543 1 87.62 310 ASP A CA 1
ATOM 2316 C C . ASP A 1 310 ? 20.359 -0.133 -6.523 1 87.62 310 ASP A C 1
ATOM 2318 O O . ASP A 1 310 ? 21.594 -0.159 -6.441 1 87.62 310 ASP A O 1
ATOM 2322 N N . SER A 1 311 ? 19.688 -0.679 -7.484 1 84.44 311 SER A N 1
ATOM 2323 C CA . SER A 1 311 ? 20.297 -1.648 -8.383 1 84.44 311 SER A CA 1
ATOM 2324 C C . SER A 1 311 ? 21.203 -0.961 -9.406 1 84.44 311 SER A C 1
ATOM 2326 O O . SER A 1 311 ? 20.969 0.199 -9.75 1 84.44 311 SER A O 1
ATOM 2328 N N . GLN A 1 312 ? 22.156 -1.698 -9.883 1 84.75 312 GLN A N 1
ATOM 2329 C CA . GLN A 1 312 ? 23.031 -1.19 -10.945 1 84.75 312 GLN A CA 1
ATOM 2330 C C . GLN A 1 312 ? 22.234 -0.862 -12.203 1 84.75 312 GLN A C 1
ATOM 2332 O O . GLN A 1 312 ? 22.516 0.121 -12.891 1 84.75 312 GLN A O 1
ATOM 2337 N N . CYS A 1 313 ? 21.266 -1.687 -12.414 1 84.94 313 CYS A N 1
ATOM 2338 C CA . CYS A 1 313 ? 20.422 -1.465 -13.586 1 84.94 313 CYS A CA 1
ATOM 2339 C C . CYS A 1 313 ? 19.703 -0.119 -13.5 1 84.94 313 CYS A C 1
ATOM 2341 O O . CYS A 1 313 ? 19.75 0.669 -14.445 1 84.94 313 CYS A O 1
ATOM 2343 N N . HIS A 1 314 ? 19.125 0.16 -12.391 1 90.56 314 HIS A N 1
ATOM 2344 C CA . HIS A 1 314 ? 18.422 1.42 -12.203 1 90.56 314 HIS A CA 1
ATOM 2345 C C . HIS A 1 314 ? 19.375 2.604 -12.227 1 90.56 314 HIS A C 1
ATOM 2347 O O . HIS A 1 314 ? 19.078 3.645 -12.812 1 90.56 314 HIS A O 1
ATOM 2353 N N . ARG A 1 315 ? 20.547 2.404 -11.672 1 91.19 315 ARG A N 1
ATOM 2354 C CA . ARG A 1 315 ? 21.547 3.471 -11.664 1 91.19 315 ARG A CA 1
ATOM 2355 C C . ARG A 1 315 ? 21.969 3.83 -13.086 1 91.19 315 ARG A C 1
ATOM 2357 O O . ARG A 1 315 ? 22.094 5.012 -13.422 1 91.19 315 ARG A O 1
ATOM 2364 N N . LYS A 1 316 ? 22.109 2.797 -13.867 1 92.56 316 LYS A N 1
ATOM 2365 C CA . LYS A 1 316 ? 22.531 3.012 -15.25 1 92.56 316 LYS A CA 1
ATOM 2366 C C . LYS A 1 316 ? 21.469 3.783 -16.031 1 92.56 316 LYS A C 1
ATOM 2368 O O . LYS A 1 316 ? 21.797 4.566 -16.922 1 92.56 316 LYS A O 1
ATOM 2373 N N . LEU A 1 317 ? 20.234 3.605 -15.672 1 94.75 317 LEU A N 1
ATOM 2374 C CA . LEU A 1 317 ? 19.141 4.262 -16.375 1 94.75 317 LEU A CA 1
ATOM 2375 C C . LEU A 1 317 ? 18.891 5.656 -15.805 1 94.75 317 LEU A C 1
ATOM 2377 O O . LEU A 1 317 ? 18.156 6.449 -16.391 1 94.75 317 LEU A O 1
ATOM 2381 N N . GLY A 1 318 ? 19.516 5.93 -14.625 1 96.44 318 GLY A N 1
ATOM 2382 C CA . GLY A 1 318 ? 19.297 7.215 -13.977 1 96.44 318 GLY A CA 1
ATOM 2383 C C . GLY A 1 318 ? 18.078 7.227 -13.062 1 96.44 318 GLY A C 1
ATOM 2384 O O . GLY A 1 318 ? 17.578 8.289 -12.711 1 96.44 318 GLY A O 1
ATOM 2385 N N . ILE A 1 319 ? 17.594 6.07 -12.711 1 97.56 319 ILE A N 1
ATOM 2386 C CA . ILE A 1 319 ? 16.484 5.965 -11.766 1 97.56 319 ILE A CA 1
ATOM 2387 C C . ILE A 1 319 ? 17.016 6.043 -10.336 1 97.56 319 ILE A C 1
ATOM 2389 O O . ILE A 1 319 ? 17.906 5.285 -9.961 1 97.56 319 ILE A O 1
ATOM 2393 N N . ILE A 1 320 ? 16.5 6.945 -9.547 1 97.88 320 ILE A N 1
ATOM 2394 C CA . ILE A 1 320 ? 16.953 7.195 -8.18 1 97.88 320 ILE A CA 1
ATOM 2395 C C . ILE A 1 320 ? 16.203 6.285 -7.215 1 97.88 320 ILE A C 1
ATOM 2397 O O . ILE A 1 320 ? 14.977 6.148 -7.309 1 97.88 320 ILE A O 1
ATOM 2401 N N . ALA A 1 321 ? 16.906 5.609 -6.312 1 95.81 321 ALA A N 1
ATOM 2402 C CA . ALA A 1 321 ? 16.266 4.812 -5.27 1 95.81 321 ALA A CA 1
ATOM 2403 C C . ALA A 1 321 ? 15.578 5.703 -4.242 1 95.81 321 ALA A C 1
ATOM 2405 O O . ALA A 1 321 ? 16.188 6.629 -3.703 1 95.81 321 ALA A O 1
ATOM 2406 N N . GLY A 1 322 ? 14.383 5.422 -3.973 1 96 322 GLY A N 1
ATOM 2407 C CA . GLY A 1 322 ? 13.547 6.254 -3.127 1 96 322 GLY A CA 1
ATOM 2408 C C . GLY A 1 322 ? 13.656 5.914 -1.653 1 96 322 GLY A C 1
ATOM 2409 O O . GLY A 1 322 ? 12.797 6.297 -0.855 1 96 322 GLY A O 1
ATOM 2410 N N . ASN A 1 323 ? 14.719 5.098 -1.297 1 93.94 323 ASN A N 1
ATOM 2411 C CA . ASN A 1 323 ? 14.836 4.633 0.082 1 93.94 323 ASN A CA 1
ATOM 2412 C C . ASN A 1 323 ? 13.633 3.787 0.492 1 93.94 323 ASN A C 1
ATOM 2414 O O . ASN A 1 323 ? 13.289 2.822 -0.192 1 93.94 323 ASN A O 1
ATOM 2418 N N . ASP A 1 324 ? 13.047 4.031 1.629 1 93.56 324 ASP A N 1
ATOM 2419 C CA . ASP A 1 324 ? 11.906 3.242 2.076 1 93.56 324 ASP A CA 1
ATOM 2420 C C . ASP A 1 324 ? 10.641 4.09 2.129 1 93.56 324 ASP A C 1
ATOM 2422 O O . ASP A 1 324 ? 9.703 3.768 2.861 1 93.56 324 ASP A O 1
ATOM 2426 N N . LEU A 1 325 ? 10.648 5.207 1.425 1 95.06 325 LEU A N 1
ATOM 2427 C CA . LEU A 1 325 ? 9.461 6.055 1.38 1 95.06 325 LEU A CA 1
ATOM 2428 C C . LEU A 1 325 ? 8.352 5.395 0.571 1 95.06 325 LEU A C 1
ATOM 2430 O O . LEU A 1 325 ? 8.617 4.789 -0.472 1 95.06 325 LEU A O 1
ATOM 2434 N N . ASN A 1 326 ? 7.121 5.477 1.119 1 96.06 326 ASN A N 1
ATOM 2435 C CA . ASN A 1 326 ? 6.016 5.082 0.257 1 96.06 326 ASN A CA 1
ATOM 2436 C C . ASN A 1 326 ? 5.832 6.059 -0.903 1 96.06 326 ASN A C 1
ATOM 2438 O O . ASN A 1 326 ? 6.445 7.125 -0.926 1 96.06 326 ASN A O 1
ATOM 2442 N N . PRO A 1 327 ? 5.051 5.75 -1.914 1 97.94 327 PRO A N 1
ATOM 2443 C CA . PRO A 1 327 ? 5.012 6.52 -3.16 1 97.94 327 PRO A CA 1
ATOM 2444 C C . PRO A 1 327 ? 4.566 7.965 -2.945 1 97.94 327 PRO A C 1
ATOM 2446 O O . PRO A 1 327 ? 5.156 8.891 -3.516 1 97.94 327 PRO A O 1
ATOM 2449 N N . GLN A 1 328 ? 3.51 8.234 -2.148 1 97.81 328 GLN A N 1
ATOM 2450 C CA . GLN A 1 328 ? 2.998 9.594 -2.014 1 97.81 328 GLN A CA 1
ATOM 2451 C C . GLN A 1 328 ? 3.98 10.477 -1.252 1 97.81 328 GLN A C 1
ATOM 2453 O O . GLN A 1 328 ? 4.086 11.68 -1.524 1 97.81 328 GLN A O 1
ATOM 2458 N N . LYS A 1 329 ? 4.715 9.93 -0.29 1 97.31 329 LYS A N 1
ATOM 2459 C CA . LYS A 1 329 ? 5.723 10.727 0.411 1 97.31 329 LYS A CA 1
ATOM 2460 C C . LYS A 1 329 ? 6.949 10.961 -0.467 1 97.31 329 LYS A C 1
ATOM 2462 O O . LYS A 1 329 ? 7.543 12.039 -0.439 1 97.31 329 LYS A O 1
ATOM 2467 N N . ALA A 1 330 ? 7.332 9.914 -1.222 1 98 330 ALA A N 1
ATOM 2468 C CA . ALA A 1 330 ? 8.414 10.094 -2.188 1 98 330 ALA A CA 1
ATOM 2469 C C . ALA A 1 330 ? 8.078 11.203 -3.186 1 98 330 ALA A C 1
ATOM 2471 O O . ALA A 1 330 ? 8.945 12 -3.553 1 98 330 ALA A O 1
ATOM 2472 N N . ARG A 1 331 ? 6.848 11.234 -3.617 1 98.62 331 ARG A N 1
ATOM 2473 C CA . ARG A 1 331 ? 6.391 12.242 -4.57 1 98.62 331 ARG A CA 1
ATOM 2474 C C . ARG A 1 331 ? 6.566 13.648 -4.012 1 98.62 331 ARG A C 1
ATOM 2476 O O . ARG A 1 331 ? 7.082 14.531 -4.695 1 98.62 331 ARG A O 1
ATOM 2483 N N . ILE A 1 332 ? 6.164 13.82 -2.777 1 98.44 332 ILE A N 1
ATOM 2484 C CA . ILE A 1 332 ? 6.242 15.125 -2.135 1 98.44 332 ILE A CA 1
ATOM 2485 C C . ILE A 1 332 ? 7.703 15.555 -2.01 1 98.44 332 ILE A C 1
ATOM 2487 O O . ILE A 1 332 ? 8.055 16.688 -2.342 1 98.44 332 ILE A O 1
ATOM 2491 N N . LEU A 1 333 ? 8.555 14.641 -1.552 1 97.88 333 LEU A N 1
ATOM 2492 C CA . LEU A 1 333 ? 9.969 14.953 -1.4 1 97.88 333 LEU A CA 1
ATOM 2493 C C . LEU A 1 333 ? 10.594 15.312 -2.744 1 97.88 333 LEU A C 1
ATOM 2495 O O . LEU A 1 333 ? 11.344 16.297 -2.846 1 97.88 333 LEU A O 1
ATOM 2499 N N . LEU A 1 334 ? 10.25 14.531 -3.766 1 98.56 334 LEU A N 1
ATOM 2500 C CA . LEU A 1 334 ? 10.797 14.805 -5.09 1 98.56 334 LEU A CA 1
ATOM 2501 C C . LEU A 1 334 ? 10.344 16.172 -5.602 1 98.56 334 LEU A C 1
ATOM 2503 O O . LEU A 1 334 ? 11.148 16.922 -6.164 1 98.56 334 LEU A O 1
ATOM 2507 N N . SER A 1 335 ? 9.109 16.516 -5.414 1 98.5 335 SER A N 1
ATOM 2508 C CA . SER A 1 335 ? 8.594 17.812 -5.848 1 98.5 335 SER A CA 1
ATOM 2509 C C . SER A 1 335 ? 9.336 18.969 -5.18 1 98.5 335 SER A C 1
ATOM 2511 O O . SER A 1 335 ? 9.633 19.969 -5.816 1 98.5 335 SER A O 1
ATOM 2513 N N . LEU A 1 336 ? 9.641 18.812 -3.898 1 98.06 336 LEU A N 1
ATOM 2514 C CA . LEU A 1 336 ? 10.367 19.844 -3.172 1 98.06 336 LEU A CA 1
ATOM 2515 C C . LEU A 1 336 ? 11.797 19.969 -3.689 1 98.06 336 LEU A C 1
ATOM 2517 O O . LEU A 1 336 ? 12.305 21.078 -3.867 1 98.06 336 LEU A O 1
ATOM 2521 N N . CYS A 1 337 ? 12.453 18.812 -3.953 1 98.06 337 CYS A N 1
ATOM 2522 C CA . CYS A 1 337 ? 13.797 18.844 -4.512 1 98.06 337 CYS A CA 1
ATOM 2523 C C . CYS A 1 337 ? 13.82 19.562 -5.855 1 98.06 337 CYS A C 1
ATOM 2525 O O . CYS A 1 337 ? 14.695 20.406 -6.102 1 98.06 337 CYS A O 1
ATOM 2527 N N . LEU A 1 338 ? 12.828 19.234 -6.676 1 98.31 338 LEU A N 1
ATOM 2528 C CA . LEU A 1 338 ? 12.734 19.859 -7.996 1 98.31 338 LEU A CA 1
ATOM 2529 C C . LEU A 1 338 ? 12.453 21.359 -7.879 1 98.31 338 LEU A C 1
ATOM 2531 O O . LEU A 1 338 ? 13.016 22.156 -8.633 1 98.31 338 LEU A O 1
ATOM 2535 N N . SER A 1 339 ? 11.609 21.703 -6.961 1 97.44 339 SER A N 1
ATOM 2536 C CA . SER A 1 339 ? 11.289 23.109 -6.727 1 97.44 339 SER A CA 1
ATOM 2537 C C . SER A 1 339 ? 12.523 23.891 -6.301 1 97.44 339 SER A C 1
ATOM 2539 O O . SER A 1 339 ? 12.688 25.047 -6.676 1 97.44 339 SER A O 1
ATOM 2541 N N . ARG A 1 340 ? 13.383 23.25 -5.527 1 96.5 340 ARG A N 1
ATOM 2542 C CA . ARG A 1 340 ? 14.609 23.891 -5.047 1 96.5 340 ARG A CA 1
ATOM 2543 C C . ARG A 1 340 ? 15.648 23.984 -6.16 1 96.5 340 ARG A C 1
ATOM 2545 O O . ARG A 1 340 ? 16.672 24.656 -6.008 1 96.5 340 ARG A O 1
ATOM 2552 N N . GLY A 1 341 ? 15.438 23.266 -7.285 1 96.94 341 GLY A N 1
ATOM 2553 C CA . GLY A 1 341 ? 16.359 23.281 -8.406 1 96.94 341 GLY A CA 1
ATOM 2554 C C . GLY A 1 341 ? 17.5 22.297 -8.25 1 96.94 341 GLY A C 1
ATOM 2555 O O . GLY A 1 341 ? 18.562 22.453 -8.859 1 96.94 341 GLY A O 1
ATOM 2556 N N . ASP A 1 342 ? 17.297 21.25 -7.457 1 97.06 342 ASP A N 1
ATOM 2557 C CA . ASP A 1 342 ? 18.344 20.266 -7.215 1 97.06 342 ASP A CA 1
ATOM 2558 C C . ASP A 1 342 ? 18.641 19.469 -8.484 1 97.06 342 ASP A C 1
ATOM 2560 O O . ASP A 1 342 ? 17.734 19.125 -9.234 1 97.06 342 ASP A O 1
ATOM 2564 N N . ASP A 1 343 ? 19.922 19.125 -8.656 1 96.62 343 ASP A N 1
ATOM 2565 C CA . ASP A 1 343 ? 20.297 18.203 -9.727 1 96.62 343 ASP A CA 1
ATOM 2566 C C . ASP A 1 343 ? 20.141 16.75 -9.281 1 96.62 343 ASP A C 1
ATOM 2568 O O . ASP A 1 343 ? 19.812 16.484 -8.125 1 96.62 343 ASP A O 1
ATOM 2572 N N . GLN A 1 344 ? 20.344 15.875 -10.18 1 95.5 344 GLN A N 1
ATOM 2573 C CA . GLN A 1 344 ? 20.109 14.461 -9.922 1 95.5 344 GLN A CA 1
ATOM 2574 C C . GLN A 1 344 ? 20.953 13.969 -8.742 1 95.5 344 GLN A C 1
ATOM 2576 O O . GLN A 1 344 ? 20.453 13.234 -7.887 1 95.5 344 GLN A O 1
ATOM 2581 N N . LYS A 1 345 ? 22.203 14.336 -8.664 1 95.25 345 LYS A N 1
ATOM 2582 C CA . LYS A 1 345 ? 23.094 13.906 -7.602 1 95.25 345 LYS A CA 1
ATOM 2583 C C . LYS A 1 345 ? 22.609 14.391 -6.238 1 95.25 345 LYS A C 1
ATOM 2585 O O . LYS A 1 345 ? 22.656 13.648 -5.254 1 95.25 345 LYS A O 1
ATOM 2590 N N . THR A 1 346 ? 22.234 15.625 -6.195 1 96.81 346 THR A N 1
ATOM 2591 C CA . THR A 1 346 ? 21.719 16.188 -4.957 1 96.81 346 THR A CA 1
ATOM 2592 C C . THR A 1 346 ? 20.438 15.469 -4.531 1 96.81 346 THR A C 1
ATOM 2594 O O . THR A 1 346 ? 20.266 15.156 -3.352 1 96.81 346 THR A O 1
ATOM 2597 N N . ILE A 1 347 ? 19.547 15.195 -5.488 1 97.56 347 ILE A N 1
ATOM 2598 C CA . ILE A 1 347 ? 18.297 14.484 -5.195 1 97.56 347 ILE A CA 1
ATOM 2599 C C . ILE A 1 347 ? 18.625 13.102 -4.641 1 97.56 347 ILE A C 1
ATOM 2601 O O . ILE A 1 347 ? 18.016 12.664 -3.656 1 97.56 347 ILE A O 1
ATOM 2605 N N . GLU A 1 348 ? 19.609 12.43 -5.23 1 95.56 348 GLU A N 1
ATOM 2606 C CA . GLU A 1 348 ? 20.031 11.125 -4.746 1 95.56 348 GLU A CA 1
ATOM 2607 C C . GLU A 1 348 ? 20.5 11.195 -3.295 1 95.56 348 GLU A C 1
ATOM 2609 O O . GLU A 1 348 ? 20.172 10.328 -2.486 1 95.56 348 GLU A O 1
ATOM 2614 N N . ARG A 1 349 ? 21.219 12.203 -2.951 1 93.62 349 ARG A N 1
ATOM 2615 C CA . ARG A 1 349 ? 21.719 12.383 -1.593 1 93.62 349 ARG A CA 1
ATOM 2616 C C . ARG A 1 349 ? 20.578 12.633 -0.617 1 93.62 349 ARG A C 1
ATOM 2618 O O . ARG A 1 349 ? 20.547 12.078 0.481 1 93.62 349 ARG A O 1
ATOM 2625 N N . VAL A 1 350 ? 19.656 13.492 -1.039 1 95.12 350 VAL A N 1
ATOM 2626 C CA . VAL A 1 350 ? 18.531 13.812 -0.182 1 95.12 350 VAL A CA 1
ATOM 2627 C C . VAL A 1 350 ? 17.719 12.547 0.112 1 95.12 350 VAL A C 1
ATOM 2629 O O . VAL A 1 350 ? 17.422 12.25 1.271 1 95.12 350 VAL A O 1
ATOM 2632 N N . PHE A 1 351 ? 17.391 11.734 -0.936 1 95.25 351 PHE A N 1
ATOM 2633 C CA . PHE A 1 351 ? 16.625 10.5 -0.753 1 95.25 351 PHE A CA 1
ATOM 2634 C C . PHE A 1 351 ? 17.422 9.492 0.063 1 95.25 351 PHE A C 1
ATOM 2636 O O . PHE A 1 351 ? 16.859 8.703 0.821 1 95.25 351 PHE A O 1
ATOM 2643 N N . GLY A 1 352 ? 18.734 9.531 -0.05 1 90.31 352 GLY A N 1
ATOM 2644 C CA . GLY A 1 352 ? 19.578 8.617 0.697 1 90.31 352 GLY A CA 1
ATOM 2645 C C . GLY A 1 352 ? 19.609 8.914 2.186 1 90.31 352 GLY A C 1
ATOM 2646 O O . GLY A 1 352 ? 19.906 8.023 2.99 1 90.31 352 GLY A O 1
ATOM 2647 N N . CYS A 1 353 ? 19.234 10.148 2.619 1 84.56 353 CYS A N 1
ATOM 2648 C CA . CYS A 1 353 ? 19.438 10.57 4.004 1 84.56 353 CYS A CA 1
ATOM 2649 C C . CYS A 1 353 ? 18.094 10.656 4.738 1 84.56 353 CYS A C 1
ATOM 2651 O O . CYS A 1 353 ? 18.062 10.891 5.945 1 84.56 353 CYS A O 1
ATOM 2653 N N . VAL A 1 354 ? 17.125 10.477 3.996 1 85.5 354 VAL A N 1
ATOM 2654 C CA . VAL A 1 354 ? 15.82 10.602 4.652 1 85.5 354 VAL A CA 1
ATOM 2655 C C . VAL A 1 354 ? 15.43 9.273 5.289 1 85.5 354 VAL A C 1
ATOM 2657 O O . VAL A 1 354 ? 15.797 8.203 4.793 1 85.5 354 VAL A O 1
ATOM 2660 N N . MET B 1 1 ? 43.156 -33.438 42.688 1 32.94 1 MET B N 1
ATOM 2661 C CA . MET B 1 1 ? 41.906 -34 42.188 1 32.94 1 MET B CA 1
ATOM 2662 C C . MET B 1 1 ? 41.406 -33.25 40.938 1 32.94 1 MET B C 1
ATOM 2664 O O . MET B 1 1 ? 41.281 -32.031 40.969 1 32.94 1 MET B O 1
ATOM 2668 N N . ASP B 1 2 ? 41.594 -33.844 39.719 1 34.78 2 ASP B N 1
ATOM 2669 C CA . ASP B 1 2 ? 41.625 -33.406 38.312 1 34.78 2 ASP B CA 1
ATOM 2670 C C . ASP B 1 2 ? 40.219 -33.062 37.844 1 34.78 2 ASP B C 1
ATOM 2672 O O . ASP B 1 2 ? 39.281 -33.844 38 1 34.78 2 ASP B O 1
ATOM 2676 N N . SER B 1 3 ? 39.812 -31.766 37.812 1 45.31 3 SER B N 1
ATOM 2677 C CA . SER B 1 3 ? 38.594 -31.062 37.438 1 45.31 3 SER B CA 1
ATOM 2678 C C . SER B 1 3 ? 38.094 -31.453 36.062 1 45.31 3 SER B C 1
ATOM 2680 O O . SER B 1 3 ? 37.125 -30.906 35.531 1 45.31 3 SER B O 1
ATOM 2682 N N . THR B 1 4 ? 38.844 -32.375 35.344 1 41.34 4 THR B N 1
ATOM 2683 C CA . THR B 1 4 ? 38.562 -32.719 33.938 1 41.34 4 THR B CA 1
ATOM 2684 C C . THR B 1 4 ? 37.344 -33.625 33.844 1 41.34 4 THR B C 1
ATOM 2686 O O . THR B 1 4 ? 36.812 -33.844 32.75 1 41.34 4 THR B O 1
ATOM 2689 N N . GLN B 1 5 ? 36.844 -34.219 34.938 1 37.94 5 GLN B N 1
ATOM 2690 C CA . GLN B 1 5 ? 35.906 -35.344 34.781 1 37.94 5 GLN B CA 1
ATOM 2691 C C . GLN B 1 5 ? 34.5 -34.844 34.531 1 37.94 5 GLN B C 1
ATOM 2693 O O . GLN B 1 5 ? 33.594 -35.625 34.25 1 37.94 5 GLN B O 1
ATOM 2698 N N . TYR B 1 6 ? 34.125 -33.594 34.906 1 41.34 6 TYR B N 1
ATOM 2699 C CA . TYR B 1 6 ? 32.688 -33.281 34.969 1 41.34 6 TYR B CA 1
ATOM 2700 C C . TYR B 1 6 ? 32.125 -33.062 33.562 1 41.34 6 TYR B C 1
ATOM 2702 O O . TYR B 1 6 ? 30.906 -32.875 33.406 1 41.34 6 TYR B O 1
ATOM 2710 N N . MET B 1 7 ? 32.969 -32.875 32.5 1 32.31 7 MET B N 1
ATOM 2711 C CA . MET B 1 7 ? 32.344 -32.375 31.266 1 32.31 7 MET B CA 1
ATOM 2712 C C . MET B 1 7 ? 31.734 -33.531 30.469 1 32.31 7 MET B C 1
ATOM 2714 O O . MET B 1 7 ? 31.172 -33.312 29.406 1 32.31 7 MET B O 1
ATOM 2718 N N . ALA B 1 8 ? 32 -34.812 30.797 1 41.38 8 ALA B N 1
ATOM 2719 C CA . ALA B 1 8 ? 31.703 -35.906 29.844 1 41.38 8 ALA B CA 1
ATOM 2720 C C . ALA B 1 8 ? 30.203 -36.219 29.844 1 41.38 8 ALA B C 1
ATOM 2722 O O . ALA B 1 8 ? 29.688 -36.75 28.859 1 41.38 8 ALA B O 1
ATOM 2723 N N . ALA B 1 9 ? 29.562 -36.125 30.938 1 40.62 9 ALA B N 1
ATOM 2724 C CA . ALA B 1 9 ? 28.391 -36.969 31.125 1 40.62 9 ALA B CA 1
ATOM 2725 C C . ALA B 1 9 ? 27.188 -36.406 30.375 1 40.62 9 ALA B C 1
ATOM 2727 O O . ALA B 1 9 ? 26.141 -37.062 30.297 1 40.62 9 ALA B O 1
ATOM 2728 N N . PHE B 1 10 ? 27.109 -35.156 30.234 1 37.88 10 PHE B N 1
ATOM 2729 C CA . PHE B 1 10 ? 25.766 -34.719 29.906 1 37.88 10 PHE B CA 1
ATOM 2730 C C . PHE B 1 10 ? 25.453 -34.969 28.438 1 37.88 10 PHE B C 1
ATOM 2732 O O . PHE B 1 10 ? 24.5 -34.406 27.906 1 37.88 10 PHE B O 1
ATOM 2739 N N . TYR B 1 11 ? 26.547 -35.406 27.672 1 35.12 11 TYR B N 1
ATOM 2740 C CA . TYR B 1 11 ? 26.109 -35.562 26.297 1 35.12 11 TYR B CA 1
ATOM 2741 C C . TYR B 1 11 ? 25.281 -36.812 26.125 1 35.12 11 TYR B C 1
ATOM 2743 O O . TYR B 1 11 ? 25.828 -37.938 26.031 1 35.12 11 TYR B O 1
ATOM 2751 N N . ALA B 1 12 ? 24.125 -36.938 26.844 1 44.25 12 ALA B N 1
ATOM 2752 C CA . ALA B 1 12 ? 23.297 -38.062 26.438 1 44.25 12 ALA B CA 1
ATOM 2753 C C . ALA B 1 12 ? 23.234 -38.219 24.922 1 44.25 12 ALA B C 1
ATOM 2755 O O . ALA B 1 12 ? 23.172 -37.219 24.203 1 44.25 12 ALA B O 1
ATOM 2756 N N . PRO B 1 13 ? 23.578 -39.312 24.406 1 37.34 13 PRO B N 1
ATOM 2757 C CA . PRO B 1 13 ? 23.438 -39.469 22.969 1 37.34 13 PRO B CA 1
ATOM 2758 C C . PRO B 1 13 ? 22.109 -38.906 22.438 1 37.34 13 PRO B C 1
ATOM 2760 O O . PRO B 1 13 ? 21.109 -38.875 23.172 1 37.34 13 PRO B O 1
ATOM 2763 N N . SER B 1 14 ? 22.141 -37.969 21.453 1 41.97 14 SER B N 1
ATOM 2764 C CA . SER B 1 14 ? 20.953 -37.469 20.781 1 41.97 14 SER B CA 1
ATOM 2765 C C . SER B 1 14 ? 19.969 -38.594 20.484 1 41.97 14 SER B C 1
ATOM 2767 O O . SER B 1 14 ? 20.375 -39.688 20.062 1 41.97 14 SER B O 1
ATOM 2769 N N . PRO B 1 15 ? 18.844 -38.75 21.219 1 47.72 15 PRO B N 1
ATOM 2770 C CA . PRO B 1 15 ? 17.922 -39.812 20.844 1 47.72 15 PRO B CA 1
ATOM 2771 C C . PRO B 1 15 ? 17.938 -40.094 19.344 1 47.72 15 PRO B C 1
ATOM 2773 O O . PRO B 1 15 ? 18.312 -39.219 18.547 1 47.72 15 PRO B O 1
ATOM 2776 N N . PRO B 1 16 ? 17.875 -41.344 18.953 1 40.69 16 PRO B N 1
ATOM 2777 C CA . PRO B 1 16 ? 17.859 -41.625 17.531 1 40.69 16 PRO B CA 1
ATOM 2778 C C . PRO B 1 16 ? 16.906 -40.719 16.75 1 40.69 16 PRO B C 1
ATOM 2780 O O . PRO B 1 16 ? 15.891 -40.281 17.297 1 40.69 16 PRO B O 1
ATOM 2783 N N . GLN B 1 17 ? 17.359 -40.031 15.781 1 42.53 17 GLN B N 1
ATOM 2784 C CA . GLN B 1 17 ? 16.562 -39.156 14.898 1 42.53 17 GLN B CA 1
ATOM 2785 C C . GLN B 1 17 ? 15.312 -39.906 14.414 1 42.53 17 GLN B C 1
ATOM 2787 O O . GLN B 1 17 ? 15.398 -41 13.883 1 42.53 17 GLN B O 1
ATOM 2792 N N . ARG B 1 18 ? 14.273 -39.906 15.047 1 49.16 18 ARG B N 1
ATOM 2793 C CA . ARG B 1 18 ? 13.031 -40.406 14.477 1 49.16 18 ARG B CA 1
ATOM 2794 C C . ARG B 1 18 ? 13.023 -40.281 12.961 1 49.16 18 ARG B C 1
ATOM 2796 O O . ARG B 1 18 ? 13.289 -39.188 12.43 1 49.16 18 ARG B O 1
ATOM 2803 N N . PRO B 1 19 ? 13.102 -41.438 12.242 1 47.53 19 PRO B N 1
ATOM 2804 C CA . PRO B 1 19 ? 13.078 -41.375 10.781 1 47.53 19 PRO B CA 1
ATOM 2805 C C . PRO B 1 19 ? 11.953 -40.469 10.258 1 47.53 19 PRO B C 1
ATOM 2807 O O . PRO B 1 19 ? 10.82 -40.562 10.742 1 47.53 19 PRO B O 1
ATOM 2810 N N . HIS B 1 20 ? 12.227 -39.375 9.578 1 60.56 20 HIS B N 1
ATOM 2811 C CA . HIS B 1 20 ? 11.25 -38.469 8.953 1 60.56 20 HIS B CA 1
ATOM 2812 C C . HIS B 1 20 ? 10.422 -39.219 7.906 1 60.56 20 HIS B C 1
ATOM 2814 O O . HIS B 1 20 ? 10.969 -39.938 7.07 1 60.56 20 HIS B O 1
ATOM 2820 N N . LYS B 1 21 ? 9.148 -39.625 8.234 1 66.19 21 LYS B N 1
ATOM 2821 C CA . LYS B 1 21 ? 8.266 -40.25 7.25 1 66.19 21 LYS B CA 1
ATOM 2822 C C . LYS B 1 21 ? 8.211 -39.438 5.965 1 66.19 21 LYS B C 1
ATOM 2824 O O . LYS B 1 21 ? 7.941 -38.219 6.004 1 66.19 21 LYS B O 1
ATOM 2829 N N . PRO B 1 22 ? 8.555 -40.094 4.852 1 85.75 22 PRO B N 1
ATOM 2830 C CA . PRO B 1 22 ? 8.508 -39.375 3.572 1 85.75 22 PRO B CA 1
ATOM 2831 C C . PRO B 1 22 ? 7.125 -38.812 3.266 1 85.75 22 PRO B C 1
ATOM 2833 O O . PRO B 1 22 ? 6.113 -39.406 3.627 1 85.75 22 PRO B O 1
ATOM 2836 N N . LEU B 1 23 ? 7.031 -37.625 2.697 1 92.56 23 LEU B N 1
ATOM 2837 C CA . LEU B 1 23 ? 5.809 -36.875 2.391 1 92.56 23 LEU B CA 1
ATOM 2838 C C . LEU B 1 23 ? 5.062 -37.531 1.229 1 92.56 23 LEU B C 1
ATOM 2840 O O . LEU B 1 23 ? 3.891 -37.25 0.994 1 92.56 23 LEU B O 1
ATOM 2844 N N . GLY B 1 24 ? 5.672 -38.594 0.562 1 95.19 24 GLY B N 1
ATOM 2845 C CA . GLY B 1 24 ? 5.105 -39.094 -0.676 1 95.19 24 GLY B CA 1
ATOM 2846 C C . GLY B 1 24 ? 5.488 -38.281 -1.893 1 95.19 24 GLY B C 1
ATOM 2847 O O . GLY B 1 24 ? 6.48 -37.531 -1.869 1 95.19 24 GLY B O 1
ATOM 2848 N N . LYS B 1 25 ? 4.719 -38.406 -2.98 1 97.62 25 LYS B N 1
ATOM 2849 C CA . LYS B 1 25 ? 5.035 -37.719 -4.227 1 97.62 25 LYS B CA 1
ATOM 2850 C C . LYS B 1 25 ? 4.41 -36.344 -4.254 1 97.62 25 LYS B C 1
ATOM 2852 O O . LYS B 1 25 ? 3.205 -36.188 -4.047 1 97.62 25 LYS B O 1
ATOM 2857 N N . VAL B 1 26 ? 5.164 -35.344 -4.461 1 98.12 26 VAL B N 1
ATOM 2858 C CA . VAL B 1 26 ? 4.75 -33.969 -4.578 1 98.12 26 VAL B CA 1
ATOM 2859 C C . VAL B 1 26 ? 5.383 -33.344 -5.816 1 98.12 26 VAL B C 1
ATOM 2861 O O . VAL B 1 26 ? 6.559 -33.562 -6.109 1 98.12 26 VAL B O 1
ATOM 2864 N N . ALA B 1 27 ? 4.645 -32.562 -6.586 1 98.62 27 ALA B N 1
ATOM 2865 C CA . ALA B 1 27 ? 5.18 -31.906 -7.77 1 98.62 27 ALA B CA 1
ATOM 2866 C C . ALA B 1 27 ? 5.754 -30.531 -7.41 1 98.62 27 ALA B C 1
ATOM 2868 O O . ALA B 1 27 ? 5.266 -29.875 -6.496 1 98.62 27 ALA B O 1
ATOM 2869 N N . PHE B 1 28 ? 6.793 -30.172 -8.117 1 98.62 28 PHE B N 1
ATOM 2870 C CA . PHE B 1 28 ? 7.383 -28.844 -8.008 1 98.62 28 PHE B CA 1
ATOM 2871 C C . PHE B 1 28 ? 7.434 -28.156 -9.375 1 98.62 28 PHE B C 1
ATOM 2873 O O . PHE B 1 28 ? 7.984 -28.703 -10.328 1 98.62 28 PHE B O 1
ATOM 2880 N N . ILE B 1 29 ? 6.816 -26.984 -9.477 1 98.56 29 ILE B N 1
ATOM 2881 C CA . ILE B 1 29 ? 6.895 -26.156 -10.672 1 98.56 29 ILE B CA 1
ATOM 2882 C C . ILE B 1 29 ? 7.793 -24.953 -10.406 1 98.56 29 ILE B C 1
ATOM 2884 O O . ILE B 1 29 ? 7.484 -24.109 -9.555 1 98.56 29 ILE B O 1
ATOM 2888 N N . GLY B 1 30 ? 8.898 -24.844 -11.117 1 97.88 30 GLY B N 1
ATOM 2889 C CA . GLY B 1 30 ? 9.773 -23.688 -11.031 1 97.88 30 GLY B CA 1
ATOM 2890 C C . GLY B 1 30 ? 9.469 -22.625 -12.07 1 97.88 30 GLY B C 1
ATOM 2891 O O . GLY B 1 30 ? 9.453 -22.906 -13.266 1 97.88 30 GLY B O 1
ATOM 2892 N N . THR B 1 31 ? 9.234 -21.375 -11.594 1 96.56 31 THR B N 1
ATOM 2893 C CA . THR B 1 31 ? 8.961 -20.281 -12.523 1 96.56 31 THR B CA 1
ATOM 2894 C C . THR B 1 31 ? 10.133 -19.312 -12.578 1 96.56 31 THR B C 1
ATOM 2896 O O . THR B 1 31 ? 10.203 -18.469 -13.477 1 96.56 31 THR B O 1
ATOM 2899 N N . GLY B 1 32 ? 11.039 -19.422 -11.703 1 94.12 32 GLY B N 1
ATOM 2900 C CA . GLY B 1 32 ? 12.141 -18.469 -11.578 1 94.12 32 GLY B CA 1
ATOM 2901 C C . GLY B 1 32 ? 12.117 -17.703 -10.273 1 94.12 32 GLY B C 1
ATOM 2902 O O . GLY B 1 32 ? 11.812 -18.25 -9.219 1 94.12 32 GLY B O 1
ATOM 2903 N N . GLY B 1 33 ? 12.57 -16.422 -10.422 1 91.44 33 GLY B N 1
ATOM 2904 C CA . GLY B 1 33 ? 12.555 -15.57 -9.242 1 91.44 33 GLY B CA 1
ATOM 2905 C C . GLY B 1 33 ? 13.805 -15.703 -8.391 1 91.44 33 GLY B C 1
ATOM 2906 O O . GLY B 1 33 ? 14.727 -16.453 -8.75 1 91.44 33 GLY B O 1
ATOM 2907 N N . THR B 1 34 ? 13.75 -15.047 -7.273 1 89.38 34 THR B N 1
ATOM 2908 C CA . THR B 1 34 ? 14.883 -15.008 -6.359 1 89.38 34 THR B CA 1
ATOM 2909 C C . THR B 1 34 ? 15.242 -16.406 -5.879 1 89.38 34 THR B C 1
ATOM 2911 O O . THR B 1 34 ? 16.422 -16.734 -5.73 1 89.38 34 THR B O 1
ATOM 2914 N N . ILE B 1 35 ? 14.297 -17.234 -5.707 1 93.5 35 ILE B N 1
ATOM 2915 C CA . ILE B 1 35 ? 14.492 -18.594 -5.188 1 93.5 35 ILE B CA 1
ATOM 2916 C C . ILE B 1 35 ? 15.312 -19.422 -6.18 1 93.5 35 ILE B C 1
ATOM 2918 O O . ILE B 1 35 ? 15.852 -20.469 -5.824 1 93.5 35 ILE B O 1
ATOM 2922 N N . SER B 1 36 ? 15.406 -18.938 -7.426 1 93.5 36 SER B N 1
ATOM 2923 C CA . SER B 1 36 ? 16.188 -19.594 -8.469 1 93.5 36 SER B CA 1
ATOM 2924 C C . SER B 1 36 ? 17.469 -18.828 -8.766 1 93.5 36 SER B C 1
ATOM 2926 O O . SER B 1 36 ? 18.266 -19.234 -9.625 1 93.5 36 SER B O 1
ATOM 2928 N N . SER B 1 37 ? 17.703 -17.734 -8.109 1 90.44 37 SER B N 1
ATOM 2929 C CA . SER B 1 37 ? 18.781 -16.812 -8.477 1 90.44 37 SER B CA 1
ATOM 2930 C C . SER B 1 37 ? 20.062 -17.125 -7.723 1 90.44 37 SER B C 1
ATOM 2932 O O . SER B 1 37 ? 20.016 -17.609 -6.586 1 90.44 37 SER B O 1
ATOM 2934 N N . GLU B 1 38 ? 21.125 -16.859 -8.367 1 88.94 38 GLU B N 1
ATOM 2935 C CA . GLU B 1 38 ? 22.453 -16.984 -7.793 1 88.94 38 GLU B CA 1
ATOM 2936 C C . GLU B 1 38 ? 23.125 -15.617 -7.664 1 88.94 38 GLU B C 1
ATOM 2938 O O . GLU B 1 38 ? 23.156 -14.844 -8.617 1 88.94 38 GLU B O 1
ATOM 2943 N N . GLY B 1 39 ? 23.625 -15.352 -6.496 1 82.56 39 GLY B N 1
ATOM 2944 C CA . GLY B 1 39 ? 24.391 -14.133 -6.301 1 82.56 39 GLY B CA 1
ATOM 2945 C C . GLY B 1 39 ? 25.844 -14.273 -6.719 1 82.56 39 GLY B C 1
ATOM 2946 O O . GLY B 1 39 ? 26.312 -15.383 -6.984 1 82.56 39 GLY B O 1
ATOM 2947 N N . HIS B 1 40 ? 26.578 -13.102 -6.758 1 81.94 40 HIS B N 1
ATOM 2948 C CA . HIS B 1 40 ? 28 -13.109 -7.043 1 81.94 40 HIS B CA 1
ATOM 2949 C C . HIS B 1 40 ? 28.766 -13.898 -5.984 1 81.94 40 HIS B C 1
ATOM 2951 O O . HIS B 1 40 ? 29.734 -14.594 -6.297 1 81.94 40 HIS B O 1
ATOM 2957 N N . ASP B 1 41 ? 28.406 -13.703 -4.828 1 83.19 41 ASP B N 1
ATOM 2958 C CA . ASP B 1 41 ? 28.891 -14.477 -3.684 1 83.19 41 ASP B CA 1
ATOM 2959 C C . ASP B 1 41 ? 27.797 -14.609 -2.623 1 83.19 41 ASP B C 1
ATOM 2961 O O . ASP B 1 41 ? 26.672 -14.141 -2.814 1 83.19 41 ASP B O 1
ATOM 2965 N N . LYS B 1 42 ? 28.141 -15.359 -1.579 1 84.25 42 LYS B N 1
ATOM 2966 C CA . LYS B 1 42 ? 27.125 -15.695 -0.585 1 84.25 42 LYS B CA 1
ATOM 2967 C C . LYS B 1 42 ? 26.609 -14.445 0.125 1 84.25 42 LYS B C 1
ATOM 2969 O O . LYS B 1 42 ? 25.594 -14.492 0.817 1 84.25 42 LYS B O 1
ATOM 2974 N N . TYR B 1 43 ? 27.25 -13.266 -0.102 1 80.81 43 TYR B N 1
ATOM 2975 C CA . TYR B 1 43 ? 26.844 -12.047 0.596 1 80.81 43 TYR B CA 1
ATOM 2976 C C . TYR B 1 43 ? 26.141 -11.078 -0.349 1 80.81 43 TYR B C 1
ATOM 2978 O O . TYR B 1 43 ? 25.672 -10.023 0.074 1 80.81 43 TYR B O 1
ATOM 2986 N N . ASP B 1 44 ? 25.984 -11.445 -1.589 1 81.94 44 ASP B N 1
ATOM 2987 C CA . ASP B 1 44 ? 25.203 -10.68 -2.549 1 81.94 44 ASP B CA 1
ATOM 2988 C C . ASP B 1 44 ? 23.719 -10.953 -2.385 1 81.94 44 ASP B C 1
ATOM 2990 O O . ASP B 1 44 ? 23.172 -11.852 -3.033 1 81.94 44 ASP B O 1
ATOM 2994 N N . LEU B 1 45 ? 23.062 -10.109 -1.604 1 80 45 LEU B N 1
ATOM 2995 C CA . LEU B 1 45 ? 21.672 -10.383 -1.227 1 80 45 LEU B CA 1
ATOM 2996 C C . LEU B 1 45 ? 20.719 -9.391 -1.897 1 80 45 LEU B C 1
ATOM 2998 O O . LEU B 1 45 ? 19.516 -9.594 -1.901 1 80 45 LEU B O 1
ATOM 3002 N N . LEU B 1 46 ? 21.219 -8.281 -2.479 1 76 46 LEU B N 1
ATOM 3003 C CA . LEU B 1 46 ? 20.359 -7.188 -2.928 1 76 46 LEU B CA 1
ATOM 3004 C C . LEU B 1 46 ? 20.453 -7.004 -4.438 1 76 46 LEU B C 1
ATOM 3006 O O . LEU B 1 46 ? 19.469 -6.656 -5.094 1 76 46 LEU B O 1
ATOM 3010 N N . ASP B 1 47 ? 21.516 -7.215 -4.992 1 76.19 47 ASP B N 1
ATOM 3011 C CA . ASP B 1 47 ? 21.734 -6.832 -6.387 1 76.19 47 ASP B CA 1
ATOM 3012 C C . ASP B 1 47 ? 22.141 -8.039 -7.23 1 76.19 47 ASP B C 1
ATOM 3014 O O . ASP B 1 47 ? 22.859 -7.891 -8.227 1 76.19 47 ASP B O 1
ATOM 3018 N N . TYR B 1 48 ? 21.75 -9.133 -6.875 1 74.56 48 TYR B N 1
ATOM 3019 C CA . TYR B 1 48 ? 22.094 -10.383 -7.539 1 74.56 48 TYR B CA 1
ATOM 3020 C C . TYR B 1 48 ? 21.562 -10.406 -8.961 1 74.56 48 TYR B C 1
ATOM 3022 O O . TYR B 1 48 ? 22 -11.211 -9.789 1 74.56 48 TYR B O 1
ATOM 3030 N N . ASN B 1 49 ? 20.594 -9.5 -9.258 1 63.03 49 ASN B N 1
ATOM 3031 C CA . ASN B 1 49 ? 20 -9.484 -10.586 1 63.03 49 ASN B CA 1
ATOM 3032 C C . ASN B 1 49 ? 20.562 -8.359 -11.445 1 63.03 49 ASN B C 1
ATOM 3034 O O . ASN B 1 49 ? 20.047 -8.078 -12.531 1 63.03 49 ASN B O 1
ATOM 3038 N N . ALA B 1 50 ? 21.484 -7.602 -10.977 1 58.09 50 ALA B N 1
ATOM 3039 C CA . ALA B 1 50 ? 21.938 -6.355 -11.586 1 58.09 50 ALA B CA 1
ATOM 3040 C C . ALA B 1 50 ? 22.531 -6.613 -12.969 1 58.09 50 ALA B C 1
ATOM 3042 O O . ALA B 1 50 ? 22.391 -5.789 -13.875 1 58.09 50 ALA B O 1
ATOM 3043 N N . ASP B 1 51 ? 23.391 -7.5 -13.109 1 53.62 51 ASP B N 1
ATOM 3044 C CA . ASP B 1 51 ? 24.094 -7.551 -14.391 1 53.62 51 ASP B CA 1
ATOM 3045 C C . ASP B 1 51 ? 23.359 -8.461 -15.375 1 53.62 51 ASP B C 1
ATOM 3047 O O . ASP B 1 51 ? 23.156 -9.648 -15.109 1 53.62 51 ASP B O 1
ATOM 3051 N N . GLY B 1 52 ? 22.312 -7.926 -16.016 1 51.56 52 GLY B N 1
ATOM 3052 C CA . GLY B 1 52 ? 21.625 -8.609 -17.094 1 51.56 52 GLY B CA 1
ATOM 3053 C C . GLY B 1 52 ? 22.312 -9.891 -17.531 1 51.56 52 GLY B C 1
ATOM 3054 O O . GLY B 1 52 ? 21.688 -10.945 -17.609 1 51.56 52 GLY B O 1
ATOM 3055 N N . GLY B 1 53 ? 23.516 -9.672 -18 1 49.78 53 GLY B N 1
ATOM 3056 C CA . GLY B 1 53 ? 24.234 -10.766 -18.625 1 49.78 53 GLY B CA 1
ATOM 3057 C C . GLY B 1 53 ? 24.656 -11.8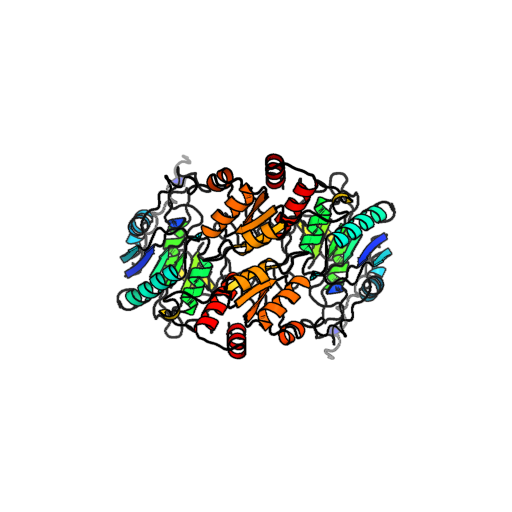44 -17.641 1 49.78 53 GLY B C 1
ATOM 3058 O O . GLY B 1 53 ? 25 -12.953 -18.047 1 49.78 53 GLY B O 1
ATOM 3059 N N . ARG B 1 54 ? 24.859 -11.383 -16.5 1 51.66 54 ARG B N 1
ATOM 3060 C CA . ARG B 1 54 ? 25.375 -12.375 -15.547 1 51.66 54 ARG B CA 1
ATOM 3061 C C . ARG B 1 54 ? 24.266 -12.883 -14.633 1 51.66 54 ARG B C 1
ATOM 3063 O O . ARG B 1 54 ? 24.547 -13.438 -13.57 1 51.66 54 ARG B O 1
ATOM 3070 N N . ARG B 1 55 ? 23.031 -12.641 -14.938 1 63.41 55 ARG B N 1
ATOM 3071 C CA . ARG B 1 55 ? 21.891 -13.18 -14.211 1 63.41 55 ARG B CA 1
ATOM 3072 C C . ARG B 1 55 ? 21.859 -14.703 -14.281 1 63.41 55 ARG B C 1
ATOM 3074 O O . ARG B 1 55 ? 21.594 -15.273 -15.344 1 63.41 55 ARG B O 1
ATOM 3081 N N . LYS B 1 56 ? 22.578 -15.344 -13.32 1 78.62 56 LYS B N 1
ATOM 3082 C CA . LYS B 1 56 ? 22.453 -16.797 -13.344 1 78.62 56 LYS B CA 1
ATOM 3083 C C . LYS B 1 56 ? 21.219 -17.25 -12.555 1 78.62 56 LYS B C 1
ATOM 3085 O O . LYS B 1 56 ? 21.047 -16.891 -11.391 1 78.62 56 LYS B O 1
ATOM 3090 N N . ARG B 1 57 ? 20.25 -17.734 -13.305 1 87.38 57 ARG B N 1
ATOM 3091 C CA . ARG B 1 57 ? 19.094 -18.391 -12.719 1 87.38 57 ARG B CA 1
ATOM 3092 C C . ARG B 1 57 ? 19.078 -19.875 -13.031 1 87.38 57 ARG B C 1
ATOM 3094 O O . ARG B 1 57 ? 19.406 -20.297 -14.141 1 87.38 57 ARG B O 1
ATOM 3101 N N . HIS B 1 58 ? 18.766 -20.594 -12 1 90.19 58 HIS B N 1
ATOM 3102 C CA . HIS B 1 58 ? 18.797 -22.047 -12.109 1 90.19 58 HIS B CA 1
ATOM 3103 C C . HIS B 1 58 ? 17.422 -22.594 -12.422 1 90.19 58 HIS B C 1
ATOM 3105 O O . HIS B 1 58 ? 16.406 -21.938 -12.172 1 90.19 58 HIS B O 1
ATOM 3111 N N . ASP B 1 59 ? 17.469 -23.719 -13.023 1 93.19 59 ASP B N 1
ATOM 3112 C CA . ASP B 1 59 ? 16.188 -24.375 -13.344 1 93.19 59 ASP B CA 1
ATOM 3113 C C . ASP B 1 59 ? 15.617 -25.078 -12.117 1 93.19 59 ASP B C 1
ATOM 3115 O O . ASP B 1 59 ? 16.25 -25.109 -11.055 1 93.19 59 ASP B O 1
ATOM 3119 N N . ALA B 1 60 ? 14.43 -25.609 -12.289 1 96.44 60 ALA B N 1
ATOM 3120 C CA . ALA B 1 60 ? 13.664 -26.219 -11.195 1 96.44 60 ALA B CA 1
ATOM 3121 C C . ALA B 1 60 ? 14.406 -27.406 -10.594 1 96.44 60 ALA B C 1
ATOM 3123 O O . ALA B 1 60 ? 14.414 -27.578 -9.375 1 96.44 60 ALA B O 1
ATOM 3124 N N . GLN B 1 61 ? 15 -28.25 -11.398 1 96 61 GLN B N 1
ATOM 3125 C CA . GLN B 1 61 ? 15.711 -29.422 -10.898 1 96 61 GLN B CA 1
ATOM 3126 C C . GLN B 1 61 ? 16.875 -29.016 -9.992 1 96 61 GLN B C 1
ATOM 3128 O O . GLN B 1 61 ? 17.078 -29.609 -8.93 1 96 61 GLN B O 1
ATOM 3133 N N . TYR B 1 62 ? 17.578 -28.031 -10.445 1 95.31 62 TYR B N 1
ATOM 3134 C CA . TYR B 1 62 ? 18.703 -27.547 -9.648 1 95.31 62 TYR B CA 1
ATOM 3135 C C . TYR B 1 62 ? 18.234 -27.062 -8.281 1 95.31 62 TYR B C 1
ATOM 3137 O O . TYR B 1 62 ? 18.859 -27.359 -7.262 1 95.31 62 TYR B O 1
ATOM 3145 N N . ILE B 1 63 ? 17.172 -26.297 -8.242 1 95.88 63 ILE B N 1
ATOM 3146 C CA . ILE B 1 63 ? 16.609 -25.766 -6.996 1 95.88 63 ILE B CA 1
ATOM 3147 C C . ILE B 1 63 ? 16.297 -26.922 -6.051 1 95.88 63 ILE B C 1
ATOM 3149 O O . ILE B 1 63 ? 16.703 -26.906 -4.883 1 95.88 63 ILE B O 1
ATOM 3153 N N . ILE B 1 64 ? 15.609 -27.938 -6.52 1 96.56 64 ILE B N 1
ATOM 3154 C CA . ILE B 1 64 ? 15.188 -29.078 -5.723 1 96.56 64 ILE B CA 1
ATOM 3155 C C . ILE B 1 64 ? 16.422 -29.812 -5.195 1 96.56 64 ILE B C 1
ATOM 3157 O O . ILE B 1 64 ? 16.5 -30.141 -4.012 1 96.56 64 ILE B O 1
ATOM 3161 N N . ASP B 1 65 ? 17.422 -30.031 -6.027 1 95.81 65 ASP B N 1
ATOM 3162 C CA . ASP B 1 65 ? 18.641 -30.734 -5.625 1 95.81 65 ASP B CA 1
ATOM 3163 C C . ASP B 1 65 ? 19.406 -29.953 -4.574 1 95.81 65 ASP B C 1
ATOM 3165 O O . ASP B 1 65 ? 19.828 -30.5 -3.555 1 95.81 65 ASP B O 1
ATOM 3169 N N . LYS B 1 66 ? 19.516 -28.672 -4.848 1 94.12 66 LYS B N 1
ATOM 3170 C CA . LYS B 1 66 ? 20.312 -27.812 -3.988 1 94.12 66 LYS B CA 1
ATOM 3171 C C . LYS B 1 66 ? 19.688 -27.672 -2.605 1 94.12 66 LYS B C 1
ATOM 3173 O O . LYS B 1 66 ? 20.391 -27.531 -1.606 1 94.12 66 LYS B O 1
ATOM 3178 N N . THR B 1 67 ? 18.391 -27.672 -2.496 1 94.69 67 THR B N 1
ATOM 3179 C CA . THR B 1 67 ? 17.703 -27.438 -1.237 1 94.69 67 THR B CA 1
ATOM 3180 C C . THR B 1 67 ? 17.531 -28.734 -0.45 1 94.69 67 THR B C 1
ATOM 3182 O O . THR B 1 67 ? 17.094 -28.703 0.702 1 94.69 67 THR B O 1
ATOM 3185 N N . GLY B 1 68 ? 17.828 -29.906 -0.997 1 92.31 68 GLY B N 1
ATOM 3186 C CA . GLY B 1 68 ? 17.766 -31.172 -0.291 1 92.31 68 GLY B CA 1
ATOM 3187 C C . GLY B 1 68 ? 16.359 -31.703 -0.141 1 92.31 68 GLY B C 1
ATOM 3188 O O . GLY B 1 68 ? 16.109 -32.625 0.643 1 92.31 68 GLY B O 1
ATOM 3189 N N . ILE B 1 69 ? 15.398 -31.172 -0.947 1 94.56 69 ILE B N 1
ATOM 3190 C CA . ILE B 1 69 ? 13.992 -31.531 -0.854 1 94.56 69 ILE B CA 1
ATOM 3191 C C . ILE B 1 69 ? 13.812 -33 -1.174 1 94.56 69 ILE B C 1
ATOM 3193 O O . ILE B 1 69 ? 12.922 -33.656 -0.63 1 94.56 69 ILE B O 1
ATOM 3197 N N . PRO B 1 70 ? 14.672 -33.656 -1.953 1 93.56 70 PRO B N 1
ATOM 3198 C CA . PRO B 1 70 ? 14.5 -35.094 -2.291 1 93.56 70 PRO B CA 1
ATOM 3199 C C . PRO B 1 70 ? 14.586 -36 -1.069 1 93.56 70 PRO B C 1
ATOM 3201 O O . PRO B 1 70 ? 14.078 -37.125 -1.094 1 93.56 70 PRO B O 1
ATOM 3204 N N . ALA B 1 71 ? 15.203 -35.5 -0.018 1 91.88 71 ALA B N 1
ATOM 3205 C CA . ALA B 1 71 ? 15.234 -36.25 1.225 1 91.88 71 ALA B CA 1
ATOM 3206 C C . ALA B 1 71 ? 13.883 -36.25 1.926 1 91.88 71 ALA B C 1
ATOM 3208 O O . ALA B 1 71 ? 13.602 -37.094 2.773 1 91.88 71 ALA B O 1
ATOM 3209 N N . LEU B 1 72 ? 13.078 -35.344 1.529 1 92.69 72 LEU B N 1
ATOM 3210 C CA . LEU B 1 72 ? 11.805 -35.094 2.193 1 92.69 72 LEU B CA 1
ATOM 3211 C C . LEU B 1 72 ? 10.656 -35.719 1.412 1 92.69 72 LEU B C 1
ATOM 3213 O O . LEU B 1 72 ? 9.656 -36.125 1.999 1 92.69 72 LEU B O 1
ATOM 3217 N N . ALA B 1 73 ? 10.789 -35.781 0.096 1 95.5 73 ALA B N 1
ATOM 3218 C CA . ALA B 1 73 ? 9.672 -36.188 -0.763 1 95.5 73 ALA B CA 1
ATOM 3219 C C . ALA B 1 73 ? 10.172 -36.719 -2.1 1 95.5 73 ALA B C 1
ATOM 3221 O O . ALA B 1 73 ? 11.305 -36.438 -2.508 1 95.5 73 ALA B O 1
ATOM 3222 N N . ASP B 1 74 ? 9.352 -37.625 -2.721 1 96.56 74 ASP B N 1
ATOM 3223 C CA . ASP B 1 74 ? 9.5 -37.906 -4.145 1 96.56 74 ASP B CA 1
ATOM 3224 C C . ASP B 1 74 ? 8.977 -36.75 -4.992 1 96.56 74 ASP B C 1
ATOM 3226 O O . ASP B 1 74 ? 7.793 -36.406 -4.926 1 96.56 74 ASP B O 1
ATOM 3230 N N . VAL B 1 75 ? 9.867 -36.125 -5.785 1 98 75 VAL B N 1
ATOM 3231 C CA . VAL B 1 75 ? 9.5 -34.844 -6.395 1 98 75 VAL B CA 1
ATOM 3232 C C . VAL B 1 75 ? 9.344 -35.031 -7.902 1 98 75 VAL B C 1
ATOM 3234 O O . VAL B 1 75 ? 10.258 -35.5 -8.578 1 98 75 VAL B O 1
ATOM 3237 N N . GLU B 1 76 ? 8.211 -34.719 -8.445 1 98 76 GLU B N 1
ATOM 3238 C CA . GLU B 1 76 ? 8.016 -34.469 -9.875 1 98 76 GLU B CA 1
ATOM 3239 C C . GLU B 1 76 ? 8.344 -33.031 -10.25 1 98 76 GLU B C 1
ATOM 3241 O O . GLU B 1 76 ? 7.633 -32.125 -9.852 1 98 76 GLU B O 1
ATOM 3246 N N . VAL B 1 77 ? 9.359 -32.812 -11.039 1 98.19 77 VAL B N 1
ATOM 3247 C CA . VAL B 1 77 ? 9.875 -31.469 -11.281 1 98.19 77 VAL B CA 1
ATOM 3248 C C . VAL B 1 77 ? 9.438 -30.984 -12.656 1 98.19 77 VAL B C 1
ATOM 3250 O O . VAL B 1 77 ? 9.633 -31.688 -13.656 1 98.19 77 VAL B O 1
ATOM 3253 N N . ILE B 1 78 ? 8.828 -29.828 -12.742 1 98.06 78 ILE B N 1
ATOM 3254 C CA . ILE B 1 78 ? 8.445 -29.141 -13.969 1 98.06 78 ILE B CA 1
ATOM 3255 C C . ILE B 1 78 ? 9.109 -27.766 -14.008 1 98.06 78 ILE B C 1
ATOM 3257 O O . ILE B 1 78 ? 9.102 -27.031 -13.008 1 98.06 78 ILE B O 1
ATOM 3261 N N . ASN B 1 79 ? 9.711 -27.406 -15.094 1 96.62 79 ASN B N 1
ATOM 3262 C CA . ASN B 1 79 ? 10.336 -26.094 -15.25 1 96.62 79 ASN B CA 1
ATOM 3263 C C . ASN B 1 79 ? 9.617 -25.25 -16.297 1 96.62 79 ASN B C 1
ATOM 3265 O O . ASN B 1 79 ? 9.5 -25.656 -17.453 1 96.62 79 ASN B O 1
ATOM 3269 N N . ILE B 1 80 ? 9.18 -24.094 -15.922 1 93.62 80 ILE B N 1
ATOM 3270 C CA . ILE B 1 80 ? 8.578 -23.203 -16.922 1 93.62 80 ILE B CA 1
ATOM 3271 C C . ILE B 1 80 ? 9.391 -21.922 -17.016 1 93.62 80 ILE B C 1
ATOM 3273 O O . ILE B 1 80 ? 9.023 -21 -17.766 1 93.62 80 ILE B O 1
ATOM 3277 N N . GLY B 1 81 ? 10.422 -21.812 -16.266 1 85 81 GLY B N 1
ATOM 3278 C CA . GLY B 1 81 ? 11.242 -20.625 -16.219 1 85 81 GLY B CA 1
ATOM 3279 C C . GLY B 1 81 ? 12.664 -20.859 -16.688 1 85 81 GLY B C 1
ATOM 3280 O O . GLY B 1 81 ? 12.938 -21.828 -17.406 1 85 81 GLY B O 1
ATOM 3281 N N . PRO B 1 82 ? 13.383 -19.938 -16.422 1 90.5 82 PRO B N 1
ATOM 3282 C CA . PRO B 1 82 ? 13.234 -18.891 -15.422 1 90.5 82 PRO B CA 1
ATOM 3283 C C . PRO B 1 82 ? 12.539 -17.641 -15.969 1 90.5 82 PRO B C 1
ATOM 3285 O O . PRO B 1 82 ? 12.891 -17.156 -17.047 1 90.5 82 PRO B O 1
ATOM 3288 N N . ILE B 1 83 ? 11.586 -17.188 -15.266 1 90.69 83 ILE B N 1
ATOM 3289 C CA . ILE B 1 83 ? 10.852 -15.969 -15.578 1 90.69 83 ILE B CA 1
ATOM 3290 C C . ILE B 1 83 ? 11.055 -14.945 -14.461 1 90.69 83 ILE B C 1
ATOM 3292 O O . ILE B 1 83 ? 10.922 -15.273 -13.281 1 90.69 83 ILE B O 1
ATOM 3296 N N . ASP B 1 84 ? 11.43 -13.719 -14.82 1 90.31 84 ASP B N 1
ATOM 3297 C CA . ASP B 1 84 ? 11.383 -12.648 -13.82 1 90.31 84 ASP B CA 1
ATOM 3298 C C . ASP B 1 84 ? 9.953 -12.406 -13.344 1 90.31 84 ASP B C 1
ATOM 3300 O O . ASP B 1 84 ? 9.023 -12.344 -14.148 1 90.31 84 ASP B O 1
ATOM 3304 N N . SER B 1 85 ? 9.875 -12.336 -12.055 1 93.25 85 SER B N 1
ATOM 3305 C CA . SER B 1 85 ? 8.523 -12.219 -11.508 1 93.25 85 SER B CA 1
ATOM 3306 C C . SER B 1 85 ? 7.848 -10.93 -11.969 1 93.25 85 SER B C 1
ATOM 3308 O O . SER B 1 85 ? 6.621 -10.82 -11.93 1 93.25 85 SER B O 1
ATOM 3310 N N . THR B 1 86 ? 8.586 -9.883 -12.398 1 93.06 86 THR B N 1
ATOM 3311 C CA . THR B 1 86 ? 8.008 -8.648 -12.922 1 93.06 86 THR B CA 1
ATOM 3312 C C . THR B 1 86 ? 7.582 -8.836 -14.383 1 93.06 86 THR B C 1
ATOM 3314 O O . THR B 1 86 ? 6.93 -7.961 -14.953 1 93.06 86 THR B O 1
ATOM 3317 N N . GLU B 1 87 ? 7.875 -10.031 -14.93 1 93.31 87 GLU B N 1
ATOM 3318 C CA . GLU B 1 87 ? 7.547 -10.305 -16.328 1 93.31 87 GLU B CA 1
ATOM 3319 C C . GLU B 1 87 ? 6.434 -11.344 -16.438 1 93.31 87 GLU B C 1
ATOM 3321 O O . GLU B 1 87 ? 6.078 -11.766 -17.531 1 93.31 87 GLU B O 1
ATOM 3326 N N . ILE B 1 88 ? 5.98 -11.844 -15.344 1 95.5 88 ILE B N 1
ATOM 3327 C CA . ILE B 1 88 ? 4.82 -12.727 -15.336 1 95.5 88 ILE B CA 1
ATOM 3328 C C . ILE B 1 88 ? 3.666 -12.07 -16.094 1 95.5 88 ILE B C 1
ATOM 3330 O O . ILE B 1 88 ? 3.426 -10.867 -15.945 1 95.5 88 ILE B O 1
ATOM 3334 N N . SER B 1 89 ? 2.963 -12.82 -16.891 1 96.12 89 SER B N 1
ATOM 3335 C CA . SER B 1 89 ? 1.83 -12.352 -17.688 1 96.12 89 SER B CA 1
ATOM 3336 C C . SER B 1 89 ? 0.649 -13.312 -17.578 1 96.12 89 SER B C 1
ATOM 3338 O O . SER B 1 89 ? 0.758 -14.375 -16.953 1 96.12 89 SER B O 1
ATOM 3340 N N . THR B 1 90 ? -0.443 -12.922 -18.219 1 96.88 90 THR B N 1
ATOM 3341 C CA . THR B 1 90 ? -1.629 -13.773 -18.266 1 96.88 90 THR B CA 1
ATOM 3342 C C . THR B 1 90 ? -1.316 -15.102 -18.938 1 96.88 90 THR B C 1
ATOM 3344 O O . THR B 1 90 ? -1.849 -16.141 -18.531 1 96.88 90 THR B O 1
ATOM 3347 N N . ASN B 1 91 ? -0.477 -15.055 -19.922 1 96.12 91 ASN B N 1
ATOM 3348 C CA . ASN B 1 91 ? -0.078 -16.297 -20.578 1 96.12 91 ASN B CA 1
ATOM 3349 C C . ASN B 1 91 ? 0.635 -17.234 -19.609 1 96.12 91 ASN B C 1
ATOM 3351 O O . ASN B 1 91 ? 0.381 -18.438 -19.609 1 96.12 91 ASN B O 1
ATOM 3355 N N . HIS B 1 92 ? 1.505 -16.719 -18.812 1 97.06 92 HIS B N 1
ATOM 3356 C CA . HIS B 1 92 ? 2.178 -17.531 -17.812 1 97.06 92 HIS B CA 1
ATOM 3357 C C . HIS B 1 92 ? 1.182 -18.109 -16.812 1 97.06 92 HIS B C 1
ATOM 3359 O O . HIS B 1 92 ? 1.31 -19.266 -16.391 1 97.06 92 HIS B O 1
ATOM 3365 N N . TRP B 1 93 ? 0.174 -17.266 -16.391 1 98.12 93 TRP B N 1
ATOM 3366 C CA . TRP B 1 93 ? -0.875 -17.734 -15.492 1 98.12 93 TRP B CA 1
ATOM 3367 C C . TRP B 1 93 ? -1.637 -18.906 -16.109 1 98.12 93 TRP B C 1
ATOM 3369 O O . TRP B 1 93 ? -1.935 -19.891 -15.422 1 98.12 93 TRP B O 1
ATOM 3379 N N . HIS B 1 94 ? -1.899 -18.828 -17.391 1 97.31 94 HIS B N 1
ATOM 3380 C CA . HIS B 1 94 ? -2.596 -19.891 -18.109 1 97.31 94 HIS B CA 1
ATOM 3381 C C . HIS B 1 94 ? -1.781 -21.188 -18.094 1 97.31 94 HIS B C 1
ATOM 3383 O O . HIS B 1 94 ? -2.305 -22.25 -17.75 1 97.31 94 HIS B O 1
ATOM 3389 N N . ILE B 1 95 ? -0.545 -21.047 -18.438 1 97.44 95 ILE B N 1
ATOM 3390 C CA . ILE B 1 95 ? 0.348 -22.203 -18.484 1 97.44 95 ILE B CA 1
ATOM 3391 C C . ILE B 1 95 ? 0.423 -22.859 -17.109 1 97.44 95 ILE B C 1
ATOM 3393 O O . ILE B 1 95 ? 0.295 -24.078 -16.984 1 97.44 95 ILE B O 1
ATOM 3397 N N . LEU B 1 96 ? 0.597 -22.062 -16.094 1 97.88 96 LEU B N 1
ATOM 3398 C CA . LEU B 1 96 ? 0.681 -22.562 -14.719 1 97.88 96 LEU B CA 1
ATOM 3399 C C . LEU B 1 96 ? -0.595 -23.297 -14.32 1 97.88 96 LEU B C 1
ATOM 3401 O O . LEU B 1 96 ? -0.536 -24.406 -13.773 1 97.88 96 LEU B O 1
ATOM 3405 N N . ALA B 1 97 ? -1.744 -22.672 -14.602 1 97.81 97 ALA B N 1
ATOM 3406 C CA . ALA B 1 97 ? -3.031 -23.281 -14.266 1 97.81 97 ALA B CA 1
ATOM 3407 C C . ALA B 1 97 ? -3.215 -24.609 -14.977 1 97.81 97 ALA B 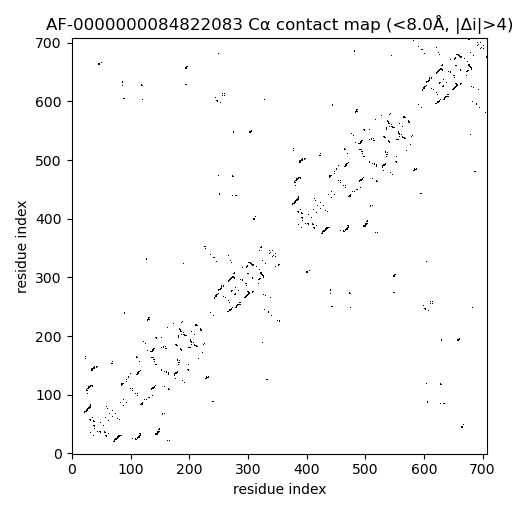C 1
ATOM 3409 O O . ALA B 1 97 ? -3.67 -25.594 -14.375 1 97.81 97 ALA B O 1
ATOM 3410 N N . ASP B 1 98 ? -2.816 -24.641 -16.25 1 97.5 98 ASP B N 1
ATOM 3411 C CA . ASP B 1 98 ? -2.951 -25.859 -17.047 1 97.5 98 ASP B CA 1
ATOM 3412 C C . ASP B 1 98 ? -2.072 -26.969 -16.484 1 97.5 98 ASP B C 1
ATOM 3414 O O . ASP B 1 98 ? -2.521 -28.109 -16.359 1 97.5 98 ASP B O 1
ATOM 3418 N N . ILE B 1 99 ? -0.856 -26.672 -16.188 1 98.19 99 ILE B N 1
ATOM 3419 C CA . ILE B 1 99 ? 0.076 -27.656 -15.648 1 98.19 99 ILE B CA 1
ATOM 3420 C C . ILE B 1 99 ? -0.456 -28.203 -14.32 1 98.19 99 ILE B C 1
ATOM 3422 O O . ILE B 1 99 ? -0.405 -29.406 -14.07 1 98.19 99 ILE B O 1
ATOM 3426 N N . CYS B 1 100 ? -0.949 -27.312 -13.445 1 98 100 CYS B N 1
ATOM 3427 C CA . CYS B 1 100 ? -1.514 -27.75 -12.172 1 98 100 CYS B CA 1
ATOM 3428 C C . CYS B 1 100 ? -2.641 -28.75 -12.383 1 98 100 CYS B C 1
ATOM 3430 O O . CYS B 1 100 ? -2.73 -29.75 -11.672 1 98 100 CYS B O 1
ATOM 3432 N N . CYS B 1 101 ? -3.514 -28.516 -13.359 1 97.06 101 CYS B N 1
ATOM 3433 C CA . CYS B 1 101 ? -4.629 -29.406 -13.641 1 97.06 101 CYS B CA 1
ATOM 3434 C C . CYS B 1 101 ? -4.125 -30.781 -14.102 1 97.06 101 CYS B C 1
ATOM 3436 O O . CYS B 1 101 ? -4.625 -31.812 -13.648 1 97.06 101 CYS B O 1
ATOM 3438 N N . VAL B 1 102 ? -3.131 -30.781 -14.977 1 97.56 102 VAL B N 1
ATOM 3439 C CA . VAL B 1 102 ? -2.561 -32.031 -15.484 1 97.56 102 VAL B CA 1
ATOM 3440 C C . VAL B 1 102 ? -1.947 -32.812 -14.336 1 97.56 102 VAL B C 1
ATOM 3442 O O . VAL B 1 102 ? -2.188 -34.031 -14.211 1 97.56 102 VAL B O 1
ATOM 3445 N N . LEU B 1 103 ? -1.199 -32.156 -13.5 1 97.62 103 LEU B N 1
ATOM 3446 C CA . LEU B 1 103 ? -0.54 -32.812 -12.367 1 97.62 103 LEU B CA 1
ATOM 3447 C C . LEU B 1 103 ? -1.565 -33.344 -11.375 1 97.62 103 LEU B C 1
ATOM 3449 O O . LEU B 1 103 ? -1.38 -34.438 -10.812 1 97.62 103 LEU B O 1
ATOM 3453 N N . ALA B 1 104 ? -2.607 -32.625 -11.148 1 96 104 ALA B N 1
ATOM 3454 C CA . ALA B 1 104 ? -3.629 -33 -10.18 1 96 104 ALA B CA 1
ATOM 3455 C C . ALA B 1 104 ? -4.355 -34.281 -10.609 1 96 104 ALA B C 1
ATOM 3457 O O . ALA B 1 104 ? -5.012 -34.938 -9.797 1 96 104 ALA B O 1
ATOM 3458 N N . ASP B 1 105 ? -4.27 -34.688 -11.891 1 95.88 105 ASP B N 1
ATOM 3459 C CA . ASP B 1 105 ? -4.922 -35.875 -12.414 1 95.88 105 ASP B CA 1
ATOM 3460 C C . ASP B 1 105 ? -4.145 -37.125 -12.047 1 95.88 105 ASP B C 1
ATOM 3462 O O . ASP B 1 105 ? -4.66 -38.25 -12.156 1 95.88 105 ASP B O 1
ATOM 3466 N N . ASP B 1 106 ? -2.877 -36.969 -11.672 1 96.56 106 ASP B N 1
ATOM 3467 C CA . ASP B 1 106 ? -2.088 -38.094 -11.18 1 96.56 106 ASP B CA 1
ATOM 3468 C C . ASP B 1 106 ? -2.436 -38.406 -9.734 1 96.56 106 ASP B C 1
ATOM 3470 O O . ASP B 1 106 ? -2.141 -37.625 -8.828 1 96.56 106 ASP B O 1
ATOM 3474 N N . PRO B 1 107 ? -2.992 -39.594 -9.492 1 95.06 107 PRO B N 1
ATOM 3475 C CA . PRO B 1 107 ? -3.447 -39.938 -8.141 1 95.06 107 PRO B CA 1
ATOM 3476 C C . PRO B 1 107 ? -2.293 -40.094 -7.152 1 95.06 107 PRO B C 1
ATOM 3478 O O . PRO B 1 107 ? -2.512 -40.125 -5.938 1 95.06 107 PRO B O 1
ATOM 3481 N N . GLU B 1 108 ? -1.101 -40.219 -7.656 1 96.5 108 GLU B N 1
ATOM 3482 C CA . GLU B 1 108 ? 0.046 -40.406 -6.77 1 96.5 108 GLU B CA 1
ATOM 3483 C C . GLU B 1 108 ? 0.537 -39.062 -6.234 1 96.5 108 GLU B C 1
ATOM 3485 O O . GLU B 1 108 ? 1.271 -39 -5.246 1 96.5 108 GLU B O 1
ATOM 3490 N N . ILE B 1 109 ? 0.19 -38 -6.93 1 97.44 109 ILE B N 1
ATOM 3491 C CA . ILE B 1 109 ? 0.65 -36.688 -6.508 1 97.44 109 ILE B CA 1
ATOM 3492 C C . ILE B 1 109 ? -0.239 -36.156 -5.383 1 97.44 109 ILE B C 1
ATOM 3494 O O . ILE B 1 109 ? -1.446 -36 -5.566 1 97.44 109 ILE B O 1
ATOM 3498 N N . ARG B 1 110 ? 0.347 -35.812 -4.25 1 96.25 110 ARG B N 1
ATOM 3499 C CA . ARG B 1 110 ? -0.377 -35.406 -3.047 1 96.25 110 ARG B CA 1
ATOM 3500 C C . ARG B 1 110 ? -0.585 -33.906 -3.008 1 96.25 110 ARG B C 1
ATOM 3502 O O . ARG B 1 110 ? -1.43 -33.406 -2.258 1 96.25 110 ARG B O 1
ATOM 3509 N N . GLY B 1 111 ? 0.193 -33.188 -3.742 1 97.69 111 GLY B N 1
ATOM 3510 C CA . GLY B 1 111 ? 0.135 -31.734 -3.787 1 97.69 111 GLY B CA 1
ATOM 3511 C C . GLY B 1 111 ? 1.113 -31.141 -4.777 1 97.69 111 GLY B C 1
ATOM 3512 O O . GLY B 1 111 ? 1.935 -31.844 -5.359 1 97.69 111 GLY B O 1
ATOM 3513 N N . ILE B 1 112 ? 0.998 -29.859 -5.035 1 98.56 112 ILE B N 1
ATOM 3514 C CA . ILE B 1 112 ? 1.844 -29.141 -5.977 1 98.56 112 ILE B CA 1
ATOM 3515 C C . ILE B 1 112 ? 2.469 -27.922 -5.281 1 98.56 112 ILE B C 1
ATOM 3517 O O . ILE B 1 112 ? 1.776 -27.172 -4.598 1 98.56 112 ILE B O 1
ATOM 3521 N N . VAL B 1 113 ? 3.742 -27.75 -5.375 1 98.75 113 VAL B N 1
ATOM 3522 C CA . VAL B 1 113 ? 4.461 -26.578 -4.91 1 98.75 113 VAL B CA 1
ATOM 3523 C C . VAL B 1 113 ? 4.953 -25.766 -6.105 1 98.75 113 VAL B C 1
ATOM 3525 O O . VAL B 1 113 ? 5.492 -26.328 -7.062 1 98.75 113 VAL B O 1
ATOM 3528 N N . ILE B 1 114 ? 4.719 -24.5 -6.117 1 98.75 114 ILE B N 1
ATOM 3529 C CA . ILE B 1 114 ? 5.191 -23.578 -7.148 1 98.75 114 ILE B CA 1
ATOM 3530 C C . ILE B 1 114 ? 6.238 -22.625 -6.559 1 98.75 114 ILE B C 1
ATOM 3532 O O . ILE B 1 114 ? 5.957 -21.891 -5.613 1 98.75 114 ILE B O 1
ATOM 3536 N N . GLY B 1 115 ? 7.473 -22.719 -7.043 1 98.31 115 GLY B N 1
ATOM 3537 C CA . GLY B 1 115 ? 8.484 -21.719 -6.75 1 98.31 115 GLY B CA 1
ATOM 3538 C C . GLY B 1 115 ? 8.367 -20.469 -7.617 1 98.31 115 GLY B C 1
ATOM 3539 O O . GLY B 1 115 ? 8.406 -20.562 -8.844 1 98.31 115 GLY B O 1
ATOM 3540 N N . HIS B 1 116 ? 8.258 -19.328 -7.078 1 97.69 116 HIS B N 1
ATOM 3541 C CA . HIS B 1 116 ? 7.906 -18.094 -7.773 1 97.69 116 HIS B CA 1
ATOM 3542 C C . HIS B 1 116 ? 8.75 -16.938 -7.281 1 97.69 116 HIS B C 1
ATOM 3544 O O . HIS B 1 116 ? 9.266 -16.953 -6.156 1 97.69 116 HIS B O 1
ATOM 3550 N N . GLY B 1 117 ? 9 -15.953 -8.117 1 95.94 117 GLY B N 1
ATOM 3551 C CA . GLY B 1 117 ? 9.539 -14.703 -7.621 1 95.94 117 GLY B CA 1
ATOM 3552 C C . GLY B 1 117 ? 8.578 -13.953 -6.715 1 95.94 117 GLY B C 1
ATOM 3553 O O . GLY B 1 117 ? 7.363 -13.992 -6.926 1 95.94 117 GLY B O 1
ATOM 3554 N N . THR B 1 118 ? 9.156 -13.172 -5.809 1 95.56 118 THR B N 1
ATOM 3555 C CA . THR B 1 118 ? 8.328 -12.625 -4.738 1 95.56 118 THR B CA 1
ATOM 3556 C C . THR B 1 118 ? 7.602 -11.367 -5.203 1 95.56 118 THR B C 1
ATOM 3558 O O . THR B 1 118 ? 6.602 -10.969 -4.609 1 95.56 118 THR B O 1
ATOM 3561 N N . ALA B 1 119 ? 8.008 -10.703 -6.262 1 94.75 119 ALA B N 1
ATOM 3562 C CA . ALA B 1 119 ? 7.469 -9.406 -6.68 1 94.75 119 ALA B CA 1
ATOM 3563 C C . ALA B 1 119 ? 5.996 -9.516 -7.055 1 94.75 119 ALA B C 1
ATOM 3565 O O . ALA B 1 119 ? 5.203 -8.625 -6.754 1 94.75 119 ALA B O 1
ATOM 3566 N N . SER B 1 120 ? 5.621 -10.602 -7.789 1 97.31 120 SER B N 1
ATOM 3567 C CA . SER B 1 120 ? 4.246 -10.742 -8.258 1 97.31 120 SER B CA 1
ATOM 3568 C C . SER B 1 120 ? 3.611 -12.023 -7.73 1 97.31 120 SER B C 1
ATOM 3570 O O . SER B 1 120 ? 2.613 -12.5 -8.273 1 97.31 120 SER B O 1
ATOM 3572 N N . LEU B 1 121 ? 4.207 -12.602 -6.703 1 98.25 121 LEU B N 1
ATOM 3573 C CA . LEU B 1 121 ? 3.771 -13.867 -6.133 1 98.25 121 LEU B CA 1
ATOM 3574 C C . LEU B 1 121 ? 2.316 -13.797 -5.684 1 98.25 121 LEU B C 1
ATOM 3576 O O . LEU B 1 121 ? 1.528 -14.703 -5.957 1 98.25 121 LEU B O 1
ATOM 3580 N N . GLU B 1 122 ? 1.927 -12.703 -5.043 1 97.62 122 GLU B N 1
ATOM 3581 C CA . GLU B 1 122 ? 0.572 -12.594 -4.508 1 97.62 122 GLU B CA 1
ATOM 3582 C C . GLU B 1 122 ? -0.461 -12.539 -5.629 1 97.62 122 GLU B C 1
ATOM 3584 O O . GLU B 1 122 ? -1.571 -13.055 -5.484 1 97.62 122 GLU B O 1
ATOM 3589 N N . GLU B 1 123 ? -0.146 -11.914 -6.75 1 98.44 123 GLU B N 1
ATOM 3590 C CA . GLU B 1 123 ? -1.058 -11.852 -7.887 1 98.44 123 GLU B CA 1
ATOM 3591 C C . GLU B 1 123 ? -1.239 -13.227 -8.531 1 98.44 123 GLU B C 1
ATOM 3593 O O . GLU B 1 123 ? -2.355 -13.602 -8.891 1 98.44 123 GLU B O 1
ATOM 3598 N N . THR B 1 124 ? -0.111 -13.953 -8.648 1 98.56 124 THR B N 1
ATOM 3599 C CA . THR B 1 124 ? -0.18 -15.305 -9.203 1 98.56 124 THR B CA 1
ATOM 3600 C C . THR B 1 124 ? -1.008 -16.219 -8.297 1 98.56 124 THR B C 1
ATOM 3602 O O . THR B 1 124 ? -1.854 -16.969 -8.781 1 98.56 124 THR B O 1
ATOM 3605 N N . ALA B 1 125 ? -0.783 -16.125 -6.992 1 97.94 125 ALA B N 1
ATOM 3606 C CA . ALA B 1 125 ? -1.551 -16.938 -6.047 1 97.94 125 ALA B CA 1
ATOM 3607 C C . ALA B 1 125 ? -3.041 -16.625 -6.145 1 97.94 125 ALA B C 1
ATOM 3609 O O . ALA B 1 125 ? -3.873 -17.547 -6.129 1 97.94 125 ALA B O 1
ATOM 3610 N N . TRP B 1 126 ? -3.363 -15.398 -6.297 1 97.19 126 TRP B N 1
A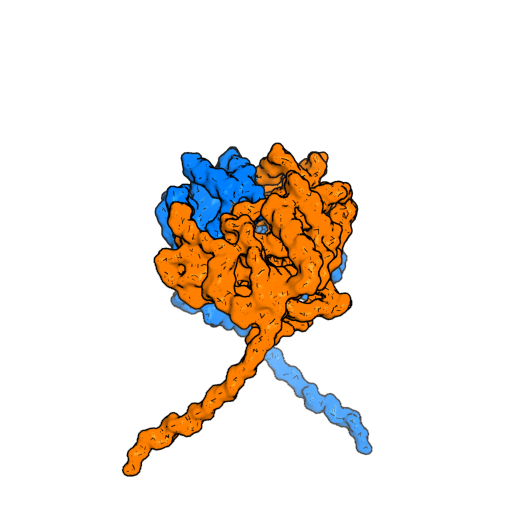TOM 3611 C CA . TRP B 1 126 ? -4.746 -14.93 -6.34 1 97.19 126 TRP B CA 1
ATOM 3612 C C . TRP B 1 126 ? -5.453 -15.445 -7.59 1 97.19 126 TRP B C 1
ATOM 3614 O O . TRP B 1 126 ? -6.555 -15.992 -7.508 1 97.19 126 TRP B O 1
ATOM 3624 N N . ILE B 1 127 ? -4.82 -15.312 -8.758 1 97.81 127 ILE B N 1
ATOM 3625 C CA . ILE B 1 127 ? -5.48 -15.719 -9.992 1 97.81 127 ILE B CA 1
ATOM 3626 C C . ILE B 1 127 ? -5.66 -17.234 -10.008 1 97.81 127 ILE B C 1
ATOM 3628 O O . ILE B 1 127 ? -6.695 -17.75 -10.445 1 97.81 127 ILE B O 1
ATOM 3632 N N . LEU B 1 128 ? -4.699 -18.016 -9.508 1 97.44 128 LEU B N 1
ATOM 3633 C CA . LEU B 1 128 ? -4.844 -19.469 -9.445 1 97.44 128 LEU B CA 1
ATOM 3634 C C . LEU B 1 128 ? -5.957 -19.859 -8.484 1 97.44 128 LEU B C 1
ATOM 3636 O O . LEU B 1 128 ? -6.715 -20.797 -8.758 1 97.44 128 LEU B O 1
ATOM 3640 N N . PHE B 1 129 ? -6.043 -19.172 -7.383 1 96.06 129 PHE B N 1
ATOM 3641 C CA . PHE B 1 129 ? -7.105 -19.391 -6.402 1 96.06 129 PHE B CA 1
ATOM 3642 C C . PHE B 1 129 ? -8.477 -19.203 -7.043 1 96.06 129 PHE B C 1
ATOM 3644 O O . PHE B 1 129 ? -9.414 -19.938 -6.742 1 96.06 129 PHE B O 1
ATOM 3651 N N . LEU B 1 130 ? -8.562 -18.203 -7.922 1 96 130 LEU B N 1
ATOM 3652 C CA . LEU B 1 130 ? -9.836 -17.828 -8.539 1 96 130 LEU B CA 1
ATOM 3653 C C . LEU B 1 130 ? -10.219 -18.828 -9.633 1 96 130 LEU B C 1
ATOM 3655 O O . LEU B 1 130 ? -11.398 -19.125 -9.828 1 96 130 LEU B O 1
ATOM 3659 N N . VAL B 1 131 ? -9.234 -19.453 -10.297 1 96.19 131 VAL B N 1
ATOM 3660 C CA . VAL B 1 131 ? -9.578 -20.141 -11.531 1 96.19 131 VAL B CA 1
ATOM 3661 C C . VAL B 1 131 ? -9.438 -21.656 -11.336 1 96.19 131 VAL B C 1
ATOM 3663 O O . VAL B 1 131 ? -9.828 -22.438 -12.211 1 96.19 131 VAL B O 1
ATOM 3666 N N . LEU B 1 132 ? -8.867 -22.094 -10.18 1 94.62 132 LEU B N 1
ATOM 3667 C CA . LEU B 1 132 ? -8.648 -23.531 -9.977 1 94.62 132 LEU B CA 1
ATOM 3668 C C . LEU B 1 132 ? -9.531 -24.062 -8.852 1 94.62 132 LEU B C 1
ATOM 3670 O O . LEU B 1 132 ? -9.734 -23.391 -7.844 1 94.62 132 LEU B O 1
ATOM 3674 N N . ASN B 1 133 ? -10.047 -25.156 -9.016 1 90 133 ASN B N 1
ATOM 3675 C CA . ASN B 1 133 ? -10.758 -25.969 -8.039 1 90 133 ASN B CA 1
ATOM 3676 C C . ASN B 1 133 ? -10.32 -27.422 -8.086 1 90 133 ASN B C 1
ATOM 3678 O O . ASN B 1 133 ? -10.992 -28.266 -8.695 1 90 133 ASN B O 1
ATOM 3682 N N . LEU B 1 134 ? -9.227 -27.688 -7.434 1 90.81 134 LEU B N 1
ATOM 3683 C CA . LEU B 1 134 ? -8.609 -29.016 -7.5 1 90.81 134 LEU B CA 1
ATOM 3684 C C . LEU B 1 134 ? -8.75 -29.75 -6.168 1 90.81 134 LEU B C 1
ATOM 3686 O O . LEU B 1 134 ? -9.016 -29.125 -5.137 1 90.81 134 LEU B O 1
ATOM 3690 N N . LYS B 1 135 ? -8.555 -31.016 -6.195 1 89.12 135 LYS B N 1
ATOM 3691 C CA . LYS B 1 135 ? -8.703 -31.859 -5.008 1 89.12 135 LYS B CA 1
ATOM 3692 C C . LYS B 1 135 ? -7.43 -31.844 -4.168 1 89.12 135 LYS B C 1
ATOM 3694 O O . LYS B 1 135 ? -7.445 -32.25 -3.002 1 89.12 135 LYS B O 1
ATOM 3699 N N . ILE B 1 136 ? -6.363 -31.5 -4.801 1 93.12 136 ILE B N 1
ATOM 3700 C CA . ILE B 1 136 ? -5.102 -31.438 -4.07 1 93.12 136 ILE B CA 1
ATOM 3701 C C . ILE B 1 136 ? -4.676 -29.984 -3.875 1 93.12 136 ILE B C 1
ATOM 3703 O O . ILE B 1 136 ? -5.09 -29.109 -4.633 1 93.12 136 ILE B O 1
ATOM 3707 N N . ARG B 1 137 ? -3.811 -29.75 -2.922 1 94.81 137 ARG B N 1
ATOM 3708 C CA . ARG B 1 137 ? -3.385 -28.406 -2.557 1 94.81 137 ARG B CA 1
ATOM 3709 C C . ARG B 1 137 ? -2.311 -27.891 -3.51 1 94.81 137 ARG B C 1
ATOM 3711 O O . ARG B 1 137 ? -1.419 -28.641 -3.91 1 94.81 137 ARG B O 1
ATOM 3718 N N . ILE B 1 138 ? -2.445 -26.703 -3.84 1 97.31 138 ILE B N 1
ATOM 3719 C CA . ILE B 1 138 ? -1.397 -25.953 -4.52 1 97.31 138 ILE B CA 1
ATOM 3720 C C . ILE B 1 138 ? -0.775 -24.938 -3.557 1 97.31 138 ILE B C 1
ATOM 3722 O O . ILE B 1 138 ? -1.483 -24.125 -2.953 1 97.31 138 ILE B O 1
ATOM 3726 N N . VAL B 1 139 ? 0.515 -24.984 -3.369 1 98.44 139 VAL B N 1
ATOM 3727 C CA . VAL B 1 139 ? 1.219 -24.078 -2.467 1 98.44 139 VAL B CA 1
ATOM 3728 C C . VAL B 1 139 ? 2.232 -23.25 -3.254 1 98.44 139 VAL B C 1
ATOM 3730 O O . VAL B 1 139 ? 3.098 -23.797 -3.938 1 98.44 139 VAL B O 1
ATOM 3733 N N . ILE B 1 140 ? 2.117 -21.969 -3.229 1 98.75 140 ILE B N 1
ATOM 3734 C CA . ILE B 1 140 ? 3.086 -21.078 -3.854 1 98.75 140 ILE B CA 1
ATOM 3735 C C . ILE B 1 140 ? 4.047 -20.531 -2.797 1 98.75 140 ILE B C 1
ATOM 3737 O O . ILE B 1 140 ? 3.627 -20.188 -1.693 1 98.75 140 ILE B O 1
ATOM 3741 N N . THR B 1 141 ? 5.312 -20.531 -3.098 1 98.5 141 THR B N 1
ATOM 3742 C CA . THR B 1 141 ? 6.336 -20 -2.203 1 98.5 141 THR B CA 1
ATOM 3743 C C . THR B 1 141 ? 7.449 -19.328 -2.996 1 98.5 141 THR B C 1
ATOM 3745 O O . THR B 1 141 ? 7.406 -19.281 -4.227 1 98.5 141 THR B O 1
ATOM 3748 N N . GLY B 1 142 ? 8.32 -18.656 -2.457 1 97.31 142 GLY B N 1
ATOM 3749 C CA . GLY B 1 142 ? 9.508 -17.969 -2.947 1 97.31 142 GLY B CA 1
ATOM 3750 C C . GLY B 1 142 ? 10.523 -17.688 -1.857 1 97.31 142 GLY B C 1
ATOM 3751 O O . GLY B 1 142 ? 10.461 -18.281 -0.777 1 97.31 142 GLY B O 1
ATOM 3752 N N . SER B 1 143 ? 11.477 -16.969 -2.203 1 95.25 143 SER B N 1
ATOM 3753 C CA . SER B 1 143 ? 12.461 -16.562 -1.211 1 95.25 143 SER B CA 1
ATOM 3754 C C . SER B 1 143 ? 12.836 -15.094 -1.387 1 95.25 143 SER B C 1
ATOM 3756 O O . SER B 1 143 ? 12.75 -14.547 -2.492 1 95.25 143 SER B O 1
ATOM 3758 N N . VAL B 1 144 ? 13.102 -14.453 -0.297 1 92.19 144 VAL B N 1
ATOM 3759 C CA . VAL B 1 144 ? 13.562 -13.07 -0.322 1 92.19 144 VAL B CA 1
ATOM 3760 C C . VAL B 1 144 ? 15.047 -13.031 -0.678 1 92.19 144 VAL B C 1
ATOM 3762 O O . VAL B 1 144 ? 15.469 -12.203 -1.494 1 92.19 144 VAL B O 1
ATOM 3765 N N . ARG B 1 145 ? 15.82 -13.914 -0.138 1 91.38 145 ARG B N 1
ATOM 3766 C CA . ARG B 1 145 ? 17.234 -14.023 -0.463 1 91.38 145 ARG B CA 1
ATOM 3767 C C . ARG B 1 145 ? 17.469 -15.016 -1.604 1 91.38 145 ARG B C 1
ATOM 3769 O O . ARG B 1 145 ? 16.719 -15.992 -1.741 1 91.38 145 ARG B O 1
ATOM 3776 N N . PRO B 1 146 ? 18.531 -14.727 -2.4 1 91.69 146 PRO B N 1
ATOM 3777 C CA . PRO B 1 146 ? 18.812 -15.664 -3.49 1 91.69 146 PRO B CA 1
ATOM 3778 C C . PRO B 1 146 ? 19.172 -17.062 -2.988 1 91.69 146 PRO B C 1
ATOM 3780 O O . PRO B 1 146 ? 19.578 -17.219 -1.832 1 91.69 146 PRO B O 1
ATOM 3783 N N . LEU B 1 147 ? 19 -18.047 -3.875 1 92.19 147 LEU B N 1
ATOM 3784 C CA . LEU B 1 147 ? 19.219 -19.453 -3.559 1 92.19 147 LEU B CA 1
ATOM 3785 C C . LEU B 1 147 ? 20.594 -19.656 -2.936 1 92.19 147 LEU B C 1
ATOM 3787 O O . LEU B 1 147 ? 20.75 -20.469 -2.018 1 92.19 147 LEU B O 1
ATOM 3791 N N . THR B 1 148 ? 21.594 -18.891 -3.375 1 88.25 148 THR B N 1
ATOM 3792 C CA . THR B 1 148 ? 22.969 -19.094 -2.951 1 88.25 148 THR B CA 1
ATOM 3793 C C . THR B 1 148 ? 23.344 -18.125 -1.836 1 88.25 148 THR B C 1
ATOM 3795 O O . THR B 1 148 ? 24.5 -18.094 -1.396 1 88.25 148 THR B O 1
ATOM 3798 N N . GLY B 1 149 ? 22.453 -17.297 -1.479 1 87.56 149 GLY B N 1
ATOM 3799 C CA . GLY B 1 149 ? 22.734 -16.328 -0.439 1 87.56 149 GLY B CA 1
ATOM 3800 C C . GLY B 1 149 ? 22.906 -16.953 0.932 1 87.56 149 GLY B C 1
ATOM 3801 O O . GLY B 1 149 ? 22.328 -18 1.221 1 87.56 149 GLY B O 1
ATOM 3802 N N . ILE B 1 150 ? 23.719 -16.281 1.722 1 80.62 150 ILE B N 1
ATOM 3803 C CA . ILE B 1 150 ? 23.906 -16.734 3.098 1 80.62 150 ILE B CA 1
ATOM 3804 C C . ILE B 1 150 ? 22.547 -16.781 3.807 1 80.62 150 ILE B C 1
ATOM 3806 O O . ILE B 1 150 ? 21.766 -15.828 3.736 1 80.62 150 ILE B O 1
ATOM 3810 N N . SER B 1 151 ? 22.297 -17.938 4.48 1 86.62 151 SER B N 1
ATOM 3811 C CA . SER B 1 151 ? 21.062 -18.141 5.227 1 86.62 151 SER B CA 1
ATOM 3812 C C . SER B 1 151 ? 19.844 -17.844 4.363 1 86.62 151 SER B C 1
ATOM 3814 O O . SER B 1 151 ? 18.906 -17.188 4.816 1 86.62 151 SER B O 1
ATOM 3816 N N . SER B 1 152 ? 19.906 -18.188 3.158 1 92.56 152 SER B N 1
ATOM 3817 C CA . SER B 1 152 ? 18.766 -18.062 2.271 1 92.56 152 SER B CA 1
ATOM 3818 C C . SER B 1 152 ? 17.516 -18.703 2.877 1 92.56 152 SER B C 1
ATOM 3820 O O . SER B 1 152 ? 17.609 -19.781 3.471 1 92.56 152 SER B O 1
ATOM 3822 N N . ASP B 1 153 ? 16.406 -18 2.727 1 94.56 153 ASP B N 1
ATOM 3823 C CA . ASP B 1 153 ? 15.133 -18.562 3.191 1 94.56 153 ASP B CA 1
ATOM 3824 C C . ASP B 1 153 ? 14.555 -19.531 2.162 1 94.56 153 ASP B C 1
ATOM 3826 O O . ASP B 1 153 ? 13.453 -20.062 2.35 1 94.56 153 ASP B O 1
ATOM 3830 N N . ALA B 1 154 ? 15.227 -19.844 1.076 1 95.75 154 ALA B N 1
ATOM 3831 C CA . ALA B 1 154 ? 14.727 -20.703 0.009 1 95.75 154 ALA B CA 1
ATOM 3832 C C . ALA B 1 154 ? 14.453 -22.125 0.528 1 95.75 154 ALA B C 1
ATOM 3834 O O . ALA B 1 154 ? 13.359 -22.656 0.336 1 95.75 154 ALA B O 1
ATOM 3835 N N . THR B 1 155 ? 15.445 -22.703 1.213 1 94.19 155 THR B N 1
ATOM 3836 C CA . THR B 1 155 ? 15.312 -24.078 1.688 1 94.19 155 THR B CA 1
ATOM 3837 C C . THR B 1 155 ? 14.203 -24.188 2.725 1 94.19 155 THR B C 1
ATOM 3839 O O . THR B 1 155 ? 13.367 -25.094 2.65 1 94.19 155 THR B O 1
ATOM 3842 N N . ALA B 1 156 ? 14.195 -23.266 3.662 1 93.75 156 ALA B N 1
ATOM 3843 C CA . ALA B 1 156 ? 13.18 -23.297 4.707 1 93.75 156 ALA B CA 1
ATOM 3844 C C . ALA B 1 156 ? 11.781 -23.125 4.109 1 93.75 156 ALA B C 1
ATOM 3846 O O . ALA B 1 156 ? 10.852 -23.844 4.484 1 93.75 156 ALA B O 1
ATOM 3847 N N . ASN B 1 157 ? 11.641 -22.172 3.215 1 97.5 157 ASN B N 1
ATOM 3848 C CA . ASN B 1 157 ? 10.336 -21.922 2.6 1 97.5 157 ASN B CA 1
ATOM 3849 C C . ASN B 1 157 ? 9.867 -23.109 1.774 1 97.5 157 ASN B C 1
ATOM 3851 O O . ASN B 1 157 ? 8.695 -23.5 1.831 1 97.5 157 ASN B O 1
ATOM 3855 N N . LEU B 1 158 ? 10.773 -23.719 1.038 1 97.62 158 LEU B N 1
ATOM 3856 C CA . LEU B 1 158 ? 10.414 -24.891 0.248 1 97.62 158 LEU B CA 1
ATOM 3857 C C . LEU B 1 158 ? 10.039 -26.062 1.152 1 97.62 158 LEU B C 1
ATOM 3859 O O . LEU B 1 158 ? 9.062 -26.766 0.895 1 97.62 158 LEU B O 1
ATOM 3863 N N . THR B 1 159 ? 10.812 -26.266 2.191 1 95.5 159 THR B N 1
ATOM 3864 C CA . THR B 1 159 ? 10.516 -27.344 3.125 1 95.5 159 THR B CA 1
ATOM 3865 C C . THR B 1 159 ? 9.117 -27.188 3.709 1 95.5 159 THR B C 1
ATOM 3867 O O . THR B 1 159 ? 8.328 -28.141 3.699 1 95.5 159 THR B O 1
ATOM 3870 N N . ALA B 1 160 ? 8.82 -26.016 4.129 1 96.5 160 ALA B N 1
ATOM 3871 C CA . ALA B 1 160 ? 7.504 -25.75 4.688 1 96.5 160 ALA B CA 1
ATOM 3872 C C . ALA B 1 160 ? 6.414 -25.922 3.635 1 96.5 160 ALA B C 1
ATOM 3874 O O . ALA B 1 160 ? 5.359 -26.5 3.908 1 96.5 160 ALA B O 1
ATOM 3875 N N . ALA B 1 161 ? 6.672 -25.422 2.455 1 98.25 161 ALA B N 1
ATOM 3876 C CA . ALA B 1 161 ? 5.699 -25.5 1.368 1 98.25 161 ALA B CA 1
ATOM 3877 C C . ALA B 1 161 ? 5.398 -26.953 1.017 1 98.25 161 ALA B C 1
ATOM 3879 O O . ALA B 1 161 ? 4.242 -27.328 0.805 1 98.25 161 ALA B O 1
ATOM 3880 N N . PHE B 1 162 ? 6.414 -27.812 0.961 1 97.81 162 PHE B N 1
ATOM 3881 C CA . PHE B 1 162 ? 6.23 -29.219 0.654 1 97.81 162 PHE B CA 1
ATOM 3882 C C . PHE B 1 162 ? 5.422 -29.922 1.746 1 97.81 162 PHE B C 1
ATOM 3884 O O . PHE B 1 162 ? 4.543 -30.734 1.455 1 97.81 162 PHE B O 1
ATOM 3891 N N . ARG B 1 163 ? 5.688 -29.609 2.971 1 95.25 163 ARG B N 1
ATOM 3892 C CA . ARG B 1 163 ? 4.938 -30.188 4.082 1 95.25 163 ARG B CA 1
ATOM 3893 C C . ARG B 1 163 ? 3.463 -29.812 4.004 1 95.25 163 ARG B C 1
ATOM 3895 O O . ARG B 1 163 ? 2.588 -30.656 4.203 1 95.25 163 ARG B O 1
ATOM 3902 N N . VAL B 1 164 ? 3.211 -28.562 3.658 1 96.38 164 VAL B N 1
ATOM 3903 C CA . VAL B 1 164 ? 1.831 -28.094 3.564 1 96.38 164 VAL B CA 1
ATOM 3904 C C . VAL B 1 164 ? 1.144 -28.734 2.367 1 96.38 164 VAL B C 1
ATOM 3906 O O . VAL B 1 164 ? -0.012 -29.156 2.461 1 96.38 164 VAL B O 1
ATOM 3909 N N . ALA B 1 165 ? 1.84 -28.797 1.263 1 97.31 165 ALA B N 1
ATOM 3910 C CA . ALA B 1 165 ? 1.276 -29.391 0.051 1 97.31 165 ALA B CA 1
ATOM 3911 C C . ALA B 1 165 ?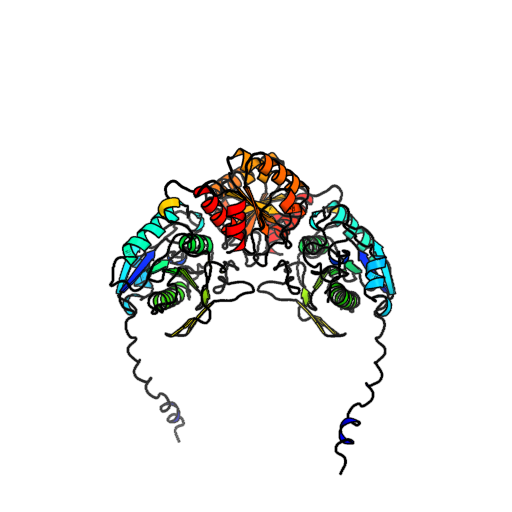 0.893 -30.844 0.277 1 97.31 165 ALA B C 1
ATOM 3913 O O . ALA B 1 165 ? -0.128 -31.312 -0.234 1 97.31 165 ALA B O 1
ATOM 3914 N N . ALA B 1 166 ? 1.672 -31.547 1.052 1 95.62 166 ALA B N 1
ATOM 3915 C CA . ALA B 1 166 ? 1.471 -33 1.259 1 95.62 166 ALA B CA 1
ATOM 3916 C C . ALA B 1 166 ? 0.493 -33.25 2.402 1 95.62 166 ALA B C 1
ATOM 3918 O O . ALA B 1 166 ? 0.064 -34.375 2.617 1 95.62 166 ALA B O 1
ATOM 3919 N N . HIS B 1 167 ? 0.228 -32.219 3.141 1 92.06 167 HIS B N 1
ATOM 3920 C CA . HIS B 1 167 ? -0.657 -32.375 4.289 1 92.06 167 HIS B CA 1
ATOM 3921 C C . HIS B 1 167 ? -2.055 -32.812 3.857 1 92.06 167 HIS B C 1
ATOM 3923 O O . HIS B 1 167 ? -2.613 -32.25 2.908 1 92.06 167 HIS B O 1
ATOM 3929 N N . PRO B 1 168 ? -2.609 -33.812 4.477 1 87.62 168 PRO B N 1
ATOM 3930 C CA . PRO B 1 168 ? -3.922 -34.312 4.07 1 87.62 168 PRO B CA 1
ATOM 3931 C C . PRO B 1 168 ? -5 -33.25 4.086 1 87.62 168 PRO B C 1
ATOM 3933 O O . PRO B 1 168 ? -5.012 -32.375 4.977 1 87.62 168 PRO B O 1
ATOM 3936 N N . VAL B 1 169 ? -5.742 -33.25 3.02 1 83.62 169 VAL B N 1
ATOM 3937 C CA . VAL B 1 169 ? -6.91 -32.375 2.914 1 83.62 169 VAL B CA 1
ATOM 3938 C C . VAL B 1 169 ? -8.141 -33.062 3.471 1 83.62 169 VAL B C 1
ATOM 3940 O O . VAL B 1 169 ? -8.438 -34.219 3.082 1 83.62 169 VAL B O 1
ATOM 3943 N N . LEU B 1 170 ? -8.734 -32.406 4.434 1 73.94 170 LEU B N 1
ATOM 3944 C CA . LEU B 1 170 ? -9.938 -33 5.008 1 73.94 170 LEU B CA 1
ATOM 3945 C C . LEU B 1 170 ? -11.094 -32.969 4.016 1 73.94 170 LEU B C 1
ATOM 3947 O O . LEU B 1 170 ? -11.188 -32.062 3.205 1 73.94 170 LEU B O 1
ATOM 3951 N N . PRO B 1 171 ? -11.898 -34.062 3.916 1 72.38 171 PRO B N 1
ATOM 3952 C CA . PRO B 1 171 ? -12.977 -34.188 2.936 1 72.38 171 PRO B CA 1
ATOM 3953 C C . PRO B 1 171 ? -13.82 -32.906 2.828 1 72.38 171 PRO B C 1
ATOM 3955 O O . PRO B 1 171 ? -14.242 -32.531 1.731 1 72.38 171 PRO B O 1
ATOM 3958 N N . ASN B 1 172 ? -14.125 -32.156 3.818 1 68.62 172 ASN B N 1
ATOM 3959 C CA . ASN B 1 172 ? -15.008 -31 3.74 1 68.62 172 ASN B CA 1
ATOM 3960 C C . ASN B 1 172 ? -14.219 -29.688 3.703 1 68.62 172 ASN B C 1
ATOM 3962 O O . ASN B 1 172 ? -14.766 -28.625 3.963 1 68.62 172 ASN B O 1
ATOM 3966 N N . GLU B 1 173 ? -12.961 -29.938 3.217 1 70.5 173 GLU B N 1
ATOM 3967 C CA . GLU B 1 173 ? -12.148 -28.719 3.135 1 70.5 173 GLU B CA 1
ATOM 3968 C C . GLU B 1 173 ? -11.594 -28.531 1.726 1 70.5 173 GLU B C 1
ATOM 3970 O O . GLU B 1 173 ? -11.172 -29.484 1.079 1 70.5 173 GLU B O 1
ATOM 3975 N N . PRO B 1 174 ? -11.844 -27.375 1.263 1 74.75 174 PRO B N 1
ATOM 3976 C CA . PRO B 1 174 ? -11.195 -27.141 -0.028 1 74.75 174 PRO B CA 1
ATOM 3977 C C . PRO B 1 174 ? -9.672 -27.188 0.059 1 74.75 174 PRO B C 1
ATOM 3979 O O . PRO B 1 174 ? -9.086 -26.688 1.015 1 74.75 174 PRO B O 1
ATOM 3982 N N . ALA B 1 175 ? -9.062 -28.062 -0.836 1 77.25 175 ALA B N 1
ATOM 3983 C CA . ALA B 1 175 ? -7.605 -28.078 -0.877 1 77.25 175 ALA B CA 1
ATOM 3984 C C . ALA B 1 175 ? -7.047 -26.688 -1.149 1 77.25 175 ALA B C 1
ATOM 3986 O O . ALA B 1 175 ? -6.277 -26.141 -0.349 1 77.25 175 ALA B O 1
ATOM 3987 N N . GLY B 1 176 ? -7.547 -26.109 -2.207 1 87.94 176 GLY B N 1
ATOM 3988 C CA . GLY B 1 176 ? -7.367 -24.703 -2.502 1 87.94 176 GLY B CA 1
ATOM 3989 C C . GLY B 1 176 ? -5.93 -24.328 -2.805 1 87.94 176 GLY B C 1
ATOM 3990 O O . GLY B 1 176 ? -5.078 -25.203 -2.963 1 87.94 176 GLY B O 1
ATOM 3991 N N . VAL B 1 177 ? -5.602 -23.125 -3.035 1 95.56 177 VAL B N 1
ATOM 3992 C CA . VAL B 1 177 ? -4.309 -22.484 -3.268 1 95.56 177 VAL B CA 1
ATOM 3993 C C . VAL B 1 177 ? -3.863 -21.75 -2.01 1 95.56 177 VAL B C 1
ATOM 3995 O O . VAL B 1 177 ? -4.66 -21.047 -1.38 1 95.56 177 VAL B O 1
ATOM 3998 N N . LEU B 1 178 ? -2.631 -22 -1.597 1 95.94 178 LEU B N 1
ATOM 3999 C CA . LEU B 1 178 ? -2.09 -21.359 -0.405 1 95.94 178 LEU B CA 1
ATOM 4000 C C . LEU B 1 178 ? -0.743 -20.703 -0.703 1 95.94 178 LEU B C 1
ATOM 4002 O O . LEU B 1 178 ? -0.073 -21.078 -1.671 1 95.94 178 LEU B O 1
ATOM 4006 N N . VAL B 1 179 ? -0.391 -19.719 0.07 1 98 179 VAL B N 1
ATOM 4007 C CA . VAL B 1 179 ? 0.949 -19.141 0.068 1 98 179 VAL B CA 1
ATOM 4008 C C . VAL B 1 179 ? 1.665 -19.484 1.371 1 98 179 VAL B C 1
ATOM 4010 O O . VAL B 1 179 ? 1.113 -19.297 2.459 1 98 179 VAL B O 1
ATOM 4013 N N . VAL B 1 180 ? 2.873 -20.031 1.251 1 98.12 180 VAL B N 1
ATOM 4014 C CA . VAL B 1 180 ? 3.652 -20.406 2.426 1 98.12 180 VAL B CA 1
ATOM 4015 C C . VAL B 1 180 ? 5.008 -19.703 2.396 1 98.12 180 VAL B C 1
ATOM 4017 O O . VAL B 1 180 ? 5.758 -19.828 1.424 1 98.12 180 VAL B O 1
ATOM 4020 N N . ALA B 1 181 ? 5.328 -18.969 3.363 1 97.38 181 ALA B N 1
ATOM 4021 C CA . ALA B 1 181 ? 6.605 -18.281 3.549 1 97.38 181 ALA B CA 1
ATOM 4022 C C . ALA B 1 181 ? 6.855 -17.984 5.023 1 97.38 181 ALA B C 1
ATOM 4024 O O . ALA B 1 181 ? 5.93 -17.625 5.758 1 97.38 181 ALA B O 1
ATOM 4025 N N . ASN B 1 182 ? 8.07 -18.141 5.449 1 96.38 182 ASN B N 1
ATOM 4026 C CA . ASN B 1 182 ? 8.469 -17.828 6.816 1 96.38 182 ASN B CA 1
ATOM 4027 C C . ASN B 1 182 ? 7.656 -18.625 7.836 1 96.38 182 ASN B C 1
ATOM 4029 O O . ASN B 1 182 ? 7.195 -18.062 8.836 1 96.38 182 ASN B O 1
ATOM 4033 N N . ASP B 1 183 ? 7.352 -19.797 7.5 1 94.31 183 ASP B N 1
ATOM 4034 C CA . ASP B 1 183 ? 6.676 -20.781 8.336 1 94.31 183 ASP B CA 1
ATOM 4035 C C . ASP B 1 183 ? 5.223 -20.391 8.594 1 94.31 183 ASP B C 1
ATOM 4037 O O . ASP B 1 183 ? 4.617 -20.828 9.57 1 94.31 183 ASP B O 1
ATOM 4041 N N . GLU B 1 184 ? 4.738 -19.516 7.793 1 96.62 184 GLU B N 1
ATOM 4042 C CA . GLU B 1 184 ? 3.342 -19.094 7.887 1 96.62 184 GLU B CA 1
ATOM 4043 C C . GLU B 1 184 ? 2.559 -19.5 6.645 1 96.62 184 GLU B C 1
ATOM 4045 O O . GLU B 1 184 ? 3.098 -19.5 5.535 1 96.62 184 GLU B O 1
ATOM 4050 N N . ILE B 1 185 ? 1.305 -19.922 6.828 1 95.25 185 ILE B N 1
ATOM 4051 C CA . ILE B 1 185 ? 0.386 -20.297 5.758 1 95.25 185 ILE B CA 1
ATOM 4052 C C . ILE B 1 185 ? -0.657 -19.188 5.57 1 95.25 185 ILE B C 1
ATOM 4054 O O . ILE B 1 185 ? -1.348 -18.812 6.523 1 95.25 185 ILE B O 1
ATOM 4058 N N . HIS B 1 186 ? -0.754 -18.719 4.34 1 95.75 186 HIS B N 1
ATOM 4059 C CA . HIS B 1 186 ? -1.645 -17.594 4.078 1 95.75 186 HIS B CA 1
ATOM 4060 C C . HIS B 1 186 ? -2.635 -17.922 2.967 1 95.75 186 HIS B C 1
ATOM 4062 O O . HIS B 1 186 ? -2.305 -18.656 2.035 1 95.75 186 HIS B O 1
ATOM 4068 N N . SER B 1 187 ? -3.844 -17.312 3.104 1 93.69 187 SER B N 1
ATOM 4069 C CA . SER B 1 187 ? -4.805 -17.312 2.004 1 93.69 187 SER B CA 1
ATOM 4070 C C . SER B 1 187 ? -4.398 -16.312 0.921 1 93.69 187 SER B C 1
ATOM 4072 O O . SER B 1 187 ? -4.031 -15.172 1.221 1 93.69 187 SER B O 1
ATOM 4074 N N . PRO B 1 188 ? -4.441 -16.781 -0.406 1 95.25 188 PRO B N 1
ATOM 4075 C CA . PRO B 1 188 ? -4.188 -15.828 -1.489 1 95.25 188 PRO B CA 1
ATOM 4076 C C . PRO B 1 188 ? -5.102 -14.602 -1.428 1 95.25 188 PRO B C 1
ATOM 4078 O O . PRO B 1 188 ? -4.742 -13.531 -1.929 1 95.25 188 PRO B O 1
ATOM 4081 N N . ARG B 1 189 ? -6.23 -14.734 -0.765 1 93.31 189 ARG B N 1
ATOM 4082 C CA . ARG B 1 189 ? -7.207 -13.656 -0.667 1 93.31 189 ARG B CA 1
ATOM 4083 C C . ARG B 1 189 ? -6.648 -12.484 0.13 1 93.31 189 ARG B C 1
ATOM 4085 O O . ARG B 1 189 ? -6.934 -11.32 -0.174 1 93.31 189 ARG B O 1
ATOM 4092 N N . TYR B 1 190 ? -5.781 -12.812 1.061 1 92.5 190 TYR B N 1
ATOM 4093 C CA . TYR B 1 190 ? -5.434 -11.75 2.002 1 92.5 190 TYR B CA 1
ATOM 4094 C C . TYR B 1 190 ? -3.938 -11.461 1.972 1 92.5 190 TYR B C 1
ATOM 4096 O O . TYR B 1 190 ? -3.498 -10.391 2.387 1 92.5 190 TYR B O 1
ATOM 4104 N N . VAL B 1 191 ? -3.148 -12.391 1.547 1 95.56 191 VAL B N 1
ATOM 4105 C CA . VAL B 1 191 ? -1.697 -12.297 1.671 1 95.56 191 VAL B CA 1
ATOM 4106 C C . VAL B 1 191 ? -1.168 -11.211 0.746 1 95.56 191 VAL B C 1
ATOM 4108 O O . VAL B 1 191 ? -1.671 -11.031 -0.366 1 95.56 191 VAL B O 1
ATOM 4111 N N . THR B 1 192 ? -0.208 -10.469 1.179 1 96.12 192 THR B N 1
ATOM 4112 C CA . THR B 1 192 ? 0.496 -9.484 0.364 1 96.12 192 THR B CA 1
ATOM 4113 C C . THR B 1 192 ? 1.938 -9.328 0.836 1 96.12 192 THR B C 1
ATOM 4115 O O . THR B 1 192 ? 2.246 -9.578 2.002 1 96.12 192 THR B O 1
ATOM 4118 N N . LYS B 1 193 ? 2.84 -9.055 -0.131 1 95.06 193 LYS B N 1
ATOM 4119 C CA . LYS B 1 193 ? 4.199 -8.664 0.228 1 95.06 193 LYS B CA 1
ATOM 4120 C C . LYS B 1 193 ? 4.227 -7.293 0.894 1 95.06 193 LYS B C 1
ATOM 4122 O O . LYS B 1 193 ? 3.611 -6.348 0.399 1 95.06 193 LYS B O 1
ATOM 4127 N N . THR B 1 194 ? 4.953 -7.148 2.08 1 93.81 194 THR B N 1
ATOM 4128 C CA . THR B 1 194 ? 4.789 -5.922 2.852 1 93.81 194 THR B CA 1
ATOM 4129 C C . THR B 1 194 ? 6.141 -5.258 3.104 1 93.81 194 THR B C 1
ATOM 4131 O O . THR B 1 194 ? 6.207 -4.195 3.725 1 93.81 194 THR B O 1
ATOM 4134 N N . HIS B 1 195 ? 7.203 -5.863 2.701 1 93.38 195 HIS B N 1
ATOM 4135 C CA . HIS B 1 195 ? 8.539 -5.316 2.91 1 93.38 195 HIS B CA 1
ATOM 4136 C C . HIS B 1 195 ? 9.5 -5.773 1.813 1 93.38 195 HIS B C 1
ATOM 4138 O O . HIS B 1 195 ? 9.445 -6.922 1.375 1 93.38 195 HIS B O 1
ATOM 4144 N N . THR B 1 196 ? 10.438 -4.941 1.462 1 90.62 196 THR B N 1
ATOM 4145 C CA . THR B 1 196 ? 11.312 -5.246 0.336 1 90.62 196 THR B CA 1
ATOM 4146 C C . THR B 1 196 ? 12.406 -6.223 0.754 1 90.62 196 THR B C 1
ATOM 4148 O O . THR B 1 196 ? 12.945 -6.953 -0.08 1 90.62 196 THR B O 1
ATOM 4151 N N . LEU B 1 197 ? 12.719 -6.254 2.094 1 88.56 197 LEU B N 1
ATOM 4152 C CA . LEU B 1 197 ? 13.969 -6.922 2.418 1 88.56 197 LEU B CA 1
ATOM 4153 C C . LEU B 1 197 ? 13.773 -7.934 3.545 1 88.56 197 LEU B C 1
ATOM 4155 O O . LEU B 1 197 ? 14.641 -8.781 3.785 1 88.56 197 LEU B O 1
ATOM 4159 N N . ARG B 1 198 ? 12.688 -7.852 4.305 1 88.69 198 ARG B N 1
ATOM 4160 C CA . ARG B 1 198 ? 12.523 -8.719 5.469 1 88.69 198 ARG B CA 1
ATOM 4161 C C . ARG B 1 198 ? 11.969 -10.078 5.07 1 88.69 198 ARG B C 1
ATOM 4163 O O . ARG B 1 198 ? 11.086 -10.164 4.215 1 88.69 198 ARG B O 1
ATOM 4170 N N . LEU B 1 199 ? 12.422 -11.102 5.734 1 90.56 199 LEU B N 1
ATOM 4171 C CA . LEU B 1 199 ? 12.047 -12.461 5.371 1 90.56 199 LEU B CA 1
ATOM 4172 C C . LEU B 1 199 ? 10.57 -12.727 5.676 1 90.56 199 LEU B C 1
ATOM 4174 O O . LEU B 1 199 ? 9.93 -13.531 5 1 90.56 199 LEU B O 1
ATOM 4178 N N . GLY B 1 200 ? 10.078 -12.086 6.684 1 91.75 200 GLY B N 1
ATOM 4179 C CA . GLY B 1 200 ? 8.672 -12.234 7.027 1 91.75 200 GLY B CA 1
ATOM 4180 C C . GLY B 1 200 ? 7.762 -11.305 6.246 1 91.75 200 GLY B C 1
ATOM 4181 O O . GLY B 1 200 ? 6.711 -10.891 6.742 1 91.75 200 GLY B O 1
ATOM 4182 N N . THR B 1 201 ? 8.109 -10.961 5.051 1 94 201 THR B N 1
ATOM 4183 C CA . THR B 1 201 ? 7.48 -9.898 4.277 1 94 201 THR B CA 1
ATOM 4184 C C . THR B 1 201 ? 6.078 -10.305 3.844 1 94 201 THR B C 1
ATOM 4186 O O . THR B 1 201 ? 5.207 -9.445 3.662 1 94 201 THR B O 1
ATOM 4189 N N . PHE B 1 202 ? 5.805 -11.539 3.619 1 96 202 PHE B N 1
ATOM 4190 C CA . PHE B 1 202 ? 4.449 -11.945 3.258 1 96 202 PHE B CA 1
ATOM 4191 C C . PHE B 1 202 ? 3.557 -12.016 4.492 1 96 202 PHE B C 1
ATOM 4193 O O . PHE B 1 202 ? 3.799 -12.812 5.395 1 96 202 PHE B O 1
ATOM 4200 N N . ASN B 1 203 ? 2.543 -11.117 4.516 1 93.69 203 ASN B N 1
ATOM 4201 C CA . ASN B 1 203 ? 1.592 -10.992 5.613 1 93.69 203 ASN B CA 1
ATOM 4202 C C . ASN B 1 203 ? 0.153 -10.938 5.105 1 93.69 203 ASN B C 1
ATOM 4204 O O . ASN B 1 203 ? -0.081 -10.758 3.91 1 93.69 203 ASN B O 1
ATOM 4208 N N . SER B 1 204 ? -0.746 -11.305 5.969 1 93.12 204 SER B N 1
ATOM 4209 C CA . SER B 1 204 ? -2.17 -11.023 5.816 1 93.12 204 SER B CA 1
ATOM 4210 C C . SER B 1 204 ? -2.625 -9.938 6.785 1 93.12 204 SER B C 1
ATOM 4212 O O . SER B 1 204 ? -3.18 -10.234 7.844 1 93.12 204 SER B O 1
ATOM 4214 N N . PRO B 1 205 ? -2.453 -8.672 6.316 1 89.31 205 PRO B N 1
ATOM 4215 C CA . PRO B 1 205 ? -2.645 -7.566 7.254 1 89.31 205 PRO B CA 1
ATOM 4216 C C . PRO B 1 205 ? -4.035 -7.57 7.891 1 89.31 205 PRO B C 1
ATOM 4218 O O . PRO B 1 205 ? -5.035 -7.762 7.199 1 89.31 205 PRO B O 1
ATOM 4221 N N . TRP B 1 206 ? -4.129 -7.324 9.289 1 84.69 206 TRP B N 1
ATOM 4222 C CA . TRP B 1 206 ? -5.312 -7.168 10.125 1 84.69 206 TRP B CA 1
ATOM 4223 C C . TRP B 1 206 ? -6.035 -8.5 10.297 1 84.69 206 TRP B C 1
ATOM 4225 O O . TRP B 1 206 ? -6.914 -8.633 11.148 1 84.69 206 TRP B O 1
ATOM 4235 N N . LEU B 1 207 ? -5.73 -9.617 9.492 1 84.5 207 LEU B N 1
ATOM 4236 C CA . LEU B 1 207 ? -6.41 -10.906 9.609 1 84.5 207 LEU B CA 1
ATOM 4237 C C . LEU B 1 207 ? -5.445 -11.992 10.07 1 84.5 207 LEU B C 1
ATOM 4239 O O . LEU B 1 207 ? -5.848 -12.938 10.75 1 84.5 207 LEU B O 1
ATOM 4243 N N . GLY B 1 208 ? -4.129 -11.797 9.664 1 88.25 208 GLY B N 1
ATOM 4244 C CA . GLY B 1 208 ? -3.131 -12.773 10.07 1 88.25 208 GLY B CA 1
ATOM 4245 C C . GLY B 1 208 ? -3.133 -14.016 9.203 1 88.25 208 GLY B C 1
ATOM 4246 O O . GLY B 1 208 ? -3.965 -14.156 8.305 1 88.25 208 GLY B O 1
ATOM 4247 N N . PRO B 1 209 ? -2.133 -14.914 9.398 1 92.94 209 PRO B N 1
ATOM 4248 C CA . PRO B 1 209 ? -2.059 -16.172 8.648 1 92.94 209 PRO B CA 1
ATOM 4249 C C . PRO B 1 209 ? -3.17 -17.156 9.031 1 92.94 209 PRO B C 1
ATOM 4251 O O . PRO B 1 209 ? -3.836 -16.969 10.055 1 92.94 209 PRO B O 1
ATOM 4254 N N . ILE B 1 210 ? -3.414 -18.094 8.18 1 91.75 210 ILE B N 1
ATOM 4255 C CA . ILE B 1 210 ? -4.449 -19.078 8.477 1 91.75 210 ILE B CA 1
ATOM 4256 C C . ILE B 1 210 ? -3.809 -20.344 9.055 1 91.75 210 ILE B C 1
ATOM 4258 O O . ILE B 1 210 ? -4.508 -21.297 9.391 1 91.75 210 ILE B O 1
ATOM 4262 N N . GLY B 1 211 ? -2.49 -20.391 9.172 1 92.06 211 GLY B N 1
ATOM 4263 C CA . GLY B 1 211 ? -1.775 -21.516 9.766 1 92.06 211 GLY B CA 1
ATOM 4264 C C . GLY B 1 211 ? -0.28 -21.281 9.859 1 92.06 211 GLY B C 1
ATOM 4265 O O . GLY B 1 211 ? 0.212 -20.203 9.508 1 92.06 211 GLY B O 1
ATOM 4266 N N . TYR B 1 212 ? 0.409 -22.344 10.375 1 92.62 212 TYR B N 1
ATOM 4267 C CA . TYR B 1 212 ? 1.852 -22.297 10.578 1 92.62 212 TYR B CA 1
ATOM 4268 C C . TYR B 1 212 ? 2.477 -23.672 10.406 1 92.62 212 TYR B C 1
ATOM 4270 O O . TYR B 1 212 ? 1.783 -24.688 10.484 1 92.62 212 TYR B O 1
ATOM 4278 N N . VAL B 1 213 ? 3.715 -23.594 10.07 1 93 213 VAL B N 1
ATOM 4279 C CA . VAL B 1 213 ? 4.52 -24.812 10.047 1 93 213 VAL B CA 1
ATOM 4280 C C . VAL B 1 213 ? 5.566 -24.75 11.164 1 93 213 VAL B C 1
ATOM 4282 O O . VAL B 1 213 ? 6.434 -23.875 11.164 1 93 213 VAL B O 1
ATOM 4285 N N . ASP B 1 214 ? 5.48 -25.656 12.148 1 86.56 214 ASP B N 1
ATOM 4286 C CA . ASP B 1 214 ? 6.434 -25.766 13.242 1 86.56 214 ASP B CA 1
ATOM 4287 C C . ASP B 1 214 ? 7.16 -27.109 13.203 1 86.56 214 ASP B C 1
ATOM 4289 O O . ASP B 1 214 ? 6.621 -28.125 13.648 1 86.56 214 ASP B O 1
ATOM 4293 N N . GLY B 1 215 ? 8.461 -27.062 12.805 1 83.5 215 GLY B N 1
ATOM 4294 C CA . GLY B 1 215 ? 9.133 -28.312 12.539 1 83.5 215 GLY B CA 1
ATOM 4295 C C . GLY B 1 215 ? 8.445 -29.156 11.484 1 83.5 215 GLY B C 1
ATOM 4296 O O . GLY B 1 215 ? 8.289 -28.719 10.344 1 83.5 215 GLY B O 1
ATOM 4297 N N . GLU B 1 216 ? 7.973 -30.25 11.875 1 87.44 216 GLU B N 1
ATOM 4298 C CA . GLU B 1 216 ? 7.316 -31.125 10.914 1 87.44 216 GLU B CA 1
ATOM 4299 C C . GLU B 1 216 ? 5.797 -30.969 10.977 1 87.44 216 GLU B C 1
ATOM 4301 O O . GLU B 1 216 ? 5.074 -31.562 10.164 1 87.44 216 GLU B O 1
ATOM 4306 N N . ASP B 1 217 ? 5.32 -30.094 11.828 1 87.31 217 ASP B N 1
ATOM 4307 C CA . ASP B 1 217 ? 3.885 -30 12.07 1 87.31 217 ASP B CA 1
ATOM 4308 C C . ASP B 1 217 ? 3.26 -28.891 11.234 1 87.31 217 ASP B C 1
ATOM 4310 O O . ASP B 1 217 ? 3.691 -27.734 11.305 1 87.31 217 ASP B O 1
ATOM 4314 N N . VAL B 1 218 ? 2.354 -29.266 10.406 1 92.56 218 VAL B N 1
ATOM 4315 C CA . VAL B 1 218 ? 1.501 -28.312 9.719 1 92.56 218 VAL B CA 1
ATOM 4316 C C . VAL B 1 218 ? 0.262 -28.016 10.562 1 92.56 218 VAL B C 1
ATOM 4318 O O . VAL B 1 218 ? -0.543 -28.906 10.828 1 92.56 218 VAL B O 1
ATOM 4321 N N . ASN B 1 219 ? 0.062 -26.844 11.023 1 90.38 219 ASN B N 1
ATOM 4322 C CA . ASN B 1 219 ? -1.038 -26.422 11.875 1 90.38 219 ASN B CA 1
ATOM 4323 C C . ASN B 1 219 ? -1.965 -25.438 11.156 1 90.38 219 ASN B C 1
ATOM 4325 O O . ASN B 1 219 ? -1.651 -24.25 11.039 1 90.38 219 ASN B O 1
ATOM 4329 N N . MET B 1 220 ? -3.049 -25.891 10.68 1 88.19 220 MET B N 1
ATOM 4330 C CA . MET B 1 220 ? -4.074 -25.031 10.109 1 88.19 220 MET B CA 1
ATOM 4331 C C . MET B 1 220 ? -4.973 -24.453 11.195 1 88.19 220 MET B C 1
ATOM 4333 O O . MET B 1 220 ? -5.57 -25.203 11.969 1 88.19 220 MET B O 1
ATOM 4337 N N . VAL B 1 221 ? -5.031 -23.203 11.352 1 82.31 221 VAL B N 1
ATOM 4338 C CA . VAL B 1 221 ? -5.746 -22.594 12.469 1 82.31 221 VAL B CA 1
ATOM 4339 C C . VAL B 1 221 ? -7.039 -21.953 11.969 1 82.31 221 VAL B C 1
ATOM 4341 O O . VAL B 1 221 ? -7.922 -21.625 12.766 1 82.31 221 VAL B O 1
ATOM 4344 N N . SER B 1 222 ? -7.133 -21.656 10.75 1 78.5 222 SER B N 1
ATOM 4345 C CA . SER B 1 222 ? -8.336 -21.109 10.125 1 78.5 222 SER B CA 1
ATOM 4346 C C . SER B 1 222 ? -8.547 -21.703 8.734 1 78.5 222 SER B C 1
ATOM 4348 O O . SER B 1 222 ? -7.617 -22.25 8.141 1 78.5 222 SER B O 1
ATOM 4350 N N . ARG B 1 223 ? -9.859 -21.812 8.422 1 68.56 223 ARG B N 1
ATOM 4351 C CA . ARG B 1 223 ? -10.164 -22.297 7.074 1 68.56 223 ARG B CA 1
ATOM 4352 C C . ARG B 1 223 ? -10.188 -21.141 6.078 1 68.56 223 ARG B C 1
ATOM 4354 O O . ARG B 1 223 ? -10.57 -20.016 6.426 1 68.56 223 ARG B O 1
ATOM 4361 N N . GLN B 1 224 ? -9.586 -21.547 4.93 1 62.56 224 GLN B N 1
ATOM 4362 C CA . GLN B 1 224 ? -9.625 -20.578 3.834 1 62.56 224 GLN B CA 1
ATOM 4363 C C . GLN B 1 224 ? -11.016 -20.5 3.215 1 62.56 224 GLN B C 1
ATOM 4365 O O . GLN B 1 224 ? -11.445 -21.422 2.523 1 62.56 224 GLN B O 1
ATOM 4370 N N . ALA B 1 225 ? -11.992 -19.891 3.865 1 62.53 225 ALA B N 1
ATOM 4371 C CA . ALA B 1 225 ? -13.273 -19.922 3.166 1 62.53 225 ALA B CA 1
ATOM 4372 C C . ALA B 1 225 ? -13.516 -18.625 2.408 1 62.53 225 ALA B C 1
ATOM 4374 O O . ALA B 1 225 ? -13.414 -17.531 2.98 1 62.53 225 ALA B O 1
ATOM 4375 N N . SER B 1 226 ? -13.133 -18.688 1.046 1 66 226 SER B N 1
ATOM 4376 C CA . SER B 1 226 ? -13.602 -17.578 0.231 1 66 226 SER B CA 1
ATOM 4377 C C . SER B 1 226 ? -14.555 -18.062 -0.861 1 66 226 SER B C 1
ATOM 4379 O O . SER B 1 226 ? -14.25 -19 -1.586 1 66 226 SER B O 1
ATOM 4381 N N . PRO B 1 227 ? -15.734 -17.422 -0.848 1 66.88 227 PRO B N 1
ATOM 4382 C CA . PRO B 1 227 ? -16.656 -17.766 -1.935 1 66.88 227 PRO B CA 1
ATOM 4383 C C . PRO B 1 227 ? -16.047 -17.547 -3.316 1 66.88 227 PRO B C 1
ATOM 4385 O O . PRO B 1 227 ? -16.594 -18 -4.32 1 66.88 227 PRO B O 1
ATOM 4388 N N . ALA B 1 228 ? -14.891 -17 -3.291 1 70.94 228 ALA B N 1
ATOM 4389 C CA . ALA B 1 228 ? -14.281 -16.656 -4.57 1 70.94 228 ALA B CA 1
ATOM 4390 C C . ALA B 1 228 ? -13.484 -17.812 -5.145 1 70.94 228 ALA B C 1
ATOM 4392 O O . ALA B 1 228 ? -13.148 -17.828 -6.332 1 70.94 228 ALA B O 1
ATOM 4393 N N . SER B 1 229 ? -13.281 -18.766 -4.387 1 75 229 SER B N 1
ATOM 4394 C CA . SER B 1 229 ? -12.422 -19.859 -4.824 1 75 229 SER B CA 1
ATOM 4395 C C . SER B 1 229 ? -13.078 -20.656 -5.953 1 75 229 SER B C 1
ATOM 4397 O O . SER B 1 229 ? -14.227 -21.094 -5.832 1 75 229 SER B O 1
ATOM 4399 N N . GLY B 1 230 ? -12.367 -20.688 -7.031 1 83.38 230 GLY B N 1
ATOM 4400 C CA . GLY B 1 230 ? -12.828 -21.5 -8.148 1 83.38 230 GLY B CA 1
ATOM 4401 C C . GLY B 1 230 ? -14.07 -20.953 -8.82 1 83.38 230 GLY B C 1
ATOM 4402 O O . GLY B 1 230 ? -14.82 -21.703 -9.445 1 83.38 230 GLY B O 1
ATOM 4403 N N . GLN B 1 231 ? -14.258 -19.641 -8.648 1 87.38 231 GLN B N 1
ATOM 4404 C CA . GLN B 1 231 ? -15.438 -19.016 -9.227 1 87.38 231 GLN B CA 1
ATOM 4405 C C . GLN B 1 231 ? -15.289 -18.844 -10.734 1 87.38 231 GLN B C 1
ATOM 4407 O O . GLN B 1 231 ? -16.281 -18.672 -11.445 1 87.38 231 GLN B O 1
ATOM 4412 N N . PHE B 1 232 ? -14.078 -18.922 -11.203 1 94.5 232 PHE B N 1
ATOM 4413 C CA . PHE B 1 232 ? -13.758 -18.75 -12.617 1 94.5 232 PHE B CA 1
ATOM 4414 C C . PHE B 1 232 ? -13.039 -19.984 -13.156 1 94.5 232 PHE B C 1
ATOM 4416 O O . PHE B 1 232 ? -12.852 -20.969 -12.43 1 94.5 232 PHE B O 1
ATOM 4423 N N . HIS B 1 233 ? -12.812 -19.984 -14.484 1 95 233 HIS B N 1
ATOM 4424 C CA . HIS B 1 233 ? -12.203 -21.141 -15.125 1 95 233 HIS B CA 1
ATOM 4425 C C . HIS B 1 233 ? -10.906 -20.766 -15.828 1 95 233 HIS B C 1
ATOM 4427 O O . HIS B 1 233 ? -10.82 -19.703 -16.453 1 95 233 HIS B O 1
ATOM 4433 N N . ARG B 1 234 ? -9.961 -21.641 -15.766 1 93.69 234 ARG B N 1
ATOM 4434 C CA . ARG B 1 234 ? -8.633 -21.375 -16.312 1 93.69 234 ARG B CA 1
ATOM 4435 C C . ARG B 1 234 ? -8.703 -21.062 -17.797 1 93.69 234 ARG B C 1
ATOM 4437 O O . ARG B 1 234 ? -7.836 -20.375 -18.344 1 93.69 234 ARG B O 1
ATOM 4444 N N . ARG B 1 235 ? -9.68 -21.562 -18.5 1 94.88 235 ARG B N 1
ATOM 4445 C CA . ARG B 1 235 ? -9.789 -21.344 -19.938 1 94.88 235 ARG B CA 1
ATOM 4446 C C . ARG B 1 235 ? -9.992 -19.859 -20.266 1 94.88 235 ARG B C 1
ATOM 4448 O O . ARG B 1 235 ? -9.766 -19.438 -21.391 1 94.88 235 ARG B O 1
ATOM 4455 N N . MET B 1 236 ? -10.438 -19.125 -19.281 1 95.38 236 MET B N 1
ATOM 4456 C CA . MET B 1 236 ? -10.656 -17.703 -19.453 1 95.38 236 MET B CA 1
ATOM 4457 C C . MET B 1 236 ? -9.336 -16.969 -19.656 1 95.38 236 MET B C 1
ATOM 4459 O O . MET B 1 236 ? -9.312 -15.82 -20.109 1 95.38 236 MET B O 1
ATOM 4463 N N . LEU B 1 237 ? -8.242 -17.594 -19.281 1 96.25 237 LEU B N 1
ATOM 4464 C CA . LEU B 1 237 ? -6.926 -16.969 -19.375 1 96.25 237 LEU B CA 1
ATOM 4465 C C . LEU B 1 237 ? -6.367 -17.094 -20.797 1 96.25 237 LEU B C 1
ATOM 4467 O O . LEU B 1 237 ? -5.387 -16.422 -21.141 1 96.25 237 LEU B O 1
ATOM 4471 N N . ILE B 1 238 ? -7.012 -17.984 -21.594 1 94.94 238 ILE B N 1
ATOM 4472 C CA . ILE B 1 238 ? -6.555 -18.188 -22.969 1 94.94 238 ILE B CA 1
ATOM 4473 C C . ILE B 1 238 ? -6.734 -16.906 -23.766 1 94.94 238 ILE B C 1
ATOM 4475 O O . ILE B 1 238 ? -7.816 -16.312 -23.781 1 94.94 238 ILE B O 1
ATOM 4479 N N . GLY B 1 239 ? -5.703 -16.5 -24.453 1 92.5 239 GLY B N 1
ATOM 4480 C CA . GLY B 1 239 ? -5.793 -15.328 -25.312 1 92.5 239 GLY B CA 1
ATOM 4481 C C . GLY B 1 239 ? -5.699 -14.016 -24.547 1 92.5 239 GLY B C 1
ATOM 4482 O O . GLY B 1 239 ? -5.734 -12.938 -25.141 1 92.5 239 GLY B O 1
ATOM 4483 N N . GLY B 1 240 ? -5.629 -14.07 -23.25 1 94.69 240 GLY B N 1
ATOM 4484 C CA . GLY B 1 240 ? -5.477 -12.867 -22.453 1 94.69 240 GLY B CA 1
ATOM 4485 C C . GLY B 1 240 ? -6.77 -12.414 -21.812 1 94.69 240 GLY B C 1
ATOM 4486 O O . GLY B 1 240 ? -7.828 -12.992 -22.047 1 94.69 240 GLY B O 1
ATOM 4487 N N . LEU B 1 241 ? -6.703 -1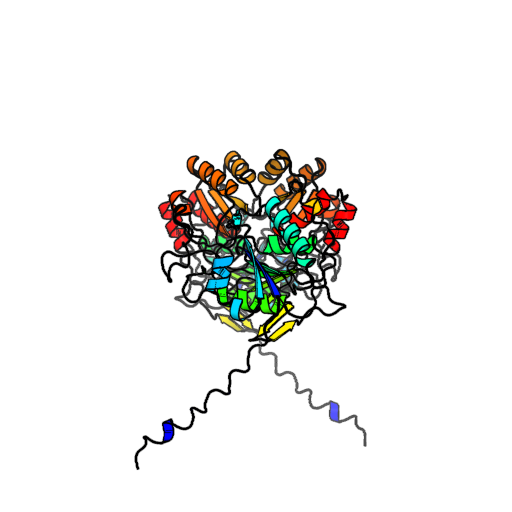1.43 -20.922 1 97.38 241 LEU B N 1
ATOM 4488 C CA . LEU B 1 241 ? -7.844 -10.859 -20.219 1 97.38 241 LEU B CA 1
ATOM 4489 C C . LEU B 1 241 ? -8.094 -9.422 -20.672 1 97.38 241 LEU B C 1
ATOM 4491 O O . LEU B 1 241 ? -7.18 -8.75 -21.156 1 97.38 241 LEU B O 1
ATOM 4495 N N . PRO B 1 242 ? -9.375 -8.977 -20.609 1 98.12 242 PRO B N 1
ATOM 4496 C CA . PRO B 1 242 ? -9.633 -7.559 -20.891 1 98.12 242 PRO B CA 1
ATOM 4497 C C . PRO B 1 242 ? -8.719 -6.621 -20.094 1 98.12 242 PRO B C 1
ATOM 4499 O O . PRO B 1 242 ? -8.406 -6.891 -18.938 1 98.12 242 PRO B O 1
ATOM 4502 N N . ARG B 1 243 ? -8.328 -5.574 -20.75 1 98.44 243 ARG B N 1
ATOM 4503 C CA . ARG B 1 243 ? -7.414 -4.613 -20.141 1 98.44 243 ARG B CA 1
ATOM 4504 C C . ARG B 1 243 ? -8.078 -3.889 -18.984 1 98.44 243 ARG B C 1
ATOM 4506 O O . ARG B 1 243 ? -9.148 -3.297 -19.141 1 98.44 243 ARG B O 1
ATOM 4513 N N . VAL B 1 244 ? -7.551 -3.994 -17.828 1 98.81 244 VAL B N 1
ATOM 4514 C CA . VAL B 1 244 ? -7.91 -3.236 -16.641 1 98.81 244 VAL B CA 1
ATOM 4515 C C . VAL B 1 244 ? -6.664 -2.576 -16.047 1 98.81 244 VAL B C 1
ATOM 4517 O O . VAL B 1 244 ? -5.637 -3.23 -15.867 1 98.81 244 VAL B O 1
ATOM 4520 N N . ASP B 1 245 ? -6.727 -1.269 -15.781 1 98.81 245 ASP B N 1
ATOM 4521 C CA . ASP B 1 245 ? -5.578 -0.536 -15.258 1 98.81 245 ASP B CA 1
ATOM 4522 C C . ASP B 1 245 ? -5.883 0.043 -13.875 1 98.81 245 ASP B C 1
ATOM 4524 O O . ASP B 1 245 ? -7.039 0.05 -13.438 1 98.81 245 ASP B O 1
ATOM 4528 N N . ILE B 1 246 ? -4.832 0.413 -13.188 1 98.69 246 ILE B N 1
ATOM 4529 C CA . ILE B 1 246 ? -4.945 0.939 -11.828 1 98.69 246 ILE B CA 1
ATOM 4530 C C . ILE B 1 246 ? -4.535 2.41 -11.812 1 98.69 246 ILE B C 1
ATOM 4532 O O . ILE B 1 246 ? -3.508 2.781 -12.383 1 98.69 246 ILE B O 1
ATOM 4536 N N . VAL B 1 247 ? -5.328 3.227 -11.195 1 98.12 247 VAL B N 1
ATOM 4537 C CA . VAL B 1 247 ? -5.023 4.633 -10.969 1 98.12 247 VAL B CA 1
ATOM 4538 C C . VAL B 1 247 ? -4.727 4.863 -9.484 1 98.12 247 VAL B C 1
ATOM 4540 O O . VAL B 1 247 ? -5.465 4.395 -8.617 1 98.12 247 VAL B O 1
ATOM 4543 N N . TYR B 1 248 ? -3.682 5.574 -9.188 1 97.81 248 TYR B N 1
ATOM 4544 C CA . TYR B 1 248 ? -3.197 5.812 -7.828 1 97.81 248 TYR B CA 1
ATOM 4545 C C . TYR B 1 248 ? -3.52 7.23 -7.375 1 97.81 248 TYR B C 1
ATOM 4547 O O . TYR B 1 248 ? -3.105 8.203 -8.008 1 97.81 248 TYR B O 1
ATOM 4555 N N . SER B 1 249 ? -4.215 7.383 -6.234 1 97.69 249 SER B N 1
ATOM 4556 C CA . SER B 1 249 ? -4.617 8.695 -5.746 1 97.69 249 SER B CA 1
ATOM 4557 C C . SER B 1 249 ? -3.566 9.289 -4.816 1 97.69 249 SER B C 1
ATOM 4559 O O . SER B 1 249 ? -2.951 8.57 -4.027 1 97.69 249 SER B O 1
ATOM 4561 N N . TYR B 1 250 ? -3.369 10.547 -4.875 1 97.94 250 TYR B N 1
ATOM 4562 C CA . TYR B 1 250 ? -2.531 11.391 -4.027 1 97.94 250 TYR B CA 1
ATOM 4563 C C . TYR B 1 250 ? -3.002 12.836 -4.055 1 97.94 250 TYR B C 1
ATOM 4565 O O . TYR B 1 250 ? -3.855 13.203 -4.867 1 97.94 250 TYR B O 1
ATOM 4573 N N . VAL B 1 251 ? -2.539 13.609 -3.172 1 97.19 251 VAL B N 1
ATOM 4574 C CA . VAL B 1 251 ? -2.938 15.016 -3.121 1 97.19 251 VAL B CA 1
ATOM 4575 C C . VAL B 1 251 ? -2.682 15.672 -4.477 1 97.19 251 VAL B C 1
ATOM 4577 O O . VAL B 1 251 ? -1.574 15.594 -5.012 1 97.19 251 VAL B O 1
ATOM 4580 N N . SER B 1 252 ? -3.701 16.203 -5.098 1 94.88 252 SER B N 1
ATOM 4581 C CA . SER B 1 252 ? -3.695 17 -6.328 1 94.88 252 SER B CA 1
ATOM 4582 C C . SER B 1 252 ? -3.631 16.094 -7.559 1 94.88 252 SER B C 1
ATOM 4584 O O . SER B 1 252 ? -3.404 16.578 -8.672 1 94.88 252 SER B O 1
ATOM 4586 N N . ALA B 1 253 ? -3.809 14.742 -7.395 1 96.94 253 ALA B N 1
ATOM 4587 C CA . ALA B 1 253 ? -3.91 13.852 -8.547 1 96.94 253 ALA B CA 1
ATOM 4588 C C . ALA B 1 253 ? -5.074 14.258 -9.453 1 96.94 253 ALA B C 1
ATOM 4590 O O . ALA B 1 253 ? -6.109 14.719 -8.969 1 96.94 253 ALA B O 1
ATOM 4591 N N . ASP B 1 254 ? -4.879 14.102 -10.789 1 97.56 254 ASP B N 1
ATOM 4592 C CA . ASP B 1 254 ? -5.93 14.469 -11.727 1 97.56 254 ASP B CA 1
ATOM 4593 C C . ASP B 1 254 ? -6.297 13.297 -12.633 1 97.56 254 ASP B C 1
ATOM 4595 O O . ASP B 1 254 ? -6.012 12.148 -12.312 1 97.56 254 ASP B O 1
ATOM 4599 N N . GLY B 1 255 ? -6.996 13.602 -13.719 1 98.31 255 GLY B N 1
ATOM 4600 C CA . GLY B 1 255 ? -7.555 12.547 -14.547 1 98.31 255 GLY B CA 1
ATOM 4601 C C . GLY B 1 255 ? -6.625 12.109 -15.656 1 98.31 255 GLY B C 1
ATOM 4602 O O . GLY B 1 255 ? -7.016 11.32 -16.531 1 98.31 255 GLY B O 1
ATOM 4603 N N . THR B 1 256 ? -5.34 12.492 -15.641 1 98.56 256 THR B N 1
ATOM 4604 C CA . THR B 1 256 ? -4.418 12.297 -16.75 1 98.56 256 THR B CA 1
ATOM 4605 C C . THR B 1 256 ? -4.25 10.812 -17.062 1 98.56 256 THR B C 1
ATOM 4607 O O . THR B 1 256 ? -4.434 10.383 -18.203 1 98.56 256 THR B O 1
ATOM 4610 N N . ALA B 1 257 ? -3.961 10.008 -16.078 1 98.38 257 ALA B N 1
ATOM 4611 C CA . ALA B 1 257 ? -3.76 8.57 -16.281 1 98.38 257 ALA B CA 1
ATOM 4612 C C . ALA B 1 257 ? -5.062 7.895 -16.703 1 98.38 257 ALA B C 1
ATOM 4614 O O . ALA B 1 257 ? -5.062 6.996 -17.547 1 98.38 257 ALA B O 1
ATOM 4615 N N . ILE B 1 258 ? -6.18 8.336 -16.078 1 98.81 258 ILE B N 1
ATOM 4616 C CA . ILE B 1 258 ? -7.488 7.754 -16.344 1 98.81 258 ILE B CA 1
ATOM 4617 C C . ILE B 1 258 ? -7.816 7.906 -17.828 1 98.81 258 ILE B C 1
ATOM 4619 O O . ILE B 1 258 ? -8.133 6.922 -18.516 1 98.81 258 ILE B O 1
ATOM 4623 N N . LYS B 1 259 ? -7.652 9.086 -18.297 1 98.75 259 LYS B N 1
ATOM 4624 C CA . LYS B 1 259 ? -7.957 9.359 -19.703 1 98.75 259 LYS B CA 1
ATOM 4625 C C . LYS B 1 259 ? -7.035 8.57 -20.625 1 98.75 259 LYS B C 1
ATOM 4627 O O . LYS B 1 259 ? -7.477 8.062 -21.672 1 98.75 259 LYS B O 1
ATOM 4632 N N . ALA B 1 260 ? -5.801 8.469 -20.281 1 98.81 260 ALA B N 1
ATOM 4633 C CA . ALA B 1 260 ? -4.828 7.738 -21.094 1 98.81 260 ALA B CA 1
ATOM 4634 C C . ALA B 1 260 ? -5.168 6.254 -21.156 1 98.81 260 ALA B C 1
ATOM 4636 O O . ALA B 1 260 ? -5.043 5.625 -22.219 1 98.81 260 ALA B O 1
ATOM 4637 N N . PHE B 1 261 ? -5.57 5.66 -20.031 1 98.75 261 PHE B N 1
ATOM 4638 C CA . PHE B 1 261 ? -5.922 4.242 -20 1 98.75 261 PHE B CA 1
ATOM 4639 C C . PHE B 1 261 ? -7.156 3.971 -20.844 1 98.75 261 PHE B C 1
ATOM 4641 O O . PHE B 1 261 ? -7.215 2.971 -21.562 1 98.75 261 PHE B O 1
ATOM 4648 N N . VAL B 1 262 ? -8.117 4.863 -20.719 1 98.75 262 VAL B N 1
ATOM 4649 C CA . VAL B 1 262 ? -9.328 4.719 -21.531 1 98.75 262 VAL B CA 1
ATOM 4650 C C . VAL B 1 262 ? -8.969 4.766 -23.016 1 98.75 262 VAL B C 1
ATOM 4652 O O . VAL B 1 262 ? -9.414 3.92 -23.797 1 98.75 262 VAL B O 1
ATOM 4655 N N . ALA B 1 263 ? -8.125 5.711 -23.375 1 98.56 263 ALA B N 1
ATOM 4656 C CA . ALA B 1 263 ? -7.699 5.855 -24.766 1 98.56 263 ALA B CA 1
ATOM 4657 C C . ALA B 1 263 ? -6.926 4.625 -25.234 1 98.56 263 ALA B C 1
ATOM 4659 O O . ALA B 1 263 ? -6.98 4.262 -26.406 1 98.56 263 ALA B O 1
ATOM 4660 N N . ALA B 1 264 ? -6.305 3.973 -24.344 1 98.44 264 ALA B N 1
ATOM 4661 C CA . ALA B 1 264 ? -5.488 2.807 -24.656 1 98.44 264 ALA B CA 1
ATOM 4662 C C . ALA B 1 264 ? -6.34 1.541 -24.719 1 98.44 264 ALA B C 1
ATOM 4664 O O . ALA B 1 264 ? -5.828 0.452 -24.984 1 98.44 264 ALA B O 1
ATOM 4665 N N . GLY B 1 265 ? -7.648 1.645 -24.391 1 98.44 265 GLY B N 1
ATOM 4666 C CA . GLY B 1 265 ? -8.555 0.524 -24.578 1 98.44 265 GLY B CA 1
ATOM 4667 C C . GLY B 1 265 ? -8.945 -0.168 -23.297 1 98.44 265 GLY B C 1
ATOM 4668 O O . GLY B 1 265 ? -9.406 -1.31 -23.312 1 98.44 265 GLY B O 1
ATOM 4669 N N . ALA B 1 266 ? -8.75 0.479 -22.156 1 98.62 266 ALA B N 1
ATOM 4670 C CA . ALA B 1 266 ? -9.148 -0.117 -20.891 1 98.62 266 ALA B CA 1
ATOM 4671 C C . ALA B 1 266 ? -10.648 -0.379 -20.844 1 98.62 266 ALA B C 1
ATOM 4673 O O . ALA B 1 266 ? -11.445 0.5 -21.188 1 98.62 266 ALA B O 1
ATOM 4674 N N . LYS B 1 267 ? -10.984 -1.619 -20.484 1 98.75 267 LYS B N 1
ATOM 4675 C CA . LYS B 1 267 ? -12.391 -1.974 -20.281 1 98.75 267 LYS B CA 1
ATOM 4676 C C . LYS B 1 267 ? -12.797 -1.804 -18.828 1 98.75 267 LYS B C 1
ATOM 4678 O O . LYS B 1 267 ? -13.992 -1.766 -18.5 1 98.75 267 LYS B O 1
ATOM 4683 N N . GLY B 1 268 ? -11.891 -1.705 -17.938 1 98.81 268 GLY B N 1
ATOM 4684 C CA . GLY B 1 268 ? -12.086 -1.473 -16.516 1 98.81 268 GLY B CA 1
ATOM 4685 C C . GLY B 1 268 ? -10.977 -0.642 -15.898 1 98.81 268 GLY B C 1
ATOM 4686 O O . GLY B 1 268 ? -9.852 -0.61 -16.406 1 98.81 268 GLY B O 1
ATOM 4687 N N . LEU B 1 269 ? -11.266 0.035 -14.852 1 98.88 269 LEU B N 1
ATOM 4688 C CA . LEU B 1 269 ? -10.312 0.784 -14.039 1 98.88 269 LEU B CA 1
ATOM 4689 C C . LEU B 1 269 ? -10.5 0.471 -12.562 1 98.88 269 LEU B C 1
ATOM 4691 O O . LEU B 1 269 ? -11.625 0.337 -12.086 1 98.88 269 LEU B O 1
ATOM 4695 N N . VAL B 1 270 ? -9.398 0.293 -11.867 1 98.75 270 VAL B N 1
ATOM 4696 C CA . VAL B 1 270 ? -9.391 0.22 -10.414 1 98.75 270 VAL B CA 1
ATOM 4697 C C . VAL B 1 270 ? -8.781 1.492 -9.836 1 98.75 270 VAL B C 1
ATOM 4699 O O . VAL B 1 270 ? -7.66 1.865 -10.188 1 98.75 270 VAL B O 1
ATOM 4702 N N . SER B 1 271 ? -9.531 2.152 -9.016 1 98.06 271 SER B N 1
ATOM 4703 C CA . SER B 1 271 ? -9.039 3.332 -8.312 1 98.06 271 SER B CA 1
ATOM 4704 C C . SER B 1 271 ? -8.391 2.955 -6.984 1 98.06 271 SER B C 1
ATOM 4706 O O . SER B 1 271 ? -9.078 2.521 -6.055 1 98.06 271 SER B O 1
ATOM 4708 N N . ALA B 1 272 ? -7.059 3.025 -6.977 1 98.06 272 ALA B N 1
ATOM 4709 C CA . ALA B 1 272 ? -6.359 2.949 -5.695 1 98.06 272 ALA B CA 1
ATOM 4710 C C . ALA B 1 272 ? -6.484 4.262 -4.926 1 98.06 272 ALA B C 1
ATOM 4712 O O . ALA B 1 272 ? -5.527 5.039 -4.852 1 98.06 272 ALA B O 1
ATOM 4713 N N . GLY B 1 273 ? -7.617 4.449 -4.289 1 96.5 273 GLY B N 1
ATOM 4714 C CA . GLY B 1 273 ? -7.98 5.719 -3.678 1 96.5 273 GLY B CA 1
ATOM 4715 C C . GLY B 1 273 ? -7.352 5.922 -2.312 1 96.5 273 GLY B C 1
ATOM 4716 O O . GLY B 1 273 ? -6.562 5.094 -1.855 1 96.5 273 GLY B O 1
ATOM 4717 N N . PHE B 1 274 ? -7.711 7.012 -1.75 1 94.56 274 PHE B N 1
ATOM 4718 C CA . PHE B 1 274 ? -7.379 7.281 -0.356 1 94.56 274 PHE B CA 1
ATOM 4719 C C . PHE B 1 274 ? -8.086 6.297 0.569 1 94.56 274 PHE B C 1
ATOM 4721 O O . PHE B 1 274 ? -8.875 5.469 0.114 1 94.56 274 PHE B O 1
ATOM 4728 N N . GLY B 1 275 ? -7.836 6.266 1.828 1 85.12 275 GLY B N 1
ATOM 4729 C CA . GLY B 1 275 ? -8.242 5.305 2.84 1 85.12 275 GLY B CA 1
ATOM 4730 C C . GLY B 1 275 ? -9.75 5.105 2.906 1 85.12 275 GLY B C 1
ATOM 4731 O O . GLY B 1 275 ? -10.219 3.98 3.086 1 85.12 275 GLY B O 1
ATOM 4732 N N . PRO B 1 276 ? -10.664 6.078 2.799 1 83.81 276 PRO B N 1
ATOM 4733 C CA . PRO B 1 276 ? -12.031 5.559 2.826 1 83.81 276 PRO B CA 1
ATOM 4734 C C . PRO B 1 276 ? -12.484 5.008 1.476 1 83.81 276 PRO B C 1
ATOM 4736 O O . PRO B 1 276 ? -13.586 4.473 1.358 1 83.81 276 PRO B O 1
ATOM 4739 N N . GLY B 1 277 ? -11.562 5.027 0.552 1 88.44 277 GLY B N 1
ATOM 4740 C CA . GLY B 1 277 ? -11.953 4.633 -0.792 1 88.44 277 GLY B CA 1
ATOM 4741 C C . GLY B 1 277 ? -12.5 5.781 -1.617 1 88.44 277 GLY B C 1
ATOM 4742 O O . GLY B 1 277 ? -13.586 5.672 -2.191 1 88.44 277 GLY B O 1
ATOM 4743 N N . LEU B 1 278 ? -11.758 6.805 -1.71 1 90.19 278 LEU B N 1
ATOM 4744 C CA . LEU B 1 278 ? -12.117 8 -2.461 1 90.19 278 LEU B CA 1
ATOM 4745 C C . LEU B 1 278 ? -10.93 8.531 -3.248 1 90.19 278 LEU B C 1
ATOM 4747 O O . LEU B 1 278 ? -9.781 8.414 -2.807 1 90.19 278 LEU B O 1
ATOM 4751 N N . GLY B 1 279 ? -11.258 9.07 -4.398 1 93.5 279 GLY B N 1
ATOM 4752 C CA . GLY B 1 279 ? -10.266 9.82 -5.148 1 93.5 279 GLY B CA 1
ATOM 4753 C C . GLY B 1 279 ? -10.43 11.328 -5.023 1 93.5 279 GLY B C 1
ATOM 4754 O O . GLY B 1 279 ? -11.305 11.805 -4.293 1 93.5 279 GLY B O 1
ATOM 4755 N N . THR B 1 280 ? -9.539 12.062 -5.625 1 95.5 280 THR B N 1
ATOM 4756 C CA . THR B 1 280 ? -9.711 13.508 -5.711 1 95.5 280 THR B CA 1
ATOM 4757 C C . THR B 1 280 ? -10.93 13.859 -6.559 1 95.5 280 THR B C 1
ATOM 4759 O O . THR B 1 280 ? -11.477 13 -7.25 1 95.5 280 THR B O 1
ATOM 4762 N N . ARG B 1 281 ? -11.328 15.094 -6.465 1 93.69 281 ARG B N 1
ATOM 4763 C CA . ARG B 1 281 ? -12.438 15.555 -7.289 1 93.69 281 ARG B CA 1
ATOM 4764 C C . ARG B 1 281 ? -12.133 15.383 -8.773 1 93.69 281 ARG B C 1
ATOM 4766 O O . ARG B 1 281 ? -12.984 14.922 -9.539 1 93.69 281 ARG B O 1
ATOM 4773 N N . GLN B 1 282 ? -10.906 15.742 -9.203 1 96.31 282 GLN B N 1
ATOM 4774 C CA . GLN B 1 282 ? -10.516 15.641 -10.609 1 96.31 282 GLN B CA 1
ATOM 4775 C C . GLN B 1 282 ? -10.477 14.18 -11.062 1 96.31 282 GLN B C 1
ATOM 4777 O O . GLN B 1 282 ? -10.828 13.875 -12.203 1 96.31 282 GLN B O 1
ATOM 4782 N N . GLU B 1 283 ? -10.039 13.328 -10.203 1 97.06 283 GLU B N 1
ATOM 4783 C CA . GLU B 1 283 ? -10.07 11.906 -10.523 1 97.06 283 GLU B CA 1
ATOM 4784 C C . GLU B 1 283 ? -11.508 11.406 -10.68 1 97.06 283 GLU B C 1
ATOM 4786 O O . GLU B 1 283 ? -11.812 10.672 -11.617 1 97.06 283 GLU B O 1
ATOM 4791 N N . THR B 1 284 ? -12.352 11.844 -9.766 1 96.06 284 THR B N 1
ATOM 4792 C CA . THR B 1 284 ? -13.742 11.391 -9.781 1 96.06 284 THR B CA 1
ATOM 4793 C C . THR B 1 284 ? -14.438 11.828 -11.062 1 96.06 284 THR B C 1
ATOM 4795 O O . THR B 1 284 ? -15.18 11.055 -11.672 1 96.06 284 THR B O 1
ATOM 4798 N N . LEU B 1 285 ? -14.18 13.039 -11.469 1 96.94 285 LEU B N 1
ATOM 4799 C CA . LEU B 1 285 ? -14.758 13.547 -12.711 1 96.94 285 LEU B CA 1
ATOM 4800 C C . LEU B 1 285 ? -14.281 12.727 -13.906 1 96.94 285 LEU B C 1
ATOM 4802 O O . LEU B 1 285 ? -15.07 12.398 -14.789 1 96.94 285 LEU B O 1
ATOM 4806 N N . ALA B 1 286 ? -13.031 12.398 -13.945 1 98.5 286 ALA B N 1
ATOM 4807 C CA . ALA B 1 286 ? -12.469 11.602 -15.039 1 98.5 286 ALA B CA 1
ATOM 4808 C C . ALA B 1 286 ? -13.039 10.188 -15.031 1 98.5 286 ALA B C 1
ATOM 4810 O O . ALA B 1 286 ? -13.281 9.602 -16.094 1 98.5 286 ALA B O 1
ATOM 4811 N N . LEU B 1 287 ? -13.219 9.625 -13.844 1 98.31 287 LEU B N 1
ATOM 4812 C CA . LEU B 1 287 ? -13.812 8.297 -13.727 1 98.31 287 LEU B CA 1
ATOM 4813 C C . LEU B 1 287 ? -15.258 8.305 -14.227 1 98.31 287 LEU B C 1
ATOM 4815 O O . LEU B 1 287 ? -15.695 7.352 -14.875 1 98.31 287 LEU B O 1
ATOM 4819 N N . GLU B 1 288 ? -15.953 9.359 -13.844 1 97.81 288 GLU B N 1
ATOM 4820 C CA . GLU B 1 288 ? -17.328 9.508 -14.328 1 97.81 288 GLU B CA 1
ATOM 4821 C C . GLU B 1 288 ? -17.375 9.523 -15.852 1 97.81 288 GLU B C 1
ATOM 4823 O O . GLU B 1 288 ? -18.234 8.875 -16.453 1 97.81 288 GLU B O 1
ATOM 4828 N N . GLU B 1 289 ? -16.484 10.227 -16.453 1 98.38 289 GLU B N 1
ATOM 4829 C CA . GLU B 1 289 ? -16.391 10.266 -17.906 1 98.38 289 GLU B CA 1
ATOM 4830 C C . GLU B 1 289 ? -16.062 8.891 -18.484 1 98.38 289 GLU B C 1
ATOM 4832 O O . GLU B 1 289 ? -16.656 8.477 -19.484 1 98.38 289 GLU B O 1
ATOM 4837 N N . ALA B 1 290 ? -15.133 8.211 -17.859 1 98.62 290 ALA B N 1
ATOM 4838 C CA . ALA B 1 290 ? -14.773 6.863 -18.297 1 98.62 290 ALA B CA 1
ATOM 4839 C C . ALA B 1 290 ? -15.984 5.934 -18.281 1 98.62 290 ALA B C 1
ATOM 4841 O O . ALA B 1 290 ? -16.203 5.156 -19.203 1 98.62 290 ALA B O 1
ATOM 4842 N N . ILE B 1 291 ? -16.781 6.043 -17.234 1 98.31 291 ILE B N 1
ATOM 4843 C CA . ILE B 1 291 ? -17.969 5.215 -17.078 1 98.31 291 ILE B CA 1
ATOM 4844 C C . ILE B 1 291 ? -18.953 5.504 -18.203 1 98.31 291 ILE B C 1
ATOM 4846 O O . ILE B 1 291 ? -19.562 4.586 -18.75 1 98.31 291 ILE B O 1
ATOM 4850 N N . SER B 1 292 ? -19.109 6.746 -18.5 1 97.81 292 SER B N 1
ATOM 4851 C CA . SER B 1 292 ? -20.016 7.137 -19.578 1 97.81 292 SER B CA 1
ATOM 4852 C C . SER B 1 292 ? -19.578 6.543 -20.906 1 97.81 292 SER B C 1
ATOM 4854 O O . SER B 1 292 ? -20.391 6.363 -21.828 1 97.81 292 SER B O 1
ATOM 4856 N N . GLU B 1 293 ? -18.297 6.223 -21.016 1 97.75 293 GLU B N 1
ATOM 4857 C CA . GLU B 1 293 ? -17.734 5.641 -22.234 1 97.75 293 GLU B CA 1
ATOM 4858 C C . GLU B 1 293 ? -17.781 4.117 -22.188 1 97.75 293 GLU B C 1
ATOM 4860 O O . GLU B 1 293 ? -17.234 3.447 -23.062 1 97.75 293 GLU B O 1
ATOM 4865 N N . GLY B 1 294 ? -18.312 3.562 -21.172 1 97.5 294 GLY B N 1
ATOM 4866 C CA . GLY B 1 294 ? -18.531 2.127 -21.094 1 97.5 294 GLY B CA 1
ATOM 4867 C C . GLY B 1 294 ? -17.5 1.402 -20.266 1 97.5 294 GLY B C 1
ATOM 4868 O O . GLY B 1 294 ? -17.469 0.171 -20.234 1 97.5 294 GLY B O 1
ATOM 4869 N N . VAL B 1 295 ? -16.609 2.121 -19.594 1 98.62 295 VAL B N 1
ATOM 4870 C CA . VAL B 1 295 ? -15.578 1.525 -18.75 1 98.62 295 VAL B CA 1
ATOM 4871 C C . VAL B 1 295 ? -16.141 1.211 -17.375 1 98.62 295 VAL B C 1
ATOM 4873 O O . VAL B 1 295 ? -16.844 2.029 -16.781 1 98.62 295 VAL B O 1
ATOM 4876 N N . VAL B 1 296 ? -15.898 0.007 -16.844 1 98.75 296 VAL B N 1
ATOM 4877 C CA . VAL B 1 296 ? -16.312 -0.355 -15.484 1 98.75 296 VAL B CA 1
ATOM 4878 C C . VAL B 1 296 ? -15.258 0.112 -14.484 1 98.75 296 VAL B C 1
ATOM 4880 O O . VAL B 1 296 ? -14.062 -0.097 -14.688 1 98.75 296 VAL B O 1
ATOM 4883 N N . VAL B 1 297 ? -15.719 0.792 -13.422 1 98.75 297 VAL B N 1
ATOM 4884 C CA . VAL B 1 297 ? -14.789 1.332 -12.43 1 98.75 297 VAL B CA 1
ATOM 4885 C C . VAL B 1 297 ? -15.031 0.671 -11.078 1 98.75 297 VAL B C 1
ATOM 4887 O O . VAL B 1 297 ? -16.172 0.613 -10.602 1 98.75 297 VAL B O 1
ATOM 4890 N N . VAL B 1 298 ? -13.977 0.145 -10.453 1 98.56 298 VAL B N 1
ATOM 4891 C CA . VAL B 1 298 ? -14 -0.393 -9.102 1 98.56 298 VAL B CA 1
ATOM 4892 C C . VAL B 1 298 ? -13.156 0.488 -8.18 1 98.56 298 VAL B C 1
ATOM 4894 O O . VAL B 1 298 ? -12.016 0.831 -8.508 1 98.56 298 VAL B O 1
ATOM 4897 N N . GLN B 1 299 ? -13.734 0.873 -7.066 1 97.62 299 GLN B N 1
ATOM 4898 C CA . GLN B 1 299 ? -13.016 1.65 -6.062 1 97.62 299 GLN B CA 1
ATOM 4899 C C . GLN B 1 299 ? -12.312 0.739 -5.055 1 97.62 299 GLN B C 1
ATOM 4901 O O . GLN B 1 299 ? -12.969 -0.046 -4.367 1 97.62 299 GLN B O 1
ATOM 4906 N N . SER B 1 300 ? -11.062 0.771 -5.059 1 97.12 300 SER B N 1
ATOM 4907 C CA . SER B 1 300 ? -10.219 0.213 -4.008 1 97.12 300 SER B CA 1
ATOM 4908 C C . SER B 1 300 ? -9.531 1.315 -3.213 1 97.12 300 SER B C 1
ATOM 4910 O O . SER B 1 300 ? -9.992 2.457 -3.188 1 97.12 300 SER B O 1
ATOM 4912 N N . SER B 1 301 ? -8.555 0.929 -2.354 1 95.25 301 SER B N 1
ATOM 4913 C CA . SER B 1 301 ? -7.777 1.905 -1.596 1 95.25 301 SER B CA 1
ATOM 4914 C C . SER B 1 301 ? -6.289 1.572 -1.626 1 95.25 301 SER B C 1
ATOM 4916 O O . SER B 1 301 ? -5.91 0.413 -1.808 1 95.25 301 SER B O 1
ATOM 4918 N N . ARG B 1 302 ? -5.492 2.555 -1.465 1 94.19 302 ARG B N 1
ATOM 4919 C CA . ARG B 1 302 ? -4.047 2.344 -1.479 1 94.19 302 ARG B CA 1
ATOM 4920 C C . ARG B 1 302 ? -3.547 1.887 -0.112 1 94.19 302 ARG B C 1
ATOM 4922 O O . ARG B 1 302 ? -2.34 1.748 0.099 1 94.19 302 ARG B O 1
ATOM 4929 N N . LEU B 1 303 ? -4.453 1.619 0.868 1 89.94 303 LEU B N 1
ATOM 4930 C CA . LEU B 1 303 ? -4.086 1.308 2.244 1 89.94 303 LEU B CA 1
ATOM 4931 C C . LEU B 1 303 ? -3.701 -0.161 2.385 1 89.94 303 LEU B C 1
ATOM 4933 O O . LEU B 1 303 ? -2.918 -0.521 3.268 1 89.94 303 LEU B O 1
ATOM 4937 N N . GLY B 1 304 ? -4.285 -1.016 1.597 1 78.25 304 GLY B N 1
ATOM 4938 C CA . GLY B 1 304 ? -3.973 -2.436 1.652 1 78.25 304 GLY B CA 1
ATOM 4939 C C . GLY B 1 304 ? -4.902 -3.217 2.559 1 78.25 304 GLY B C 1
ATOM 4940 O O . GLY B 1 304 ? -4.793 -4.441 2.666 1 78.25 304 GLY B O 1
ATOM 4941 N N . ALA B 1 305 ? -5.887 -2.471 3.271 1 88.44 305 ALA B N 1
ATOM 4942 C CA . ALA B 1 305 ? -6.805 -3.227 4.121 1 88.44 305 ALA B CA 1
ATOM 4943 C C . ALA B 1 305 ? -8.062 -2.416 4.426 1 88.44 305 ALA B C 1
ATOM 4945 O O . ALA B 1 305 ? -8.047 -1.185 4.359 1 88.44 305 ALA B O 1
ATOM 4946 N N . GLY B 1 306 ? -9.172 -3.188 4.691 1 91.62 306 GLY B N 1
ATOM 4947 C CA . GLY B 1 306 ? -10.438 -2.578 5.066 1 91.62 306 GLY B CA 1
ATOM 4948 C C . GLY B 1 306 ? -11.375 -2.379 3.893 1 91.62 306 GLY B C 1
ATOM 4949 O O . GLY B 1 306 ? -10.945 -1.979 2.809 1 91.62 306 GLY B O 1
ATOM 4950 N N . LYS B 1 307 ? -12.625 -2.576 4.137 1 91.31 307 LYS B N 1
ATOM 4951 C CA . LYS B 1 307 ? -13.617 -2.422 3.08 1 91.31 307 LYS B CA 1
ATOM 4952 C C . LYS B 1 307 ? -13.773 -0.958 2.68 1 91.31 307 LYS B C 1
ATOM 4954 O O . LYS B 1 307 ? -13.797 -0.072 3.537 1 91.31 307 LYS B O 1
ATOM 4959 N N . VAL B 1 308 ? -13.766 -0.754 1.426 1 91.69 308 VAL B N 1
ATOM 4960 C CA . VAL B 1 308 ? -14.078 0.583 0.935 1 91.69 308 VAL B CA 1
ATOM 4961 C C . VAL B 1 308 ? -15.555 0.891 1.184 1 91.69 308 VAL B C 1
ATOM 4963 O O . VAL B 1 308 ? -16.406 0.001 1.095 1 91.69 308 VAL B O 1
ATOM 4966 N N . VAL B 1 309 ? -15.82 2.123 1.477 1 84.62 309 VAL B N 1
ATOM 4967 C CA . VAL B 1 309 ? -17.188 2.545 1.735 1 84.62 309 VAL B CA 1
ATOM 4968 C C . VAL B 1 309 ? -17.969 2.592 0.425 1 84.62 309 VAL B C 1
ATOM 4970 O O . VAL B 1 309 ? -17.531 3.223 -0.542 1 84.62 309 VAL B O 1
ATOM 4973 N N . ASP B 1 310 ? -19.031 1.801 0.385 1 87.88 310 ASP B N 1
ATOM 4974 C CA . ASP B 1 310 ? -19.953 1.886 -0.748 1 87.88 310 ASP B CA 1
ATOM 4975 C C . ASP B 1 310 ? -20.859 3.102 -0.625 1 87.88 310 ASP B C 1
ATOM 4977 O O . ASP B 1 310 ? -22.047 2.963 -0.329 1 87.88 310 ASP B O 1
ATOM 4981 N N . SER B 1 311 ? -20.328 4.23 -0.976 1 84.62 311 SER B N 1
ATOM 4982 C CA . SER B 1 311 ? -21.016 5.492 -0.741 1 84.62 311 SER B CA 1
ATOM 4983 C C . SER B 1 311 ? -22.141 5.707 -1.753 1 84.62 311 SER B C 1
ATOM 4985 O O . SER B 1 311 ? -22.078 5.199 -2.875 1 84.62 311 SER B O 1
ATOM 4987 N N . GLN B 1 312 ? -23.109 6.48 -1.354 1 84.81 312 GLN B N 1
ATOM 4988 C CA . GLN B 1 312 ? -24.188 6.844 -2.264 1 84.81 312 GLN B CA 1
ATOM 4989 C C . GLN B 1 312 ? -23.656 7.613 -3.471 1 84.81 312 GLN B C 1
ATOM 4991 O O . GLN B 1 312 ? -24.141 7.43 -4.59 1 84.81 312 GLN B O 1
ATOM 4996 N N . CYS B 1 313 ? -22.688 8.406 -3.172 1 85 313 CYS B N 1
ATOM 4997 C CA . CYS B 1 313 ? -22.078 9.18 -4.25 1 85 313 CYS B CA 1
ATOM 4998 C C . CYS B 1 313 ? -21.484 8.266 -5.309 1 85 313 CYS B C 1
ATOM 5000 O O . CYS B 1 313 ? -21.75 8.43 -6.5 1 85 313 CYS B O 1
ATOM 5002 N N . HIS B 1 314 ? -20.734 7.312 -4.906 1 90.69 314 HIS B N 1
ATOM 5003 C CA . HIS B 1 314 ? -20.109 6.387 -5.84 1 90.69 314 HIS B CA 1
ATOM 5004 C C . HIS B 1 314 ? -21.141 5.531 -6.555 1 90.69 314 HIS B C 1
ATOM 5006 O O . HIS B 1 314 ? -21.031 5.289 -7.758 1 90.69 314 HIS B O 1
ATOM 5012 N N . ARG B 1 315 ? -22.156 5.16 -5.836 1 91.25 315 ARG B N 1
ATOM 5013 C CA . ARG B 1 315 ? -23.219 4.359 -6.441 1 91.25 315 ARG B CA 1
ATOM 5014 C C . ARG B 1 315 ? -23.922 5.129 -7.559 1 91.25 315 ARG B C 1
ATOM 5016 O O . ARG B 1 315 ? -24.203 4.57 -8.617 1 91.25 315 ARG B O 1
ATOM 5023 N N . LYS B 1 316 ? -24.125 6.383 -7.281 1 92.56 316 LYS B N 1
ATOM 5024 C CA . LYS B 1 316 ? -24.812 7.223 -8.266 1 92.56 316 LYS B CA 1
ATOM 5025 C C . LYS B 1 316 ? -23.969 7.363 -9.531 1 92.56 316 LYS B C 1
ATOM 5027 O O . LYS B 1 316 ? -24.516 7.469 -10.633 1 92.56 316 LYS B O 1
ATOM 5032 N N . LEU B 1 317 ? -22.688 7.32 -9.391 1 94.81 317 LEU B N 1
ATOM 5033 C CA . LEU B 1 317 ? -21.781 7.48 -10.523 1 94.81 317 LEU B CA 1
ATOM 5034 C C . LEU B 1 317 ? -21.547 6.145 -11.227 1 94.81 317 LEU B C 1
ATOM 5036 O O . LEU B 1 317 ? -21 6.105 -12.328 1 94.81 317 LEU B O 1
ATOM 5040 N N . GLY B 1 318 ? -21.953 5.043 -10.539 1 96.5 318 GLY B N 1
ATOM 5041 C CA . GLY B 1 318 ? -21.734 3.725 -11.109 1 96.5 318 GLY B CA 1
ATOM 5042 C C . GLY B 1 318 ? -20.375 3.137 -10.727 1 96.5 318 GLY B C 1
ATOM 5043 O O . GLY B 1 318 ? -19.906 2.203 -11.375 1 96.5 318 GLY B O 1
ATOM 5044 N N . ILE B 1 319 ? -19.734 3.703 -9.742 1 97.56 319 ILE B N 1
ATOM 5045 C CA . ILE B 1 319 ? -18.469 3.168 -9.242 1 97.56 319 ILE B CA 1
ATOM 5046 C C . ILE B 1 319 ? -18.75 2.02 -8.273 1 97.56 319 ILE B C 1
ATOM 5048 O O . ILE B 1 319 ? -19.5 2.18 -7.309 1 97.56 319 ILE B O 1
ATOM 5052 N N . ILE B 1 320 ? -18.188 0.878 -8.516 1 97.88 320 ILE B N 1
ATOM 5053 C CA . ILE B 1 320 ? -18.406 -0.33 -7.727 1 97.88 320 ILE B CA 1
ATOM 5054 C C . ILE B 1 320 ? -17.422 -0.377 -6.562 1 97.88 320 ILE B C 1
ATOM 5056 O O . ILE B 1 320 ? -16.219 -0.122 -6.742 1 97.88 320 ILE B O 1
ATOM 5060 N N . ALA B 1 321 ? -17.906 -0.65 -5.348 1 95.88 321 ALA B N 1
ATOM 5061 C CA . ALA B 1 321 ? -17.031 -0.835 -4.191 1 95.88 321 ALA B CA 1
ATOM 5062 C C . ALA B 1 321 ? -16.234 -2.135 -4.305 1 95.88 321 ALA B C 1
ATOM 5064 O O . ALA B 1 321 ? -16.812 -3.203 -4.527 1 95.88 321 ALA B O 1
ATOM 5065 N N . GLY B 1 322 ? -14.992 -2.041 -4.137 1 96 322 GLY B N 1
ATOM 5066 C CA . GLY B 1 322 ? -14.086 -3.16 -4.352 1 96 322 GLY B CA 1
ATOM 5067 C C . GLY B 1 322 ? -13.906 -4.023 -3.119 1 96 322 GLY B C 1
ATOM 5068 O O . GLY B 1 322 ? -12.953 -4.805 -3.037 1 96 322 GLY B O 1
ATOM 5069 N N . ASN B 1 323 ? -14.812 -3.824 -2.084 1 93.94 323 ASN B N 1
ATOM 5070 C CA . ASN B 1 323 ? -14.641 -4.539 -0.823 1 93.94 323 ASN B CA 1
ATOM 5071 C C . ASN B 1 323 ? -13.312 -4.184 -0.152 1 93.94 323 ASN B C 1
ATOM 5073 O O . ASN B 1 323 ? -13.016 -3.004 0.047 1 93.94 323 ASN B O 1
ATOM 5077 N N . ASP B 1 324 ? -12.57 -5.141 0.306 1 93.56 324 ASP B N 1
ATOM 5078 C CA . ASP B 1 324 ? -11.305 -4.852 0.975 1 93.56 324 ASP B CA 1
ATOM 5079 C C . ASP B 1 324 ? -10.117 -5.359 0.154 1 93.56 324 ASP B C 1
ATOM 5081 O O . ASP B 1 324 ? -9.039 -5.605 0.697 1 93.56 324 ASP B O 1
ATOM 5085 N N . LEU B 1 325 ? -10.344 -5.586 -1.128 1 95.06 325 LEU B N 1
ATOM 5086 C CA . LEU B 1 325 ? -9.258 -6.027 -1.997 1 95.06 325 LEU B CA 1
ATOM 5087 C C . LEU B 1 325 ? -8.258 -4.898 -2.236 1 95.06 325 LEU B C 1
ATOM 5089 O O . LEU B 1 325 ? -8.656 -3.744 -2.42 1 95.06 325 LEU B O 1
ATOM 5093 N N . ASN B 1 326 ? -6.953 -5.27 -2.158 1 96.06 326 ASN B N 1
ATOM 5094 C CA . ASN B 1 326 ? -5.992 -4.277 -2.627 1 96.06 326 ASN B CA 1
ATOM 5095 C C . ASN B 1 326 ? -6.094 -4.066 -4.133 1 96.06 326 ASN B C 1
ATOM 5097 O O . ASN B 1 326 ? -6.785 -4.816 -4.828 1 96.06 326 ASN B O 1
ATOM 5101 N N . PRO B 1 327 ? -5.492 -3.047 -4.707 1 97.94 327 PRO B N 1
ATOM 5102 C CA . PRO B 1 327 ? -5.738 -2.643 -6.094 1 97.94 327 PRO B CA 1
ATOM 5103 C C . PRO B 1 327 ? -5.379 -3.734 -7.098 1 97.94 327 PRO B C 1
ATOM 5105 O O . PRO B 1 327 ? -6.133 -3.979 -8.039 1 97.94 327 PRO B O 1
ATOM 5108 N N . GLN B 1 328 ? -4.227 -4.418 -6.961 1 97.81 328 GLN B N 1
ATOM 5109 C CA . GLN B 1 328 ? -3.809 -5.391 -7.965 1 97.81 328 GLN B CA 1
ATOM 5110 C C . GLN B 1 328 ? -4.711 -6.621 -7.949 1 97.81 328 GLN B C 1
ATOM 5112 O O . GLN B 1 328 ? -4.957 -7.234 -8.992 1 97.81 328 GLN B O 1
ATOM 5117 N N . LYS B 1 329 ? -5.215 -7.031 -6.789 1 97.25 329 LYS B N 1
ATOM 5118 C CA . LYS B 1 329 ? -6.141 -8.156 -6.734 1 97.25 329 LYS B CA 1
ATOM 5119 C C . LYS B 1 329 ? -7.516 -7.766 -7.262 1 97.25 329 LYS B C 1
ATOM 5121 O O . LYS B 1 329 ? -8.18 -8.555 -7.934 1 97.25 329 LYS B O 1
ATOM 5126 N N . ALA B 1 330 ? -7.945 -6.535 -6.918 1 98 330 ALA B N 1
ATOM 5127 C CA . ALA B 1 330 ? -9.195 -6.031 -7.488 1 98 330 ALA B CA 1
ATOM 5128 C C . ALA B 1 330 ? -9.125 -6.008 -9.016 1 98 330 ALA B C 1
ATOM 5130 O O . ALA B 1 330 ? -10.109 -6.344 -9.688 1 98 330 ALA B O 1
ATOM 5131 N N . ARG B 1 331 ? -8 -5.613 -9.539 1 98.56 331 ARG B N 1
ATOM 5132 C CA . ARG B 1 331 ? -7.801 -5.551 -10.984 1 98.56 331 ARG B CA 1
ATOM 5133 C C . ARG B 1 331 ? -7.984 -6.922 -11.625 1 98.56 331 ARG B C 1
ATOM 5135 O O . ARG B 1 331 ? -8.68 -7.055 -12.633 1 98.56 331 ARG B O 1
ATOM 5142 N N . ILE B 1 332 ? -7.391 -7.918 -11.016 1 98.44 332 ILE B N 1
ATOM 5143 C CA . ILE B 1 332 ? -7.461 -9.273 -11.547 1 98.44 332 ILE B CA 1
ATOM 5144 C C . ILE B 1 332 ? -8.906 -9.766 -11.523 1 98.44 332 ILE B C 1
ATOM 5146 O O . ILE B 1 332 ? -9.406 -10.312 -12.508 1 98.44 332 ILE B O 1
ATOM 5150 N N . LEU B 1 333 ? -9.586 -9.555 -10.398 1 97.81 333 LEU B N 1
ATOM 5151 C CA . LEU B 1 333 ? -10.969 -9.984 -10.273 1 97.81 333 LEU B CA 1
ATOM 5152 C C . LEU B 1 333 ? -11.852 -9.289 -11.305 1 97.81 333 LEU B C 1
ATOM 5154 O O . LEU B 1 333 ? -12.68 -9.922 -11.961 1 97.81 333 LEU B O 1
ATOM 5158 N N . LEU B 1 334 ? -11.633 -7.988 -11.461 1 98.56 334 LEU B N 1
ATOM 5159 C CA . LEU B 1 334 ? -12.422 -7.23 -12.422 1 98.56 334 LEU B CA 1
ATOM 5160 C C . LEU B 1 334 ? -12.18 -7.734 -13.844 1 98.56 334 LEU B C 1
ATOM 5162 O O . LEU B 1 334 ? -13.125 -7.891 -14.625 1 98.56 334 LEU B O 1
ATOM 5166 N N . SER B 1 335 ? -10.961 -8.016 -14.203 1 98.5 335 SER B N 1
ATOM 5167 C CA . SER B 1 335 ? -10.633 -8.523 -15.531 1 98.5 335 SER B CA 1
ATOM 5168 C C . SER B 1 335 ? -11.336 -9.844 -15.812 1 98.5 335 SER B C 1
ATOM 5170 O O . SER B 1 335 ? -11.828 -10.078 -16.922 1 98.5 335 SER B O 1
ATOM 5172 N N . LEU B 1 336 ? -11.398 -10.711 -14.805 1 98.06 336 LEU B N 1
ATOM 5173 C CA . LEU B 1 336 ? -12.07 -12 -14.961 1 98.06 336 LEU B CA 1
ATOM 5174 C C . LEU B 1 336 ? -13.57 -11.812 -15.133 1 98.06 336 LEU B C 1
ATOM 5176 O O . LEU B 1 336 ? -14.188 -12.461 -15.984 1 98.06 336 LEU B O 1
ATOM 5180 N N . CYS B 1 337 ? -14.172 -10.906 -14.344 1 98.06 337 CYS B N 1
ATOM 5181 C CA . CYS B 1 337 ? -15.594 -10.617 -14.484 1 98.06 337 CYS B CA 1
ATOM 5182 C C . CYS B 1 337 ? -15.906 -10.117 -15.891 1 98.06 337 CYS B C 1
ATOM 5184 O O . CYS B 1 337 ? -16.875 -10.555 -16.516 1 98.06 337 CYS B O 1
ATOM 5186 N N . LEU B 1 338 ? -15.055 -9.211 -16.359 1 98.31 338 LEU B N 1
ATOM 5187 C CA . LEU B 1 338 ? -15.25 -8.641 -17.688 1 98.31 338 LEU B CA 1
ATOM 5188 C C . LEU B 1 338 ? -15.078 -9.703 -18.766 1 98.31 338 LEU B C 1
ATOM 5190 O O . LEU B 1 338 ? -15.828 -9.734 -19.75 1 98.31 338 LEU B O 1
ATOM 5194 N N . SER B 1 339 ? -14.109 -10.562 -18.578 1 97.5 339 SER B N 1
ATOM 5195 C CA . SER B 1 339 ? -13.867 -11.648 -19.531 1 97.5 339 SER B CA 1
ATOM 5196 C C . SER B 1 339 ? -15.062 -12.586 -19.609 1 97.5 339 SER B C 1
ATOM 5198 O O . SER B 1 339 ? -15.391 -13.102 -20.672 1 97.5 339 SER B O 1
ATOM 5200 N N . ARG B 1 340 ? -15.711 -12.789 -18.484 1 96.5 340 ARG B N 1
ATOM 5201 C CA . ARG B 1 340 ? -16.875 -13.664 -18.406 1 96.5 340 ARG B CA 1
ATOM 5202 C C . ARG B 1 340 ? -18.109 -12.992 -19.016 1 96.5 340 ARG B C 1
ATOM 5204 O O . ARG B 1 340 ? -19.141 -13.633 -19.234 1 96.5 340 ARG B O 1
ATOM 5211 N N . GLY B 1 341 ? -18.047 -11.664 -19.266 1 96.94 341 GLY B N 1
ATOM 5212 C CA . GLY B 1 341 ? -19.156 -10.922 -19.844 1 96.94 341 GLY B CA 1
ATOM 5213 C C . GLY B 1 341 ? -20.172 -10.461 -18.812 1 96.94 341 GLY B C 1
ATOM 5214 O O . GLY B 1 341 ? -21.328 -10.211 -19.141 1 96.94 341 GLY B O 1
ATOM 5215 N N . ASP B 1 342 ? -19.75 -10.336 -17.562 1 97.06 342 ASP B N 1
ATOM 5216 C CA . ASP B 1 342 ? -20.656 -9.93 -16.484 1 97.06 342 ASP B CA 1
ATOM 5217 C C . ASP B 1 342 ? -21.109 -8.484 -16.672 1 97.06 342 ASP B C 1
ATOM 5219 O O . ASP B 1 342 ? -20.312 -7.625 -17.078 1 97.06 342 ASP B O 1
ATOM 5223 N N . ASP B 1 343 ? -22.359 -8.227 -16.297 1 96.62 343 ASP B N 1
ATOM 5224 C CA . ASP B 1 343 ? -22.828 -6.848 -16.266 1 96.62 343 ASP B CA 1
ATOM 5225 C C . ASP B 1 343 ? -22.5 -6.191 -14.922 1 96.62 343 ASP B C 1
ATOM 5227 O O . ASP B 1 343 ? -21.922 -6.836 -14.031 1 96.62 343 ASP B O 1
ATOM 5231 N N . GLN B 1 344 ? -22.781 -4.957 -14.836 1 95.5 344 GLN B N 1
ATOM 5232 C CA . GLN B 1 344 ? -22.391 -4.176 -13.664 1 95.5 344 GLN B CA 1
ATOM 5233 C C . GLN B 1 344 ? -22.969 -4.785 -12.383 1 95.5 344 GLN B C 1
ATOM 5235 O O . GLN B 1 344 ? -22.266 -4.887 -11.375 1 95.5 344 GLN B O 1
ATOM 5240 N N . LYS B 1 345 ? -24.203 -5.184 -12.375 1 95.25 345 LYS B N 1
ATOM 5241 C CA . LYS B 1 345 ? -24.859 -5.75 -11.203 1 95.25 345 LYS B CA 1
ATOM 5242 C C . LYS B 1 345 ? -24.188 -7.043 -10.766 1 95.25 345 LYS B C 1
ATOM 5244 O O . LYS B 1 345 ? -23.984 -7.273 -9.562 1 95.25 345 LYS B O 1
ATOM 5249 N N . THR B 1 346 ? -23.906 -7.875 -11.703 1 96.81 346 THR B N 1
ATOM 5250 C CA . THR B 1 346 ? -23.219 -9.125 -11.406 1 96.81 346 THR B CA 1
ATOM 5251 C C . THR B 1 346 ? -21.844 -8.859 -10.82 1 96.81 346 THR B C 1
ATOM 5253 O O . THR B 1 346 ? -21.422 -9.5 -9.852 1 96.81 346 THR B O 1
ATOM 5256 N N . ILE B 1 347 ? -21.109 -7.898 -11.414 1 97.56 347 ILE B N 1
ATOM 5257 C CA . ILE B 1 347 ? -19.781 -7.539 -10.922 1 97.56 347 ILE B CA 1
ATOM 5258 C C . ILE B 1 347 ? -19.875 -7.039 -9.484 1 97.56 347 ILE B C 1
ATOM 5260 O O . ILE B 1 347 ? -19.078 -7.422 -8.625 1 97.56 347 ILE B O 1
ATOM 5264 N N . GLU B 1 348 ? -20.891 -6.238 -9.195 1 95.56 348 GLU B N 1
ATOM 5265 C CA . GLU B 1 348 ? -21.125 -5.746 -7.84 1 95.56 348 GLU B CA 1
ATOM 5266 C C . GLU B 1 348 ? -21.328 -6.902 -6.867 1 95.56 348 GLU B C 1
ATOM 5268 O O . GLU B 1 348 ? -20.797 -6.887 -5.754 1 95.56 348 GLU B O 1
ATOM 5273 N N . ARG B 1 349 ? -22.047 -7.883 -7.25 1 93.62 349 ARG B N 1
ATOM 5274 C CA . ARG B 1 349 ? -22.312 -9.047 -6.41 1 93.62 349 ARG B CA 1
ATOM 5275 C C . ARG B 1 349 ? -21.047 -9.844 -6.164 1 93.62 349 ARG B C 1
ATOM 5277 O O . ARG B 1 349 ? -20.781 -10.281 -5.039 1 93.62 349 ARG B O 1
ATOM 5284 N N . VAL B 1 350 ? -20.297 -10.047 -7.234 1 95.12 350 VAL B N 1
ATOM 5285 C CA . VAL B 1 350 ? -19.062 -10.805 -7.113 1 95.12 350 VAL B CA 1
ATOM 5286 C C . VAL B 1 350 ? -18.125 -10.109 -6.133 1 95.12 350 VAL B C 1
ATOM 5288 O O . VAL B 1 350 ? -17.594 -10.742 -5.215 1 95.12 350 VAL B O 1
ATOM 5291 N N . PHE B 1 351 ? -17.906 -8.758 -6.266 1 95.19 351 PHE B N 1
ATOM 5292 C CA . PHE B 1 351 ? -17.031 -8.008 -5.375 1 95.19 351 PHE B CA 1
ATOM 5293 C C . PHE B 1 351 ? -17.594 -7.992 -3.957 1 95.19 351 PHE B C 1
ATOM 5295 O O . PHE B 1 351 ? -16.828 -7.98 -2.986 1 95.19 351 PHE B O 1
ATOM 5302 N N . GLY B 1 352 ? -18.891 -8.047 -3.84 1 90.44 352 GLY B N 1
ATOM 5303 C CA . GLY B 1 352 ? -19.531 -8.055 -2.529 1 90.44 352 GLY B CA 1
ATOM 5304 C C . GLY B 1 352 ? -19.312 -9.344 -1.769 1 90.44 352 GLY B C 1
ATOM 5305 O O . GLY B 1 352 ? -19.391 -9.367 -0.539 1 90.44 352 GLY B O 1
ATOM 5306 N N . CYS B 1 353 ? -18.953 -10.469 -2.461 1 84.62 353 CYS B N 1
ATOM 5307 C CA . CYS B 1 353 ? -18.938 -11.781 -1.832 1 84.62 353 CYS B CA 1
ATOM 5308 C C . CYS B 1 353 ? -17.5 -12.281 -1.653 1 84.62 353 CYS B C 1
ATOM 5310 O O . CYS B 1 353 ? -17.281 -13.328 -1.049 1 84.62 353 CYS B O 1
ATOM 5312 N N . VAL B 1 354 ? -16.672 -11.539 -2.176 1 85.5 354 VAL B N 1
ATOM 5313 C CA . VAL B 1 354 ? -15.289 -12.008 -2.078 1 85.5 354 VAL B CA 1
ATOM 5314 C C . VAL B 1 354 ? -14.688 -11.562 -0.748 1 85.5 354 VAL B C 1
ATOM 5316 O O . VAL B 1 354 ? -15.047 -10.516 -0.214 1 85.5 354 VAL B O 1
#

Nearest PDB structures (foldseek):
  3nxk-assembly2_E  TM=9.323E-01  e=4.861E-32  Campylobacter jejuni subsp. jejuni NCTC 11168 = ATCC 700819
  2wt4-assembly1_A  TM=9.388E-01  e=1.072E-31  Helicobacter pylori
  3nxk-assembly2_G  TM=9.296E-01  e=1.139E-31  Campylobacter jejuni subsp. jejuni NCTC 11168 = ATCC 700819
  3nxk-assembly1_A  TM=9.218E-01  e=1.287E-31  Campylobacter jejuni subsp. jejuni NCTC 11168 = ATCC 700819
  2wlt-assembly1_A  TM=8.980E-01  e=4.304E-32  Helicobacter pylori

Radius of gyration: 27.47 Å; Cα contacts (8 Å, |Δi|>4): 1684; chains: 2; bounding box: 71×75×86 Å

Sequence (708 aa):
MDSTQYMAAFYAPSPPQRPHKPLGKVAFIGTGGTISSEGHDKYDLLDYNADGGRRKRHDAQYIIDKTGIPALADVEVINIGPIDSTEISTNHWHILADICCVLADDPEIRGIVIGHGTASLEETAWILFLVLNLKIRIVITGSVRPLTGISSDATANLTAAFRVAAHPVLPNEPAGVLVVANDEIHSPRYVTKTHTLRLGTFNSPWLGPIGYVDGEDVNMVSRQASPASGQFHRRMLIGGLPRVDIVYSYVSADGTAIKAFVAAGAKGLVSAGFGPGLGTRQETLALEEAISEGVVVVQSSRLGAGKVVDSQCHRKLGIIAGNDLNPQKARILLSLCLSRGDDQKTIERVFGCVMDSTQYMAAFYAPSPPQRPHKPLGKVAFIGTGGTISSEGHDKYDLLDYNADGGRRKRHDAQYIIDKTGIPALADVEVINIGPIDSTEISTNHWHILADICCVLADDPEIRGIVIGHGTASLEETAWILFLVLNLKIRIVITGSVRPLTGISSDATANLTAAFRVAAHPVLPNEPAGVLVVANDEIHSPRYVTKTHTLRLGTFNSPWLGPIGYVDGEDVNMVSRQASPASGQFHRRMLIGGLPRVDIVYSYVSADGTAIKAFVAAGAKGLVSAGFGPGLGTRQETLALEEAISEGVVVVQSSRLGAGKVVDSQCHRKLGIIAGNDLNPQKARILLSLCLSRGDDQKTIERVFGCV

pLDDT: mean 89.37, std 14.52, range [31.84, 98.88]

Organism: Colletotrichum graminicola (strain M1.001 / M2 / FGSC 10212) (NCBI:txid645133)

Solvent-accessible surface area (backbone atoms only — not comparable to full-atom values): 35885 Å² total; per-residue (Å²): 136,79,82,73,67,74,73,65,68,77,67,60,76,75,70,79,76,70,79,78,76,65,60,44,34,33,33,38,37,21,34,16,24,32,34,23,22,38,30,92,43,48,80,32,59,74,52,37,68,34,50,70,88,65,49,46,66,43,49,34,64,55,45,42,62,72,52,51,47,66,80,46,27,48,70,49,73,40,66,78,43,70,36,56,31,54,65,44,40,52,62,54,52,31,53,51,49,51,51,52,55,58,52,64,69,39,85,69,44,45,15,32,31,34,39,28,13,60,53,38,37,47,59,53,40,34,53,47,26,27,28,44,80,51,85,44,20,35,20,38,28,37,14,76,26,18,49,53,14,66,88,30,43,26,44,60,16,48,53,45,27,50,53,54,14,42,46,83,65,52,92,94,43,82,38,43,47,35,35,26,45,70,47,32,29,26,44,33,89,52,36,38,65,41,31,34,74,51,72,72,18,66,38,20,78,103,71,51,58,32,25,34,45,59,89,88,43,73,43,76,75,49,80,83,80,53,76,40,54,35,70,44,53,52,74,61,29,59,94,42,63,54,47,51,49,69,45,69,51,50,80,71,40,54,31,57,45,57,54,38,40,49,74,72,55,32,48,28,38,24,34,18,10,26,39,52,32,43,55,23,68,48,29,46,53,40,50,43,53,41,36,77,72,68,28,46,39,32,30,13,22,67,35,61,29,46,53,26,51,74,31,59,53,38,52,74,61,60,40,34,44,32,29,46,37,32,42,71,57,41,34,53,52,49,21,51,39,54,62,72,63,53,51,70,68,55,45,46,51,53,34,67,55,89,137,80,83,76,70,75,74,66,70,77,66,61,74,75,71,78,76,72,79,80,77,65,60,45,34,33,32,36,37,21,34,16,24,31,34,23,22,38,30,90,42,49,80,33,59,75,52,38,67,34,50,73,87,65,48,46,64,43,50,33,64,54,44,42,61,74,52,50,48,65,80,47,26,48,70,48,73,42,66,78,43,69,37,55,32,54,65,45,40,52,62,53,52,31,52,52,49,51,51,52,54,60,50,64,69,37,87,69,45,45,16,32,31,35,40,26,13,60,52,37,37,46,57,53,41,33,54,47,27,28,27,44,81,52,83,43,22,35,21,39,32,36,15,76,27,18,49,50,15,65,88,30,44,24,46,60,16,49,53,45,26,50,52,53,12,41,45,83,65,54,91,92,43,82,37,43,47,35,35,25,45,70,46,30,29,27,44,34,89,53,35,37,65,41,32,34,74,51,72,72,17,66,38,21,77,103,72,51,57,32,26,36,44,58,90,89,42,73,44,77,75,48,80,85,81,52,76,41,55,36,70,46,54,52,73,61,29,59,95,41,62,54,47,50,48,70,45,70,52,49,79,72,40,56,32,56,45,57,54,37,42,48,74,71,58,34,50,28,38,23,34,18,10,28,37,53,31,43,53,23,67,50,29,47,54,39,49,43,54,40,35,76,72,67,27,46,39,31,30,13,22,67,34,62,29,46,52,24,50,73,31,60,52,39,51,75,62,59,40,33,46,31,31,46,37,33,42,68,58,41,32,52,53,49,21,51,39,53,62,73,64,54,51,70,68,55,45,46,51,53,35,69,54,87

Foldseek 3Di:
DDPPPPPPPPPDPDPPPPQQPALFEAEEEEAAAQLQWDAPAQARFDCSPPPVVVTDGHWFVCSCVLLVCVSRYRYHYHGPDPDYLVRDALVNLLVVLVVLVVQLPDPRHQFYEYEGHQPCQLVSLLLSQQADQGQFAYEYEYWSGHNSHDVTQSSVQVNLRSLLRSPDDDPPAGNGYWYTFPFFIARSQFWDQQDNHDRPRTFRPPPTGQWGHDPNDTGGNHGPDAPSGNNHHSCLSPPHFAAEEEDEADVPDACVVVVVSVVVRHQEYEYQDADLQDHDPRNLVNVLVSVVVNHAYETEHVPSAAWHDPDPVCVVSLYATQTTHGRSSSRSLVRRCVSVVHDSVVSNVSSVRD/DDPPPPPPPPPPPDPPDPQQPALFEAEEEEAAAQLQWDAPAQARFDCSPPPVVVTDGHWFVCSCVLLVCVSRYRYHYHGPDPDYLVRDALVNLLVVLVVLVVQLPDPRHQFYEYEGHQPCQLVSLLLSQQADQGQFAYEYEYWSGHNSHDVTQSSVQVNLRSLLRSPDDDPPAGNGYWYTFPFFIARSQFWDQQDNHDRPRTFRPPPTGQWGHDPNDTGGNHGPDAPSGNNHHSCLSPPHFAAEEEDEADVPDACVVVVVSVVVRHQEYEYQDAVLQDHDPRNLVNVLVSVVVNHAYETEHVPSAAWHDPDPVCVVSLYATQTTHGRSSSRSLVRRCVSVVHDSVVSNVSSVRD